Protein AF-A0A369Y2G4-F1 (afdb_monomer)

Solvent-accessible surface area (backbone atoms only — not comparable to full-atom values): 33462 Å² total; per-residue (Å²): 134,87,79,81,73,66,61,34,35,40,36,30,58,50,71,82,87,49,91,55,46,65,53,51,48,65,70,43,52,71,44,47,48,59,44,35,59,28,90,93,49,23,28,33,40,39,32,39,40,59,64,28,37,67,45,53,38,19,66,39,37,76,69,54,51,70,66,62,29,51,52,30,45,50,53,47,51,53,51,50,50,53,51,49,50,53,32,50,63,75,53,66,78,75,92,70,100,65,83,43,52,60,79,29,50,34,82,42,40,34,74,65,45,40,69,41,55,56,60,66,36,71,90,57,54,67,70,58,21,35,54,47,25,31,68,58,44,23,88,63,102,53,88,48,87,42,34,55,48,56,55,52,47,50,55,50,60,66,44,62,91,63,87,48,55,48,26,30,31,31,50,46,33,63,71,35,82,80,26,30,84,82,24,51,53,45,44,49,28,51,51,55,52,49,54,52,48,53,52,47,73,66,38,90,79,44,67,19,48,60,35,8,28,37,48,41,54,92,75,69,90,54,101,73,78,53,70,83,73,57,49,73,66,48,53,50,31,35,31,78,54,64,56,63,47,30,23,46,59,43,55,68,49,50,49,34,66,52,34,46,71,82,60,71,36,54,70,58,56,57,71,21,63,44,62,68,36,43,26,40,46,48,30,53,51,67,62,62,55,48,48,55,59,48,55,74,71,50,86,86,60,69,70,57,49,58,61,55,69,65,52,88,54,67,25,38,28,59,50,36,66,24,71,87,62,49,38,37,64,47,29,47,20,34,64,35,68,42,41,58,68,73,39,63,72,85,49,47,53,88,62,57,32,82,65,36,43,55,29,49,48,50,51,43,38,48,75,68,61,49,38,61,59,67,58,44,68,40,84,100,53,96,46,62,68,56,39,44,44,78,97,18,48,45,51,49,64,78,76,86,62,50,23,49,28,53,43,42,42,52,47,49,47,53,26,52,51,51,30,27,34,55,32,37,30,36,48,60,61,40,73,68,56,61,37,84,80,70,48,48,54,79,75,70,96,56,66,8,66,52,42,51,47,39,54,49,11,60,78,67,74,43,80,64,64,60,68,70,61,50,48,54,52,52,52,52,54,36,52,58,42,51,45,52,51,36,59,58,30,51,65,32,46,84,50,97,86,48,31,8,40,35,16,45,31,44,37,59,32,66,61,46,60,69,53,52,49,71,67,52,28,58,75,71,69,51,53,94,88,55,81,53,50,44,46,16,50,42,25,82,85,57,91,66,77,91,67,70,88,53,70,80,47,29,14,67,44,50,41,54,49,50,53,52,49,50,53,38,57,54,50,48,44,56,45,43,66,48,33,63,62,55,55,48,35,52,60,68,53,68,92,36,77,38,71,87,35,88,74,34,70,80,78,76,82,75,89,121

Radius of gyration: 24.44 Å; Cα contacts (8 Å, |Δi|>4): 964; chains: 1; bounding box: 67×57×66 Å

Nearest PDB structures (foldseek):
  3oqv-assembly1_A  TM=4.428E-01  e=3.908E-01  Streptomyces noursei
  4q24-assembly1_A  TM=4.270E-01  e=3.908E-01  Streptomyces noursei
  3oqj-assembly1_A  TM=4.034E-01  e=1.546E+00  Bacillus licheniformis DSM 13 = ATCC 14580
  8em2-assembly1_A  TM=1.937E-01  e=5.386E-01  Homo sapiens
  5hmm-assembly1_A  TM=2.461E-01  e=4.862E+00  Tequintavirus T5

Mean predicted aligned error: 8.37 Å

Sequence (608 aa):
MSYIPVKYILFSHYCPGKDKEFEIFKKYVGMLKEVLSHSEQEGILVLFYDPGWIDLLNTVGADFDPNEFCKHYNKALELQKKINALLNEISLDGNSGDKTLVQRIRFITANDLYPIVNNLRGERSRLEAIKLRHFLGGEEKGMKYDTSKIVEAIIRLRHIGSNIPVFRIDWDVLFNNSNLPDGAPLQNSITSSRVNYEHCNSDPRIYSFLFSSSYTRPLKRSLNIQLANWTPDDWIGAFPTRVFPALLAKPELINCIGGIKEAGLEKVFENAFDPILIEKFYGINDNENRLRIENILEETDIENIRKITNIKNEGIKVIGSNPISSVISGALFCLSEGAILDLPPFSNFHLNVMWIDDHLKYILHRELKHLSAEPLKIPGTERYWTPIIPDSMLKKERGPVTNVGFYVLGSYIPTVLWGTIMDAWIQPDSTYNYAHIEGEIPLSDKSGSLTIALSESLKRGKLYEDEMILKGKLQKVALERIEKVRKLWNNLNIDEDKKSFAALWVGDPRDIQKKFNTSTCKEFKIEKNNEWIGWGLFNPNKKNYDKIESIEDLNPKVQEGLERLINDAIKYIHWALEWPRFAQSIRSVEPGELRMDIKWKPPKETTT

pLDDT: mean 81.78, std 14.67, range [34.47, 97.81]

Foldseek 3Di:
DDAQDAQAEEEEEQDPPDPCSVVLCLVFVLLVCCLCQPPVHHHAYEYEYEQLQLLLLCVLLVNHDPVSSVVSVVVLVVVVVVVLVSQVVSQPDDDDPDDGNSLRYFYDYSVLCNLLSVLVNPVDDNVVSNLVSCVQANDDPDRDPQNVLQVLLLLLLLCPPVLYWYFYAYPQLNRDPQCGPNVVLVNVLVVLLSLLSNVQVPDPLWLKDKAFAAADAPPPPDLPDFLVNDFQLRQCWHFLDRQQLLFWPDLCLLLFAWFCVVSVNPVVRRVRDDSVLSCLALLHHSVNVSCVVVLVPDDDDVVVVVVVVPPPSHHLLFLFANRNAAHFRRGGITIDPLLSLQAPQQDRQPAQLPSCRVSLSNLLCVQLVNGRQAFDQSPPDNDTDGSHRPPNHTTGDDDTDGSNSCCVLQHRLLSSLLRSLSRCQQPVGSVLSVPRSPSGNDHDPDGHLLSVQLSCCQVVLHGNDDLVVSLVRSQVSSQVSVQSQLVSQLPSAPDPNGHRLSNQQLDQLVSSLVSHDPVSCVVVVNDSPDQRSSSHFAPNPDPDSNGDDDLNGGRVVSSVSSSSSSVSSVSSSVCSSCSNVSSVSSVVDDAQPRSSHSNDDDPDPPPD

Structure (mmCIF, N/CA/C/O backbone):
data_AF-A0A369Y2G4-F1
#
_entry.id   AF-A0A369Y2G4-F1
#
loop_
_atom_site.group_PDB
_atom_site.id
_atom_site.type_symbol
_atom_site.label_atom_id
_atom_site.label_alt_id
_atom_site.label_comp_id
_atom_site.label_asym_id
_atom_site.label_entity_id
_atom_site.label_seq_id
_atom_site.pdbx_PDB_ins_code
_atom_site.Cartn_x
_atom_site.Cartn_y
_atom_site.Cartn_z
_atom_site.occupancy
_atom_site.B_iso_or_equiv
_atom_site.auth_seq_id
_atom_site.auth_comp_id
_atom_site.auth_asym_id
_atom_site.auth_atom_id
_atom_site.pdbx_PDB_model_num
ATOM 1 N N . MET A 1 1 ? 28.408 -3.393 -30.917 1.00 47.75 1 MET A N 1
ATOM 2 C CA . MET A 1 1 ? 27.893 -2.415 -29.928 1.00 47.75 1 MET A CA 1
ATOM 3 C C . MET A 1 1 ? 27.360 -3.194 -28.739 1.00 47.75 1 MET A C 1
ATOM 5 O O . MET A 1 1 ? 26.570 -4.101 -28.963 1.00 47.75 1 MET A O 1
ATOM 9 N N . SER A 1 2 ? 27.838 -2.917 -27.524 1.00 52.69 2 SER A N 1
ATOM 10 C CA . SER A 1 2 ? 27.556 -3.729 -26.334 1.00 52.69 2 SER A CA 1
ATOM 11 C C . SER A 1 2 ? 26.147 -3.475 -25.786 1.00 52.69 2 SER A C 1
ATOM 13 O O . SER A 1 2 ? 25.734 -2.341 -25.561 1.00 52.69 2 SER A O 1
ATOM 15 N N . TYR A 1 3 ? 25.393 -4.556 -25.611 1.00 65.88 3 TYR A N 1
ATOM 16 C CA . TYR A 1 3 ? 24.119 -4.588 -24.897 1.00 65.88 3 TYR A CA 1
ATOM 17 C C . TYR A 1 3 ? 24.363 -4.339 -23.399 1.00 65.88 3 TYR A C 1
ATOM 19 O O . TYR A 1 3 ? 25.367 -4.809 -22.859 1.00 65.88 3 TYR A O 1
ATOM 27 N N . ILE A 1 4 ? 23.470 -3.606 -22.724 1.00 71.56 4 ILE A N 1
ATOM 28 C CA . ILE A 1 4 ? 23.457 -3.547 -21.256 1.00 71.56 4 ILE A CA 1
ATOM 29 C C . ILE A 1 4 ? 22.683 -4.779 -20.789 1.00 71.56 4 ILE A C 1
ATOM 31 O O . ILE A 1 4 ? 21.475 -4.832 -21.015 1.00 71.56 4 ILE A O 1
ATOM 35 N N . PRO A 1 5 ? 23.330 -5.788 -20.189 1.00 83.00 5 PRO A N 1
ATOM 36 C CA . PRO A 1 5 ? 22.609 -6.852 -19.533 1.00 83.00 5 PRO A CA 1
ATOM 37 C C . PRO A 1 5 ? 21.861 -6.239 -18.344 1.00 83.00 5 PRO A C 1
ATOM 39 O O . PRO A 1 5 ? 22.411 -5.473 -17.554 1.00 83.00 5 PRO A O 1
ATOM 42 N N . VAL A 1 6 ? 20.574 -6.547 -18.266 1.00 91.44 6 VAL A N 1
ATOM 43 C CA . VAL A 1 6 ? 19.685 -6.132 -17.183 1.00 91.44 6 VAL A CA 1
ATOM 44 C C . VAL A 1 6 ? 19.090 -7.405 -16.608 1.00 91.44 6 VAL A C 1
ATOM 46 O O . VAL A 1 6 ? 18.526 -8.203 -17.352 1.00 91.44 6 VAL A O 1
ATOM 49 N N . LYS A 1 7 ? 19.258 -7.608 -15.302 1.00 94.56 7 LYS A N 1
ATOM 50 C CA . LYS A 1 7 ? 18.758 -8.769 -14.556 1.00 94.56 7 LYS A CA 1
ATOM 51 C C . LYS A 1 7 ? 17.616 -8.423 -13.604 1.00 94.56 7 LYS A C 1
ATOM 53 O O . LYS A 1 7 ? 16.961 -9.329 -13.111 1.00 94.56 7 LYS A O 1
ATOM 58 N N . TYR A 1 8 ? 17.390 -7.140 -13.322 1.00 96.06 8 TYR A N 1
ATOM 59 C CA . TYR A 1 8 ? 16.260 -6.653 -12.527 1.00 96.06 8 TYR A CA 1
ATOM 60 C C . TYR A 1 8 ? 15.972 -5.174 -12.814 1.00 96.06 8 TYR A C 1
ATOM 62 O O . TYR A 1 8 ? 16.833 -4.430 -13.296 1.00 96.06 8 TYR A O 1
ATOM 70 N N . ILE A 1 9 ? 14.762 -4.746 -12.459 1.00 96.94 9 ILE A N 1
ATOM 71 C CA . ILE A 1 9 ? 14.317 -3.351 -12.467 1.00 96.94 9 ILE A CA 1
ATOM 72 C C . ILE A 1 9 ? 13.905 -2.982 -11.042 1.00 96.94 9 ILE A C 1
ATOM 74 O O . ILE A 1 9 ? 13.019 -3.616 -10.476 1.00 96.94 9 ILE A O 1
ATOM 78 N N . LEU A 1 10 ? 14.506 -1.947 -10.458 1.00 96.56 10 LEU A N 1
ATOM 79 C CA . LEU A 1 10 ? 13.966 -1.302 -9.259 1.00 96.56 10 LEU A CA 1
ATOM 80 C C . LEU A 1 10 ? 12.985 -0.218 -9.685 1.00 96.56 10 LEU A C 1
ATOM 82 O O . LEU A 1 10 ? 13.304 0.587 -10.554 1.00 96.56 10 LEU A O 1
ATOM 86 N N . PHE A 1 11 ? 11.822 -0.164 -9.051 1.00 96.12 11 PHE A N 1
ATOM 87 C CA . PHE A 1 11 ? 10.849 0.903 -9.237 1.00 96.12 11 PHE A CA 1
ATOM 88 C C . PHE A 1 11 ? 10.617 1.641 -7.921 1.00 96.12 11 PHE A C 1
ATOM 90 O O . PHE A 1 11 ? 10.323 1.016 -6.902 1.00 96.12 11 PHE A O 1
ATOM 97 N N . SER A 1 12 ? 10.710 2.970 -7.951 1.00 93.62 12 SER A N 1
ATOM 98 C CA . SER A 1 12 ? 10.371 3.819 -6.812 1.00 93.62 12 SER A CA 1
ATOM 99 C C . SER A 1 12 ? 9.653 5.090 -7.260 1.00 93.62 12 SER A C 1
ATOM 101 O O . SER A 1 12 ? 9.938 5.650 -8.322 1.00 93.62 12 SER A O 1
ATOM 103 N N . HIS A 1 13 ? 8.718 5.561 -6.439 1.00 89.19 13 HIS A N 1
ATOM 104 C CA . HIS A 1 13 ? 8.084 6.859 -6.631 1.00 89.19 13 HIS A CA 1
ATOM 105 C C . HIS A 1 13 ? 9.006 7.963 -6.104 1.00 89.19 13 HIS A C 1
ATOM 107 O O . HIS A 1 13 ? 9.345 7.986 -4.920 1.00 89.19 13 HIS A O 1
ATOM 113 N N . TYR A 1 14 ? 9.410 8.879 -6.980 1.00 82.38 14 TYR A N 1
ATOM 114 C CA . TYR A 1 14 ? 10.144 10.078 -6.602 1.00 82.38 14 TYR A CA 1
ATOM 115 C C . TYR A 1 14 ? 9.156 11.067 -5.986 1.00 82.38 14 TYR A C 1
ATOM 117 O O . TYR A 1 14 ? 8.240 11.507 -6.666 1.00 82.38 14 TYR A O 1
ATOM 125 N N . CYS A 1 15 ? 9.335 11.418 -4.713 1.00 68.06 15 CYS A N 1
ATOM 126 C CA . CYS A 1 15 ? 8.436 12.317 -3.987 1.00 68.06 15 CYS A CA 1
ATOM 127 C C . CYS A 1 15 ? 9.063 13.720 -3.891 1.00 68.06 15 CYS A C 1
ATOM 129 O O . CYS A 1 15 ? 9.939 13.911 -3.056 1.00 68.06 15 CYS A O 1
ATOM 131 N N . PRO A 1 16 ? 8.671 14.706 -4.717 1.00 55.34 16 PRO A N 1
ATOM 132 C CA . PRO A 1 16 ? 9.379 15.986 -4.838 1.00 55.34 16 PRO A CA 1
ATOM 133 C C . PRO A 1 16 ? 8.932 17.069 -3.842 1.00 55.34 16 PRO A C 1
ATOM 135 O O . PRO A 1 16 ? 8.909 18.255 -4.177 1.00 55.34 16 PRO A O 1
ATOM 138 N N . GLY A 1 17 ? 8.492 16.675 -2.648 1.00 54.88 17 GLY A N 1
ATOM 139 C CA . GLY A 1 17 ? 7.806 17.561 -1.708 1.00 54.88 17 GLY A CA 1
ATOM 140 C C . GLY A 1 17 ? 8.668 18.630 -1.019 1.00 54.88 17 GLY A C 1
ATOM 141 O O . GLY A 1 17 ? 8.100 19.502 -0.361 1.00 54.88 17 GLY A O 1
ATOM 142 N N . LYS A 1 18 ? 10.002 18.582 -1.100 1.00 52.06 18 LYS A N 1
ATOM 143 C CA . LYS A 1 18 ? 10.941 19.473 -0.398 1.00 52.06 18 LYS A CA 1
ATOM 144 C C . LYS A 1 18 ? 12.210 19.682 -1.236 1.00 52.06 18 LYS A C 1
ATOM 146 O O . LYS A 1 18 ? 12.759 18.759 -1.819 1.00 52.06 18 LYS A O 1
ATOM 151 N N . ASP A 1 19 ? 12.817 20.864 -1.169 1.00 54.59 19 ASP A N 1
ATOM 152 C CA . ASP A 1 19 ? 14.122 21.144 -1.812 1.00 54.59 19 ASP A CA 1
ATOM 153 C C . ASP A 1 19 ? 15.256 20.164 -1.408 1.00 54.59 19 ASP A C 1
ATOM 155 O O . ASP A 1 19 ? 16.334 20.149 -1.994 1.00 54.59 19 ASP A O 1
ATOM 159 N N . LYS A 1 20 ? 15.003 19.304 -0.413 1.00 70.69 20 LYS A N 1
ATOM 160 C CA . LYS A 1 20 ? 15.897 18.267 0.092 1.00 70.69 20 LYS A CA 1
ATOM 161 C C . LYS A 1 20 ? 15.898 16.966 -0.716 1.00 70.69 20 LYS A C 1
ATOM 163 O O . LYS A 1 20 ? 16.872 16.236 -0.576 1.00 70.69 20 LYS A O 1
ATOM 168 N N . GLU A 1 21 ? 14.889 16.612 -1.523 1.00 77.00 21 GLU A N 1
ATOM 169 C CA . GLU A 1 21 ? 14.906 15.276 -2.162 1.00 77.00 21 GLU A CA 1
ATOM 170 C C . GLU A 1 21 ? 15.919 15.147 -3.297 1.00 77.00 21 GLU A C 1
ATOM 172 O O . GLU A 1 21 ? 16.537 14.092 -3.430 1.00 77.00 21 GLU A O 1
ATOM 177 N N . PHE A 1 22 ? 16.165 16.218 -4.058 1.00 83.62 22 PHE A N 1
ATOM 178 C CA . PHE A 1 22 ? 17.266 16.222 -5.025 1.00 83.62 22 PHE A CA 1
ATOM 179 C C . PHE A 1 22 ? 18.622 16.102 -4.316 1.00 83.62 22 PHE A C 1
ATOM 181 O O . PHE A 1 22 ? 19.485 15.359 -4.772 1.00 83.62 22 PHE A O 1
ATOM 188 N N . GLU A 1 23 ? 18.788 16.749 -3.160 1.00 86.19 23 GLU A N 1
ATOM 189 C CA . GLU A 1 23 ? 19.998 16.621 -2.339 1.00 86.19 23 GLU A CA 1
ATOM 190 C C . GLU A 1 23 ? 20.147 15.219 -1.729 1.00 86.19 23 GLU A C 1
ATOM 192 O O . GLU A 1 23 ? 21.249 14.677 -1.684 1.00 86.19 23 GLU A O 1
ATOM 197 N N . ILE A 1 24 ? 19.044 14.581 -1.320 1.00 86.88 24 ILE A N 1
ATOM 198 C CA . ILE A 1 24 ? 19.027 13.172 -0.900 1.00 86.88 24 ILE A CA 1
ATOM 199 C C . ILE A 1 24 ? 19.453 12.279 -2.068 1.00 86.88 24 ILE A C 1
ATOM 201 O O . ILE A 1 24 ? 20.348 11.451 -1.908 1.00 86.88 24 ILE A O 1
ATOM 205 N N . PHE A 1 25 ? 18.868 12.466 -3.253 1.00 88.69 25 PHE A N 1
ATOM 206 C CA . PHE A 1 25 ? 19.258 11.722 -4.447 1.00 88.69 25 PHE A CA 1
ATOM 207 C C . PHE A 1 25 ? 20.750 11.910 -4.747 1.00 88.69 25 PHE A C 1
ATOM 209 O O . PHE A 1 25 ? 21.476 10.927 -4.865 1.00 88.69 25 PHE A O 1
ATOM 216 N N . LYS A 1 26 ? 21.232 13.158 -4.767 1.00 88.44 26 LYS A N 1
ATOM 217 C CA . LYS A 1 26 ? 22.641 13.519 -4.973 1.00 88.44 26 LYS A CA 1
ATOM 218 C C . LYS A 1 26 ? 23.576 12.875 -3.952 1.00 88.44 26 LYS A C 1
ATOM 220 O O . LYS A 1 26 ? 24.650 12.412 -4.324 1.00 88.44 26 LYS A O 1
ATOM 225 N N . LYS A 1 27 ? 23.165 12.797 -2.686 1.00 88.38 27 LYS A N 1
ATOM 226 C CA . LYS A 1 27 ? 23.934 12.142 -1.621 1.00 88.38 27 LYS A CA 1
ATOM 227 C C . LYS A 1 27 ? 24.142 10.646 -1.889 1.00 88.38 27 LYS A C 1
ATOM 229 O O . LYS A 1 27 ? 25.219 10.131 -1.612 1.00 88.38 27 LYS A O 1
ATOM 234 N N . TYR A 1 28 ? 23.125 9.946 -2.390 1.00 89.19 28 TYR A N 1
ATOM 235 C CA . TYR A 1 28 ? 23.121 8.478 -2.470 1.00 89.19 28 TYR A CA 1
ATOM 236 C C . TYR A 1 28 ? 23.362 7.912 -3.876 1.00 89.19 28 TYR A C 1
ATOM 238 O O . TYR A 1 28 ? 23.663 6.729 -4.016 1.00 89.19 28 TYR A O 1
ATOM 246 N N . VAL A 1 29 ? 23.246 8.717 -4.934 1.00 87.50 29 VAL A N 1
ATOM 247 C CA . VAL A 1 29 ? 23.354 8.243 -6.324 1.00 87.50 29 VAL A CA 1
ATOM 248 C C . VAL A 1 29 ? 24.719 7.622 -6.650 1.00 87.50 29 VAL A C 1
ATOM 250 O O . VAL A 1 29 ? 24.777 6.669 -7.423 1.00 87.50 29 VAL A O 1
ATOM 253 N N . GLY A 1 30 ? 25.800 8.082 -6.008 1.00 83.62 30 GLY A N 1
ATOM 254 C CA . GLY A 1 30 ? 27.118 7.450 -6.123 1.00 83.62 30 GLY A CA 1
ATOM 255 C C . GLY A 1 30 ? 27.121 6.006 -5.610 1.00 83.62 30 GLY A C 1
ATOM 256 O O . GLY A 1 30 ? 27.658 5.125 -6.272 1.00 83.62 30 GLY A O 1
ATOM 257 N N . MET A 1 31 ? 26.428 5.739 -4.498 1.00 86.81 31 MET A N 1
ATOM 258 C CA . MET A 1 31 ? 26.304 4.397 -3.906 1.00 86.81 31 MET A CA 1
ATOM 259 C C . MET A 1 31 ? 25.433 3.471 -4.768 1.00 86.81 31 MET A C 1
ATOM 261 O O . MET A 1 31 ? 25.688 2.274 -4.874 1.00 86.81 31 MET A O 1
ATOM 265 N N . LEU A 1 32 ? 24.432 4.021 -5.466 1.00 88.06 32 LEU A N 1
ATOM 266 C CA . LEU A 1 32 ? 23.616 3.248 -6.410 1.00 88.06 32 LEU A CA 1
ATOM 267 C C . LEU A 1 32 ? 24.420 2.721 -7.606 1.00 88.06 32 LEU A C 1
ATOM 269 O O . LEU A 1 32 ? 23.987 1.758 -8.238 1.00 88.06 32 LEU A O 1
ATOM 273 N N . LYS A 1 33 ? 25.581 3.312 -7.924 1.00 85.38 33 LYS A N 1
ATOM 274 C CA . LYS A 1 33 ? 26.465 2.827 -8.994 1.00 85.38 33 LYS A CA 1
ATOM 275 C C . LYS A 1 33 ? 26.888 1.387 -8.762 1.00 85.38 33 LYS A C 1
ATOM 277 O O . LYS A 1 33 ? 26.810 0.590 -9.696 1.00 85.38 33 LYS A O 1
ATOM 282 N N . GLU A 1 34 ? 27.296 1.074 -7.537 1.00 83.12 34 GLU A N 1
ATOM 283 C CA . GLU A 1 34 ? 27.799 -0.244 -7.151 1.00 83.12 34 GLU A CA 1
ATOM 284 C C . GLU A 1 34 ? 26.685 -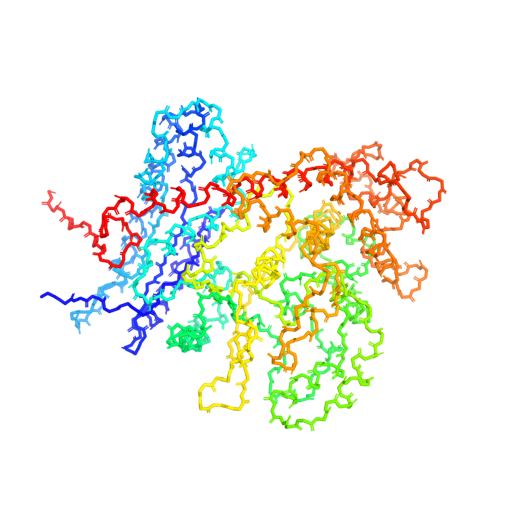1.288 -7.204 1.00 83.12 34 GLU A C 1
ATOM 286 O O . GLU A 1 34 ? 26.870 -2.354 -7.784 1.00 83.12 34 GLU A O 1
ATOM 291 N N . VAL A 1 35 ? 25.496 -0.930 -6.710 1.00 88.69 35 VAL A N 1
ATOM 292 C CA . VAL A 1 35 ? 24.305 -1.788 -6.755 1.00 88.69 35 VAL A CA 1
ATOM 293 C C . VAL A 1 35 ? 23.882 -2.060 -8.203 1.00 88.69 35 VAL A C 1
ATOM 295 O O . VAL A 1 35 ? 23.760 -3.203 -8.625 1.00 88.69 35 VAL A O 1
ATOM 298 N N . LEU A 1 36 ? 23.690 -1.015 -9.014 1.00 90.38 36 LEU A N 1
ATOM 299 C CA . LEU A 1 36 ? 23.139 -1.158 -10.368 1.00 90.38 36 LEU A CA 1
ATOM 300 C C . LEU A 1 36 ? 24.143 -1.717 -11.388 1.00 90.38 36 LEU A C 1
ATOM 302 O O . LEU A 1 36 ? 23.728 -2.228 -12.432 1.00 90.38 36 LEU A O 1
ATOM 306 N N . SER A 1 37 ? 25.444 -1.602 -11.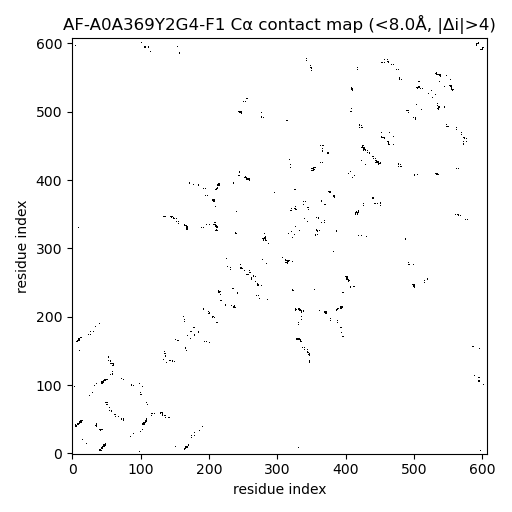120 1.00 86.12 37 SER A N 1
ATOM 307 C CA . SER A 1 37 ? 26.517 -2.060 -12.016 1.00 86.12 37 SER A CA 1
ATOM 308 C C . SER A 1 37 ? 27.241 -3.301 -11.499 1.00 86.12 37 SER A C 1
ATOM 310 O O . SER A 1 37 ? 28.295 -3.641 -12.035 1.00 86.12 37 SER A O 1
ATOM 312 N N . HIS A 1 38 ? 26.696 -3.981 -10.486 1.00 84.38 38 HIS A N 1
ATOM 313 C CA . HIS A 1 38 ? 27.282 -5.200 -9.943 1.00 84.38 38 HIS A CA 1
ATOM 314 C C . HIS A 1 38 ? 27.477 -6.238 -11.060 1.00 84.38 38 HIS A C 1
ATOM 316 O O . HIS A 1 38 ? 26.525 -6.586 -11.760 1.00 84.38 38 HIS A O 1
ATOM 322 N N . SER A 1 39 ? 28.698 -6.751 -11.231 1.00 77.88 39 SER A N 1
ATOM 323 C CA . SER A 1 39 ? 29.091 -7.593 -12.379 1.00 77.88 39 SER A CA 1
ATOM 324 C C . SER A 1 39 ? 28.207 -8.833 -12.553 1.00 77.88 39 SER A C 1
ATOM 326 O O . SER A 1 39 ? 27.864 -9.229 -13.666 1.00 77.88 39 SER A O 1
ATOM 328 N N . GLU A 1 40 ? 27.782 -9.429 -11.441 1.00 81.38 40 GLU A N 1
ATOM 329 C CA . GLU A 1 40 ? 26.899 -10.594 -11.450 1.00 81.38 40 GLU A CA 1
ATOM 330 C C . GLU A 1 40 ? 25.412 -10.239 -11.565 1.00 81.38 40 GLU A C 1
ATOM 332 O O . GLU A 1 40 ? 24.604 -11.107 -11.899 1.00 81.38 40 GLU A O 1
ATOM 337 N N . GLN A 1 41 ? 25.021 -8.996 -11.276 1.00 82.50 41 GLN A N 1
ATOM 338 C CA . GLN A 1 41 ? 23.627 -8.569 -11.133 1.00 82.50 41 GLN A CA 1
ATOM 339 C C . GLN A 1 41 ? 23.447 -7.128 -11.593 1.00 82.50 41 GLN A C 1
ATOM 341 O O . GLN A 1 41 ? 23.140 -6.235 -10.817 1.00 82.50 41 GLN A O 1
ATOM 346 N N . GLU A 1 42 ? 23.635 -6.904 -12.886 1.00 89.88 42 GLU A N 1
ATOM 347 C CA . GLU A 1 42 ? 23.408 -5.591 -13.473 1.00 89.88 42 GLU A CA 1
ATOM 348 C C . GLU A 1 42 ? 21.905 -5.260 -13.482 1.00 89.88 42 GLU A C 1
ATOM 350 O O . GLU A 1 42 ? 21.087 -6.059 -13.941 1.00 89.88 42 GLU A O 1
ATOM 355 N N . GLY A 1 43 ? 21.532 -4.074 -13.005 1.00 93.12 43 GLY A N 1
ATOM 356 C CA . GLY A 1 43 ? 20.140 -3.635 -12.909 1.00 93.12 43 GLY A CA 1
ATOM 357 C C . GLY A 1 43 ? 19.905 -2.237 -13.465 1.00 93.12 43 GLY A C 1
ATOM 358 O O . GLY A 1 43 ? 20.841 -1.526 -13.855 1.00 93.12 43 GLY A O 1
ATOM 359 N N . ILE A 1 44 ? 18.632 -1.845 -13.482 1.00 94.50 44 ILE A N 1
ATOM 360 C CA . ILE A 1 44 ? 18.201 -0.467 -13.735 1.00 94.50 44 ILE A CA 1
ATOM 361 C C . ILE A 1 44 ? 17.312 0.030 -12.592 1.00 94.50 44 ILE A C 1
ATOM 363 O O . ILE A 1 44 ? 16.580 -0.743 -11.977 1.00 94.50 44 ILE A O 1
ATOM 367 N N . LEU A 1 45 ? 17.370 1.329 -12.319 1.00 95.12 45 LEU A N 1
ATOM 368 C CA . LEU A 1 45 ? 16.482 2.023 -11.396 1.00 95.12 45 LEU A CA 1
ATOM 369 C C . LEU A 1 45 ? 15.551 2.928 -12.189 1.00 95.12 45 LEU A C 1
ATOM 371 O O . LEU A 1 45 ? 15.994 3.809 -12.921 1.00 95.12 45 LEU A O 1
ATOM 375 N N . VAL A 1 46 ? 14.258 2.746 -11.987 1.00 95.44 46 VAL A N 1
ATOM 376 C CA . VAL A 1 46 ? 13.199 3.568 -12.542 1.00 95.44 46 VAL A CA 1
ATOM 377 C C . VAL A 1 46 ? 12.589 4.412 -11.428 1.00 95.44 46 VAL A C 1
ATOM 379 O O . VAL A 1 46 ? 12.042 3.888 -10.458 1.00 95.44 46 VAL A O 1
ATOM 382 N N . LEU A 1 47 ? 12.679 5.728 -11.585 1.00 94.00 47 LEU A N 1
ATOM 383 C CA . LEU A 1 47 ? 12.104 6.726 -10.694 1.00 94.00 47 LEU A CA 1
ATOM 384 C C . LEU A 1 47 ? 10.940 7.408 -11.406 1.00 94.00 47 LEU A C 1
ATOM 386 O O . LEU A 1 47 ? 11.137 8.016 -12.459 1.00 94.00 47 LEU A O 1
ATOM 390 N N . PHE A 1 48 ? 9.736 7.301 -10.849 1.00 92.25 48 PHE A N 1
ATOM 391 C CA . PHE A 1 48 ? 8.564 7.999 -11.377 1.00 92.25 48 PHE A CA 1
ATOM 392 C C . PHE A 1 48 ? 8.389 9.359 -10.704 1.00 92.25 48 PHE A C 1
ATOM 394 O O . PHE A 1 48 ? 8.291 9.425 -9.483 1.00 92.25 48 PHE A O 1
ATOM 401 N N . TYR A 1 49 ? 8.328 10.415 -11.512 1.00 88.75 49 TYR A N 1
ATOM 402 C CA . TYR A 1 49 ? 8.071 11.791 -11.109 1.00 88.75 49 TYR A CA 1
ATOM 403 C C . TYR A 1 49 ? 6.636 12.179 -11.433 1.00 88.75 49 TYR A C 1
ATOM 405 O O . TYR A 1 49 ? 6.247 12.229 -12.603 1.00 88.75 49 TYR A O 1
ATOM 413 N N . ASP A 1 50 ? 5.862 12.456 -10.393 1.00 83.75 50 ASP A N 1
ATOM 414 C CA . ASP A 1 50 ? 4.425 12.646 -10.491 1.00 83.75 50 ASP A CA 1
ATOM 415 C C . ASP A 1 50 ? 3.914 13.957 -11.104 1.00 83.75 50 ASP A C 1
ATOM 417 O O . ASP A 1 50 ? 2.815 13.924 -11.671 1.00 83.75 50 ASP A O 1
ATOM 421 N N . PRO A 1 51 ? 4.615 15.110 -11.055 1.00 84.12 51 PRO A N 1
ATOM 422 C CA . PRO A 1 51 ? 4.059 16.343 -11.594 1.00 84.12 51 PRO A CA 1
ATOM 423 C C . PRO A 1 51 ? 3.735 16.220 -13.084 1.00 84.12 51 PRO A C 1
ATOM 425 O O . PRO A 1 51 ? 4.541 15.739 -13.883 1.00 84.12 51 PRO A O 1
ATOM 428 N N . GLY A 1 52 ? 2.533 16.667 -13.451 1.00 79.88 52 GLY A N 1
ATOM 429 C CA . GLY A 1 52 ? 1.979 16.524 -14.797 1.00 79.88 52 GLY A CA 1
ATOM 430 C C . GLY A 1 52 ? 1.168 15.245 -15.016 1.00 79.88 52 GLY A C 1
ATOM 431 O O . GLY A 1 52 ? 0.503 15.135 -16.042 1.00 79.88 52 GLY A O 1
ATOM 432 N N . TRP A 1 53 ? 1.185 14.276 -14.089 1.00 84.88 53 TRP A N 1
ATOM 433 C CA . TRP A 1 53 ? 0.406 13.040 -14.233 1.00 84.88 53 TRP A CA 1
ATOM 434 C C . TRP A 1 53 ? -1.102 13.289 -14.213 1.00 84.88 53 TRP A C 1
ATOM 436 O O . TRP A 1 53 ? -1.806 12.831 -15.106 1.00 84.88 53 TRP A O 1
ATOM 446 N N . ILE A 1 54 ? -1.613 14.046 -13.239 1.00 81.81 54 ILE A N 1
ATOM 447 C CA . ILE A 1 54 ? -3.051 14.350 -13.171 1.00 81.81 54 ILE A CA 1
ATOM 448 C C . ILE A 1 54 ? -3.495 15.164 -14.392 1.00 81.81 54 ILE A C 1
ATOM 450 O O . ILE A 1 54 ? -4.532 14.863 -14.978 1.00 81.81 54 ILE A O 1
ATOM 454 N N . ASP A 1 55 ? -2.684 16.125 -14.832 1.00 80.75 55 ASP A N 1
ATOM 455 C CA . ASP A 1 55 ? -2.959 16.933 -16.025 1.00 80.75 55 ASP A CA 1
ATOM 456 C C . ASP A 1 55 ? -2.983 16.082 -17.295 1.00 80.75 55 ASP A C 1
ATOM 458 O O . ASP A 1 55 ? -3.874 16.230 -18.135 1.00 80.75 55 ASP A O 1
ATOM 462 N N . LEU A 1 56 ? -2.049 15.129 -17.408 1.00 83.19 56 LEU A N 1
ATOM 463 C CA . LEU A 1 56 ? -2.061 14.133 -18.469 1.00 83.19 56 LEU A CA 1
ATOM 464 C C . LEU A 1 56 ? -3.360 13.331 -18.445 1.00 83.19 56 LEU A C 1
ATOM 466 O O . LEU A 1 56 ? -3.989 13.154 -19.482 1.00 83.19 56 LEU A O 1
ATOM 470 N N . LEU A 1 57 ? -3.794 12.848 -17.283 1.00 81.38 57 LEU A N 1
ATOM 471 C CA . LEU A 1 57 ? -5.033 12.078 -17.180 1.00 81.38 57 LEU A CA 1
ATOM 472 C C . LEU A 1 57 ? -6.281 12.910 -17.501 1.00 81.38 57 LEU A C 1
ATOM 474 O O . LEU A 1 57 ? -7.261 12.377 -18.028 1.00 81.38 57 LEU A O 1
ATOM 478 N N . ASN A 1 58 ? -6.244 14.221 -17.265 1.00 78.62 58 ASN A N 1
ATOM 479 C CA . ASN A 1 58 ? -7.322 15.125 -17.656 1.00 78.62 58 ASN A CA 1
ATOM 480 C C . ASN A 1 58 ? -7.451 15.265 -19.190 1.00 78.62 58 ASN A C 1
ATOM 482 O O . ASN A 1 58 ? -8.548 15.563 -19.667 1.00 78.62 58 ASN A O 1
ATOM 486 N N . THR A 1 59 ? -6.409 14.935 -19.978 1.00 74.88 59 THR A N 1
ATOM 487 C CA . THR A 1 59 ? -6.517 14.787 -21.454 1.00 74.88 59 THR A CA 1
ATOM 488 C C . THR A 1 59 ? -7.520 13.716 -21.875 1.00 74.88 59 THR A C 1
ATOM 490 O O . THR A 1 59 ? -8.080 13.786 -22.970 1.00 74.88 59 THR A O 1
ATOM 493 N N . VAL A 1 60 ? -7.762 12.738 -21.000 1.00 73.44 60 VAL A N 1
ATOM 494 C CA . VAL A 1 60 ? -8.758 11.688 -21.189 1.00 73.44 60 VAL A CA 1
ATOM 495 C C . VAL A 1 60 ? -10.108 12.157 -20.633 1.00 73.44 60 VAL A C 1
ATOM 497 O O . VAL A 1 60 ? -11.111 12.042 -21.316 1.00 73.44 60 VAL A O 1
ATOM 500 N N . GLY A 1 61 ? -10.156 12.767 -19.444 1.00 63.44 61 GLY A N 1
ATOM 501 C CA . GLY A 1 61 ? -11.402 13.104 -18.727 1.00 63.44 61 GLY A CA 1
ATOM 502 C C . GLY A 1 61 ? -12.258 14.277 -19.250 1.00 63.44 61 GLY A C 1
ATOM 503 O O . GLY A 1 61 ? -13.362 14.462 -18.745 1.00 63.44 61 GLY A O 1
ATOM 504 N N . ALA A 1 62 ? -11.799 15.022 -20.266 1.00 62.38 62 ALA A N 1
ATOM 505 C CA . ALA A 1 62 ? -12.410 16.244 -20.833 1.00 62.38 62 ALA A CA 1
ATOM 506 C C . ALA A 1 62 ? -12.175 17.570 -20.072 1.00 62.38 62 ALA A C 1
ATOM 508 O O . ALA A 1 62 ? -12.670 18.601 -20.522 1.00 62.38 62 ALA A O 1
ATOM 509 N N . ASP A 1 63 ? -11.358 17.570 -19.015 1.00 69.06 63 ASP A N 1
ATOM 510 C CA . ASP A 1 63 ? -10.984 18.764 -18.230 1.00 69.06 63 ASP A CA 1
ATOM 511 C C . ASP A 1 63 ? -9.513 19.161 -18.465 1.00 69.06 63 ASP A C 1
ATOM 513 O O . ASP A 1 63 ? -8.774 19.509 -17.545 1.00 69.06 63 ASP A O 1
ATOM 517 N N . PHE A 1 64 ? -9.044 19.024 -19.706 1.00 74.38 64 PHE A N 1
ATOM 518 C CA . PHE A 1 64 ? -7.651 19.280 -20.058 1.00 74.38 64 PHE A CA 1
ATOM 519 C C . PHE A 1 64 ? -7.348 20.777 -20.132 1.00 74.38 64 PHE A C 1
ATOM 521 O O . PHE A 1 64 ? -7.840 21.461 -21.029 1.00 74.38 64 PHE A O 1
ATOM 528 N N . ASP A 1 65 ? -6.476 21.257 -19.244 1.00 77.06 65 ASP A N 1
ATOM 529 C CA . ASP A 1 65 ? -5.835 22.562 -19.383 1.00 77.06 65 ASP A CA 1
ATOM 530 C C . ASP A 1 65 ? -4.448 22.390 -20.041 1.00 77.06 65 ASP A C 1
ATOM 532 O O . ASP A 1 65 ? -3.498 21.928 -19.395 1.00 77.06 65 ASP A O 1
ATOM 536 N N . PRO A 1 66 ? -4.291 22.760 -21.327 1.00 78.38 66 PRO A N 1
ATOM 537 C CA . PRO A 1 66 ? -3.011 22.646 -22.016 1.00 78.38 66 PRO A CA 1
ATOM 538 C C . PRO A 1 66 ? -1.922 23.540 -21.413 1.00 78.38 66 PRO A C 1
ATOM 540 O O . PRO A 1 66 ? -0.745 23.197 -21.509 1.00 78.38 66 PRO A O 1
ATOM 543 N N . ASN A 1 67 ? -2.274 24.668 -20.790 1.00 81.56 67 ASN A N 1
ATOM 544 C CA . ASN A 1 67 ? -1.296 25.569 -20.183 1.00 81.56 67 ASN A CA 1
ATOM 545 C C . ASN A 1 67 ? -0.752 24.985 -18.878 1.00 81.56 67 ASN A C 1
ATOM 547 O O . ASN A 1 67 ? 0.459 25.023 -18.646 1.00 81.56 67 ASN A O 1
ATOM 551 N N . GLU A 1 68 ? -1.628 24.417 -18.045 1.00 77.19 68 GLU A N 1
ATOM 552 C CA . GLU A 1 68 ? -1.232 23.738 -16.807 1.00 77.19 68 GLU A CA 1
ATOM 553 C C . GLU A 1 68 ? -0.371 22.505 -17.110 1.00 77.19 68 GLU A C 1
ATOM 555 O O . GLU A 1 68 ? 0.730 22.369 -16.564 1.00 77.19 68 GLU A O 1
ATOM 560 N N . PHE A 1 69 ? -0.793 21.684 -18.079 1.00 79.31 69 PHE A N 1
ATOM 561 C CA . PHE A 1 69 ? -0.003 20.550 -18.553 1.00 79.31 69 PHE A CA 1
ATOM 562 C C . PHE A 1 69 ? 1.372 20.988 -19.070 1.00 79.31 69 PHE A C 1
ATOM 564 O O . PHE A 1 69 ? 2.382 20.448 -18.624 1.00 79.31 69 PHE A O 1
ATOM 571 N N . CYS A 1 70 ? 1.446 22.007 -19.937 1.00 82.12 70 CYS A N 1
ATOM 572 C CA . CYS A 1 70 ? 2.717 22.551 -20.433 1.00 82.12 70 CYS A CA 1
ATOM 573 C C . CYS A 1 70 ? 3.624 23.063 -19.303 1.00 82.12 70 CYS A C 1
ATOM 575 O O . CYS A 1 70 ? 4.842 22.880 -19.352 1.00 82.12 70 CYS A O 1
ATOM 577 N N . LYS A 1 71 ? 3.061 23.686 -18.263 1.00 84.06 71 LYS A N 1
ATOM 578 C CA . LYS A 1 71 ? 3.827 24.167 -17.106 1.00 84.06 71 LYS A CA 1
ATOM 579 C C . LYS A 1 71 ? 4.439 23.011 -16.314 1.00 84.06 71 LYS A C 1
ATOM 581 O O . LYS A 1 71 ? 5.639 23.037 -16.031 1.00 84.06 71 LYS A O 1
ATOM 586 N N . HIS A 1 72 ? 3.644 22.002 -15.958 1.00 81.25 72 HIS A N 1
ATOM 587 C CA . HIS A 1 72 ? 4.146 20.826 -15.239 1.00 81.25 72 HIS A CA 1
ATOM 588 C C . HIS A 1 72 ? 5.121 20.011 -16.088 1.00 81.25 72 HIS A C 1
ATOM 590 O O . HIS A 1 72 ? 6.152 19.563 -15.584 1.00 81.25 72 HIS A O 1
ATOM 596 N N . TYR A 1 73 ? 4.857 19.920 -17.388 1.00 81.81 73 TYR A N 1
ATOM 597 C CA . TYR A 1 73 ? 5.750 19.333 -18.374 1.00 81.81 73 TYR A CA 1
ATOM 598 C C . TYR A 1 73 ? 7.124 20.019 -18.395 1.00 81.81 73 TYR A C 1
ATOM 600 O O . TYR A 1 73 ? 8.147 19.352 -18.237 1.00 81.81 73 TYR A O 1
ATOM 608 N N . ASN A 1 74 ? 7.171 21.350 -18.503 1.00 84.69 74 ASN A N 1
ATOM 609 C CA . ASN A 1 74 ? 8.432 22.098 -18.505 1.00 84.69 74 ASN A CA 1
ATOM 610 C C . ASN A 1 74 ? 9.213 21.905 -17.197 1.00 84.69 74 ASN A C 1
ATOM 612 O O . ASN A 1 74 ? 10.421 21.676 -17.232 1.00 84.69 74 ASN A O 1
ATOM 616 N N . LYS A 1 75 ? 8.524 21.896 -16.048 1.00 83.62 75 LYS A N 1
ATOM 617 C CA . LYS A 1 75 ? 9.145 21.611 -14.744 1.00 83.62 75 LYS A CA 1
ATOM 618 C C . LYS A 1 75 ? 9.760 20.206 -14.691 1.00 83.62 75 LYS A C 1
ATOM 620 O O . LYS A 1 75 ? 10.873 20.037 -14.193 1.00 83.62 75 LYS A O 1
ATOM 625 N N . ALA A 1 76 ? 9.060 19.202 -15.220 1.00 82.50 76 ALA A N 1
ATOM 626 C CA . ALA A 1 76 ? 9.558 17.832 -15.298 1.00 82.50 76 ALA A CA 1
ATOM 627 C C . ALA A 1 76 ? 10.785 17.712 -16.215 1.00 82.50 76 ALA A C 1
ATOM 629 O O . ALA A 1 76 ? 11.759 17.051 -15.849 1.00 82.50 76 ALA A O 1
ATOM 630 N N . LEU A 1 77 ? 10.783 18.404 -17.359 1.00 83.94 77 LEU A N 1
ATOM 631 C CA . LEU A 1 77 ? 11.939 18.475 -18.254 1.00 83.94 77 LEU A CA 1
ATOM 632 C C . LEU A 1 77 ? 13.149 19.143 -17.594 1.00 83.94 77 LEU A C 1
ATOM 634 O O . LEU A 1 77 ? 14.269 18.655 -17.739 1.00 83.94 77 LEU A O 1
ATOM 638 N N . GLU A 1 78 ? 12.953 20.243 -16.868 1.00 86.00 78 GLU A N 1
ATOM 639 C CA . GLU A 1 78 ? 14.033 20.917 -16.140 1.00 86.00 78 GLU A CA 1
ATOM 640 C C . GLU A 1 78 ? 14.660 20.010 -15.080 1.00 86.00 78 GLU A C 1
ATOM 642 O O . GLU A 1 78 ? 15.886 19.900 -15.010 1.00 86.00 78 GLU A O 1
ATOM 647 N N . LEU A 1 79 ? 13.840 19.322 -14.277 1.00 83.81 79 LEU A N 1
ATOM 648 C CA . LEU A 1 79 ? 14.341 18.370 -13.286 1.00 83.81 79 LEU A CA 1
ATOM 649 C C . LEU A 1 79 ? 15.077 17.205 -13.954 1.00 83.81 79 LEU A C 1
ATOM 651 O O . LEU A 1 79 ? 16.161 16.828 -13.515 1.00 83.81 79 LEU A O 1
ATOM 655 N N . GLN A 1 80 ? 14.534 16.672 -15.046 1.00 83.88 80 GLN A N 1
ATOM 656 C CA . GLN A 1 80 ? 15.175 15.605 -15.804 1.00 83.88 80 GLN A CA 1
ATOM 657 C C . GLN A 1 80 ? 16.536 16.039 -16.368 1.00 83.88 80 GLN A C 1
ATOM 659 O O . GLN A 1 80 ? 17.493 15.271 -16.290 1.00 83.88 80 GLN A O 1
ATOM 664 N N . LYS A 1 81 ? 16.660 17.274 -16.875 1.00 86.50 81 LYS A N 1
ATOM 665 C CA . LYS A 1 81 ? 17.948 17.847 -17.304 1.00 86.50 81 LYS A CA 1
ATOM 666 C C . LYS A 1 81 ? 18.939 17.932 -16.142 1.00 86.50 81 LYS A C 1
ATOM 668 O O . LYS A 1 81 ? 20.080 17.511 -16.304 1.00 86.50 81 LYS A O 1
ATOM 673 N N . LYS A 1 82 ? 18.504 18.410 -14.968 1.00 87.19 82 LYS A N 1
ATOM 674 C CA . LYS A 1 82 ? 19.344 18.479 -13.755 1.00 87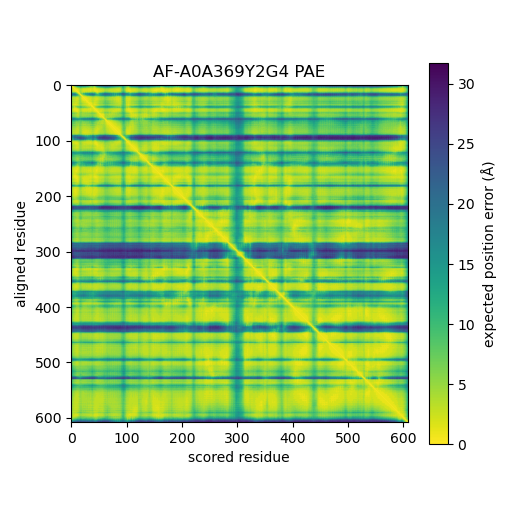.19 82 LYS A CA 1
ATOM 675 C C . LYS A 1 82 ? 19.829 17.099 -13.309 1.00 87.19 82 LYS A C 1
ATOM 677 O O . LYS A 1 82 ? 21.006 16.937 -13.004 1.00 87.19 82 LYS A O 1
ATOM 682 N N . ILE A 1 83 ? 18.943 16.102 -13.303 1.00 86.25 83 ILE A N 1
ATOM 683 C CA . ILE A 1 83 ? 19.293 14.717 -12.961 1.00 86.25 83 ILE A CA 1
ATOM 684 C C . ILE A 1 83 ? 20.278 14.148 -13.982 1.00 86.25 83 ILE A C 1
ATOM 686 O O . ILE A 1 83 ? 21.291 13.588 -13.584 1.00 86.25 83 ILE A O 1
ATOM 690 N N . ASN A 1 84 ? 20.036 14.321 -15.282 1.00 84.88 84 ASN A N 1
ATOM 691 C CA . ASN A 1 84 ? 20.953 13.837 -16.315 1.00 84.88 84 ASN A CA 1
ATOM 692 C C . ASN A 1 84 ? 22.340 14.485 -16.207 1.00 84.88 84 ASN A C 1
ATOM 694 O O . ASN A 1 84 ? 23.335 13.774 -16.308 1.00 84.88 84 ASN A O 1
ATOM 698 N N . ALA A 1 85 ? 22.409 15.798 -15.958 1.00 85.75 85 ALA A N 1
ATOM 699 C CA . ALA A 1 85 ? 23.671 16.501 -15.731 1.00 85.75 85 ALA A CA 1
ATOM 700 C C . ALA A 1 85 ? 24.438 15.895 -14.545 1.00 85.75 85 ALA A C 1
ATOM 702 O O . ALA A 1 85 ? 25.589 15.498 -14.703 1.00 85.75 85 ALA A O 1
ATOM 703 N N . LEU A 1 86 ? 23.766 15.697 -13.405 1.00 86.25 86 LEU A N 1
ATOM 704 C CA . LEU A 1 86 ? 24.353 15.052 -12.228 1.00 86.25 86 LEU A CA 1
ATOM 705 C C . LEU A 1 86 ? 24.827 13.613 -12.514 1.00 86.25 86 LEU A C 1
ATOM 707 O O . LEU A 1 86 ? 25.913 13.215 -12.101 1.00 86.25 86 LEU A O 1
ATOM 711 N N . LEU A 1 87 ? 24.029 12.814 -13.227 1.00 85.69 87 LEU A N 1
ATOM 712 C CA . LEU A 1 87 ? 24.395 11.438 -13.587 1.00 85.69 87 LEU A CA 1
ATOM 713 C C . LEU A 1 87 ? 25.600 11.388 -14.535 1.00 85.69 87 LEU A C 1
ATOM 715 O O . LEU A 1 87 ? 26.404 10.456 -14.451 1.00 85.69 87 LEU A O 1
ATOM 719 N N . ASN A 1 88 ? 25.726 12.377 -15.421 1.00 82.44 88 ASN A N 1
ATOM 720 C CA . ASN A 1 88 ? 26.873 12.527 -16.307 1.00 82.44 88 ASN A CA 1
ATOM 721 C C . ASN A 1 88 ? 28.126 12.936 -15.523 1.00 82.44 88 ASN A C 1
ATOM 723 O O . ASN A 1 88 ? 29.166 12.322 -15.733 1.00 82.44 88 ASN A O 1
ATOM 727 N N . GLU A 1 89 ? 28.026 13.876 -14.577 1.00 81.75 89 GLU A N 1
ATOM 728 C CA . GLU A 1 89 ? 29.142 14.285 -13.705 1.00 81.75 89 GLU A CA 1
ATOM 729 C C . GLU A 1 89 ? 29.745 13.093 -12.944 1.00 81.75 89 GLU A C 1
ATOM 731 O O . GLU A 1 89 ? 30.956 12.896 -12.948 1.00 81.75 89 GLU A O 1
ATOM 736 N N . ILE A 1 90 ? 28.902 12.234 -12.365 1.00 76.88 90 ILE A N 1
ATOM 737 C CA . ILE A 1 90 ? 29.338 11.059 -11.584 1.00 76.88 90 ILE A CA 1
ATOM 738 C C . ILE A 1 90 ? 29.915 9.942 -12.478 1.00 76.88 90 ILE A C 1
ATOM 740 O O . ILE A 1 90 ? 30.597 9.030 -12.007 1.00 76.88 90 ILE A O 1
ATOM 744 N N . SER A 1 91 ? 29.663 9.997 -13.788 1.00 65.38 91 SER A N 1
ATOM 745 C CA . SER A 1 91 ? 30.147 9.003 -14.753 1.00 65.38 91 SER A CA 1
ATOM 746 C C . SER A 1 91 ? 31.551 9.307 -15.308 1.00 65.38 91 SER A C 1
ATOM 748 O O . SER A 1 91 ? 32.072 8.477 -16.047 1.00 65.38 91 SER A O 1
ATOM 750 N N . LEU A 1 92 ? 32.165 10.456 -14.988 1.00 52.38 92 LEU A N 1
ATOM 751 C CA . LEU A 1 92 ? 33.381 10.947 -15.664 1.00 52.38 92 LEU A CA 1
ATOM 752 C C . LEU A 1 92 ? 34.725 10.465 -15.085 1.00 52.38 92 LEU A C 1
ATOM 754 O O . LEU A 1 92 ? 35.764 10.730 -15.693 1.00 52.38 92 LEU A O 1
ATOM 758 N N . ASP A 1 93 ? 34.739 9.700 -13.994 1.00 50.94 93 ASP A N 1
ATOM 759 C CA . ASP A 1 93 ? 35.989 9.156 -13.450 1.00 50.94 93 ASP A CA 1
ATOM 760 C C . ASP A 1 93 ? 36.439 7.884 -14.195 1.00 50.94 93 ASP A C 1
ATOM 762 O O . ASP A 1 93 ? 36.094 6.761 -13.835 1.00 50.94 93 ASP A O 1
ATOM 766 N N . GLY A 1 94 ? 37.220 8.111 -15.258 1.00 49.62 94 GLY A N 1
ATOM 767 C CA . GLY A 1 94 ? 38.441 7.374 -15.609 1.00 49.62 94 GLY A CA 1
ATOM 768 C C . GLY A 1 94 ? 38.360 5.873 -15.926 1.00 49.62 94 GLY A C 1
ATOM 769 O O . GLY A 1 94 ? 38.396 5.034 -15.036 1.00 49.62 94 GLY A O 1
ATOM 770 N N . ASN A 1 95 ? 38.509 5.551 -17.216 1.00 45.12 95 ASN A N 1
ATOM 771 C CA . ASN A 1 95 ? 39.058 4.287 -17.739 1.00 45.12 95 ASN A CA 1
ATOM 772 C C . ASN A 1 95 ? 38.231 2.996 -17.601 1.00 45.12 95 ASN A C 1
ATOM 774 O O . ASN A 1 95 ? 38.702 2.003 -17.058 1.00 45.12 95 ASN A O 1
ATOM 778 N N . SER A 1 96 ? 37.089 2.937 -18.276 1.00 41.91 96 SER A N 1
ATOM 779 C CA . SER A 1 96 ? 36.557 1.696 -18.863 1.00 41.91 96 SER A CA 1
ATOM 780 C C . SER A 1 96 ? 35.382 2.051 -19.767 1.00 41.91 96 SER A C 1
ATOM 782 O O . SER A 1 96 ? 34.737 3.081 -19.592 1.00 41.91 96 SER A O 1
ATOM 784 N N . GLY A 1 97 ? 35.080 1.221 -20.764 1.00 50.22 97 GLY A N 1
ATOM 785 C CA . GLY A 1 97 ? 33.869 1.340 -21.586 1.00 50.22 97 GLY A CA 1
ATOM 786 C C . GLY A 1 97 ? 32.576 1.046 -20.808 1.00 50.22 97 GLY A C 1
ATOM 787 O O . GLY A 1 97 ? 31.691 0.373 -21.339 1.00 50.22 97 GLY A O 1
ATOM 788 N N . ASP A 1 98 ? 32.483 1.500 -19.556 1.00 50.56 98 ASP A N 1
ATOM 789 C CA . ASP A 1 98 ? 31.444 1.144 -18.607 1.00 50.56 98 ASP A CA 1
ATOM 790 C C . ASP A 1 98 ? 30.206 2.021 -18.779 1.00 50.56 98 ASP A C 1
ATOM 792 O O . ASP A 1 98 ? 30.206 3.245 -18.654 1.00 50.56 98 ASP A O 1
ATOM 796 N N . LYS A 1 99 ? 29.129 1.311 -19.101 1.00 57.94 99 LYS A N 1
ATOM 797 C CA . LYS A 1 99 ? 27.729 1.721 -19.190 1.00 57.94 99 LYS A CA 1
ATOM 798 C C . LYS A 1 99 ? 27.420 2.770 -18.118 1.00 57.94 99 LYS A C 1
ATOM 800 O O . LYS A 1 99 ? 27.380 2.468 -16.926 1.00 57.94 99 LYS A O 1
ATOM 805 N N . THR A 1 100 ? 27.231 4.007 -18.555 1.00 70.88 100 THR A N 1
ATOM 806 C CA . THR A 1 100 ? 27.122 5.174 -17.679 1.00 70.88 100 THR A CA 1
ATOM 807 C C . THR A 1 100 ? 25.893 5.072 -16.771 1.00 70.88 100 THR A C 1
ATOM 809 O O . THR A 1 100 ? 24.876 4.487 -17.147 1.00 70.88 100 THR A O 1
ATOM 812 N N . LEU A 1 101 ? 25.935 5.659 -15.569 1.00 79.75 101 LEU A N 1
ATOM 813 C CA . LEU A 1 101 ? 24.789 5.687 -14.643 1.00 79.75 101 LEU A CA 1
ATOM 814 C C . LEU A 1 101 ? 23.519 6.258 -15.298 1.00 79.75 101 LEU A C 1
ATOM 816 O O . LEU A 1 101 ? 22.411 5.808 -15.008 1.00 79.75 101 LEU A O 1
ATOM 820 N N . VAL A 1 102 ? 23.678 7.186 -16.248 1.00 81.88 102 VAL A N 1
ATOM 821 C CA . VAL A 1 102 ? 22.584 7.728 -17.073 1.00 81.88 102 VAL A CA 1
ATOM 822 C C . VAL A 1 102 ? 21.893 6.658 -17.932 1.00 81.88 102 VAL A C 1
ATOM 824 O O . VAL A 1 102 ? 20.730 6.798 -18.298 1.00 81.88 102 VAL A O 1
ATOM 827 N N . GLN A 1 103 ? 22.553 5.533 -18.216 1.00 82.38 103 GLN A N 1
ATOM 828 C CA . GLN A 1 103 ? 21.967 4.357 -18.858 1.00 82.38 103 GLN A CA 1
ATOM 829 C C . GLN A 1 103 ? 21.359 3.345 -17.874 1.00 82.38 103 GLN A C 1
ATOM 831 O O . GLN A 1 103 ? 20.716 2.404 -18.331 1.00 82.38 103 GLN A O 1
ATOM 836 N N . ARG A 1 104 ? 21.481 3.533 -16.559 1.00 88.56 104 ARG A N 1
ATOM 837 C CA . ARG A 1 104 ? 20.858 2.647 -15.562 1.00 88.56 104 ARG A CA 1
ATOM 838 C C . ARG A 1 104 ? 19.759 3.311 -14.757 1.00 88.56 104 ARG A C 1
ATOM 840 O O . ARG A 1 104 ? 18.841 2.630 -14.324 1.00 88.56 10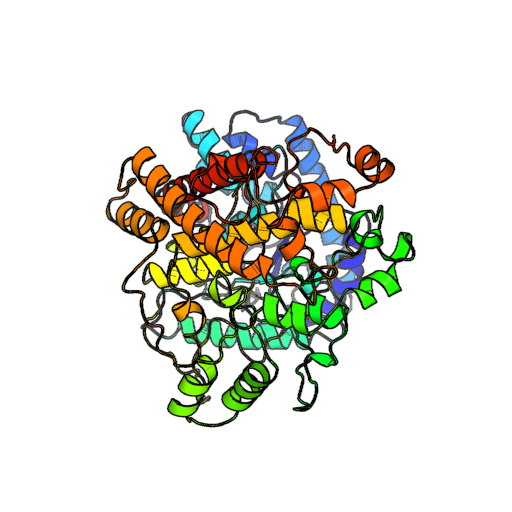4 ARG A O 1
ATOM 847 N N . ILE A 1 105 ? 19.829 4.622 -14.571 1.00 91.62 105 ILE A N 1
ATOM 848 C CA . ILE A 1 105 ? 18.808 5.387 -13.862 1.00 91.62 105 ILE A CA 1
ATOM 849 C C . ILE A 1 105 ? 17.872 6.021 -14.896 1.00 91.62 105 ILE A C 1
ATOM 851 O O . ILE A 1 105 ? 18.306 6.639 -15.869 1.00 91.62 105 ILE A O 1
ATOM 855 N N . ARG A 1 106 ? 16.568 5.806 -14.731 1.00 90.56 106 ARG A N 1
ATOM 856 C CA . ARG A 1 106 ? 15.502 6.254 -15.630 1.00 90.56 106 ARG A CA 1
ATOM 857 C C . ARG A 1 106 ? 14.528 7.115 -14.859 1.00 90.56 106 ARG A C 1
ATOM 859 O O . ARG A 1 106 ? 13.840 6.629 -13.972 1.00 90.56 106 ARG A O 1
ATOM 866 N N . PHE A 1 107 ? 14.454 8.384 -15.230 1.00 89.81 107 PHE A N 1
ATOM 867 C CA . PHE A 1 107 ? 13.491 9.314 -14.662 1.00 89.81 107 PHE A CA 1
ATOM 868 C C . PHE A 1 107 ? 12.270 9.413 -15.579 1.00 89.81 107 PHE A C 1
ATOM 870 O O . PHE A 1 107 ? 12.359 10.044 -16.633 1.00 89.81 107 PHE A O 1
ATOM 877 N N . ILE A 1 108 ? 11.181 8.737 -15.211 1.00 91.38 108 ILE A N 1
ATOM 878 C CA . ILE A 1 108 ? 9.918 8.698 -15.960 1.00 91.38 108 ILE A CA 1
ATOM 879 C C . ILE A 1 108 ? 9.024 9.833 -15.485 1.00 91.38 108 ILE A C 1
ATOM 881 O O . ILE A 1 108 ? 8.855 10.047 -14.288 1.00 91.38 108 ILE A O 1
ATOM 885 N N . THR A 1 109 ? 8.413 10.518 -16.437 1.00 89.19 109 THR A N 1
ATOM 886 C CA . THR A 1 109 ? 7.491 11.632 -16.222 1.00 89.19 109 THR A CA 1
ATOM 887 C C . THR A 1 109 ? 6.161 11.357 -16.926 1.00 89.19 109 THR A C 1
ATOM 889 O O . THR A 1 109 ? 6.039 10.386 -17.677 1.00 89.19 109 THR A O 1
ATOM 892 N N . ALA A 1 110 ? 5.172 12.238 -16.759 1.00 86.06 110 ALA A N 1
ATOM 893 C CA . ALA A 1 110 ? 3.933 12.180 -17.540 1.00 86.06 110 ALA A CA 1
ATOM 894 C C . ALA A 1 110 ? 4.191 12.107 -19.060 1.00 86.06 110 ALA A C 1
ATOM 896 O O . ALA A 1 110 ? 3.492 11.391 -19.771 1.00 86.06 110 ALA A O 1
ATOM 897 N N . ASN A 1 111 ? 5.234 12.770 -19.567 1.00 85.19 111 ASN A N 1
ATOM 898 C CA . ASN A 1 111 ? 5.569 12.726 -20.990 1.00 85.19 111 ASN A CA 1
ATOM 899 C C . ASN A 1 111 ? 5.875 11.310 -21.489 1.00 85.19 111 ASN A C 1
ATOM 901 O O . ASN A 1 111 ? 5.387 10.893 -22.533 1.00 85.19 111 ASN A O 1
ATOM 905 N N . ASP A 1 112 ? 6.662 10.557 -20.723 1.00 89.44 112 ASP A N 1
ATOM 906 C CA . ASP A 1 112 ? 7.042 9.193 -21.091 1.00 89.44 112 ASP A CA 1
ATOM 907 C C . ASP A 1 112 ? 5.826 8.237 -21.057 1.00 89.44 112 ASP A C 1
ATOM 909 O O . ASP A 1 112 ? 5.863 7.166 -21.656 1.00 89.44 112 ASP A O 1
ATOM 913 N N . LEU A 1 113 ? 4.740 8.623 -20.373 1.00 89.69 113 LEU A N 1
ATOM 914 C CA . LEU A 1 113 ? 3.482 7.874 -20.283 1.00 89.69 113 LEU A CA 1
ATOM 915 C C . LEU A 1 113 ? 2.417 8.359 -21.283 1.00 89.69 113 LEU A C 1
ATOM 917 O O . LEU A 1 113 ? 1.437 7.647 -21.515 1.00 89.69 113 LEU A O 1
ATOM 921 N N . TYR A 1 114 ? 2.602 9.531 -21.902 1.00 86.56 114 TYR A N 1
ATOM 922 C CA . TYR A 1 114 ? 1.643 10.124 -22.838 1.00 86.56 114 TYR A CA 1
ATOM 923 C C . TYR A 1 114 ? 1.257 9.186 -23.990 1.00 86.56 114 TYR A C 1
ATOM 925 O O . TYR A 1 114 ? 0.057 9.040 -24.212 1.00 86.56 114 TYR A O 1
ATOM 933 N N . PRO A 1 115 ? 2.184 8.486 -24.683 1.00 87.00 115 PRO A N 1
ATOM 934 C CA . PRO A 1 115 ? 1.807 7.588 -25.779 1.00 87.00 115 PRO A CA 1
ATOM 935 C C . PRO A 1 115 ? 0.818 6.496 -25.346 1.00 87.00 115 PRO A C 1
ATOM 937 O O . PRO A 1 115 ? -0.151 6.212 -26.046 1.00 87.00 115 PRO A O 1
ATOM 940 N N . ILE A 1 116 ? 1.007 5.940 -24.145 1.00 87.44 116 ILE A N 1
ATOM 941 C CA . ILE A 1 116 ? 0.131 4.908 -23.575 1.00 87.44 116 ILE A CA 1
ATOM 942 C C . ILE A 1 116 ? -1.246 5.494 -23.244 1.00 87.44 116 ILE A C 1
ATOM 944 O O . ILE A 1 116 ? -2.275 4.920 -23.604 1.00 87.44 116 ILE A O 1
ATOM 948 N N . VAL A 1 117 ? -1.274 6.645 -22.563 1.00 83.06 117 VAL A N 1
ATOM 949 C CA . VAL A 1 117 ? -2.525 7.314 -22.172 1.00 83.06 117 VAL A CA 1
ATOM 950 C C . VAL A 1 117 ? -3.307 7.780 -23.403 1.00 83.06 117 VAL A C 1
ATOM 952 O O . VAL A 1 117 ? -4.527 7.623 -23.460 1.00 83.06 117 VAL A O 1
ATOM 955 N N . ASN A 1 118 ? -2.617 8.281 -24.424 1.00 79.69 118 ASN A N 1
ATOM 956 C CA . ASN A 1 118 ? -3.227 8.715 -25.673 1.00 79.69 118 ASN A CA 1
ATOM 957 C C . ASN A 1 118 ? -3.875 7.543 -26.432 1.00 79.69 118 ASN A C 1
ATOM 959 O O . ASN A 1 118 ? -4.996 7.682 -26.919 1.00 79.69 118 ASN A O 1
ATOM 963 N N . ASN A 1 119 ? -3.244 6.363 -26.449 1.00 80.88 119 ASN A N 1
ATOM 964 C CA . ASN A 1 119 ? -3.833 5.159 -27.051 1.00 80.88 119 ASN A CA 1
ATOM 965 C C . ASN A 1 119 ? -5.105 4.699 -26.326 1.00 80.88 119 ASN A C 1
ATOM 967 O O . ASN A 1 119 ? -6.011 4.139 -26.940 1.00 80.88 119 ASN A O 1
ATOM 971 N N . LEU A 1 120 ? -5.200 4.951 -25.019 1.00 77.25 120 LEU A N 1
ATOM 972 C CA . LEU A 1 120 ? -6.396 4.627 -24.247 1.00 77.25 120 LEU A CA 1
ATOM 973 C C . LEU A 1 120 ? -7.570 5.570 -24.525 1.00 77.25 120 LEU A C 1
ATOM 975 O O . LEU A 1 120 ? -8.721 5.145 -24.389 1.00 77.25 120 LEU A O 1
ATOM 979 N N . ARG A 1 121 ? -7.286 6.823 -24.901 1.00 71.50 121 ARG A N 1
ATOM 980 C CA . ARG A 1 121 ? -8.297 7.846 -25.184 1.00 71.50 121 ARG A CA 1
ATOM 981 C C . ARG A 1 121 ? -9.194 7.443 -26.358 1.00 71.50 121 ARG A C 1
ATOM 983 O O . ARG A 1 121 ? -10.410 7.425 -26.190 1.00 71.50 121 ARG A O 1
ATOM 990 N N . GLY A 1 122 ? -8.609 7.081 -27.504 1.00 66.12 122 GLY A N 1
ATOM 991 C CA . GLY A 1 122 ? -9.353 6.708 -28.719 1.00 66.12 122 GLY A CA 1
ATOM 992 C C . GLY A 1 122 ? -10.496 7.682 -29.073 1.00 66.12 122 GLY A C 1
ATOM 993 O O . GLY A 1 122 ? -10.404 8.878 -28.802 1.00 66.12 122 GLY A O 1
ATOM 994 N N . GLU A 1 123 ? -11.594 7.154 -29.629 1.00 63.25 123 GLU A N 1
ATOM 995 C CA . GLU A 1 123 ? -12.865 7.872 -29.875 1.00 63.25 123 GLU A CA 1
ATOM 996 C C . GLU A 1 123 ? -13.870 7.741 -28.709 1.00 63.25 123 GLU A C 1
ATOM 998 O O . GLU A 1 123 ? -15.079 7.888 -28.896 1.00 63.25 123 GLU A O 1
ATOM 1003 N N . ARG A 1 124 ? -13.405 7.403 -27.497 1.00 70.88 124 ARG A N 1
ATOM 1004 C CA . ARG A 1 124 ? -14.297 7.082 -26.373 1.00 70.88 124 ARG A CA 1
ATOM 1005 C C . ARG A 1 124 ? -15.245 8.234 -26.052 1.00 70.88 124 ARG A C 1
ATOM 1007 O O . ARG A 1 124 ? -14.884 9.412 -26.100 1.00 70.88 124 ARG A O 1
ATOM 1014 N N . SER A 1 125 ? -16.452 7.874 -25.630 1.00 71.25 125 SER A N 1
ATOM 1015 C CA . SER A 1 125 ? -17.408 8.856 -25.126 1.00 71.25 125 SER A CA 1
ATOM 1016 C C . SER A 1 125 ? -16.856 9.557 -23.875 1.00 71.25 125 SER A C 1
ATOM 1018 O O . SER A 1 125 ? -16.101 8.967 -23.097 1.00 71.25 125 SER A O 1
ATOM 1020 N N . ARG A 1 126 ? -17.278 10.806 -23.623 1.00 74.69 126 ARG A N 1
ATOM 1021 C CA . ARG A 1 126 ? -16.853 11.588 -22.441 1.00 74.69 126 ARG A CA 1
ATOM 1022 C C . ARG A 1 126 ? -16.988 10.799 -21.130 1.00 74.69 126 ARG A C 1
ATOM 1024 O O . ARG A 1 126 ? -16.122 10.880 -20.268 1.00 74.69 126 ARG A O 1
ATOM 1031 N N . LEU A 1 127 ? -18.056 10.013 -20.988 1.00 71.19 127 LEU A N 1
ATOM 1032 C CA . LEU A 1 127 ? -18.323 9.218 -19.786 1.00 71.19 127 LEU A CA 1
ATOM 1033 C C . LEU A 1 127 ? -17.304 8.092 -19.573 1.00 71.19 127 LEU A C 1
ATOM 1035 O O . LEU A 1 127 ? -16.857 7.870 -18.451 1.00 71.19 127 LEU A O 1
ATOM 1039 N N . GLU A 1 128 ? -16.918 7.383 -20.630 1.00 71.94 128 GLU A N 1
ATOM 1040 C CA . GLU A 1 128 ? -15.894 6.333 -20.548 1.00 71.94 128 GLU A CA 1
ATOM 1041 C C . GLU A 1 128 ? -14.516 6.918 -20.252 1.00 71.94 128 GLU A C 1
ATOM 1043 O O . GLU A 1 128 ? -13.723 6.328 -19.518 1.00 71.94 128 GLU A O 1
ATOM 1048 N N . ALA A 1 129 ? -14.254 8.104 -20.787 1.00 72.56 129 ALA A N 1
ATOM 1049 C CA . ALA A 1 129 ? -13.005 8.808 -20.597 1.00 72.56 129 ALA A CA 1
ATOM 1050 C C . ALA A 1 129 ? -12.852 9.321 -19.144 1.00 72.56 129 ALA A C 1
ATOM 1052 O O . ALA A 1 129 ? -11.790 9.170 -18.539 1.00 72.56 129 ALA A O 1
ATOM 1053 N N . ILE A 1 130 ? -13.942 9.790 -18.521 1.00 76.25 130 ILE A N 1
ATOM 1054 C CA . ILE A 1 130 ? -13.997 10.101 -17.079 1.00 76.25 130 ILE A CA 1
ATOM 1055 C C . ILE A 1 130 ? -13.751 8.844 -16.231 1.00 76.25 130 ILE A C 1
ATOM 1057 O O . ILE A 1 130 ? -12.925 8.870 -15.317 1.00 76.25 130 ILE A O 1
ATOM 1061 N N . LYS A 1 131 ? -14.410 7.719 -16.548 1.00 76.69 131 LYS A N 1
ATOM 1062 C CA . LYS A 1 131 ? -14.201 6.445 -15.829 1.00 76.69 131 LYS A CA 1
ATOM 1063 C C . LYS A 1 131 ? -12.741 5.994 -15.878 1.00 76.69 131 LYS A C 1
ATOM 1065 O O . LYS A 1 131 ? -12.205 5.532 -14.872 1.00 76.69 131 LYS A O 1
ATOM 1070 N N . LEU A 1 132 ? -12.092 6.157 -17.029 1.00 77.44 132 LEU A N 1
ATOM 1071 C CA . LEU A 1 132 ? -10.682 5.838 -17.204 1.00 77.44 132 LEU A CA 1
ATOM 1072 C C . LEU A 1 132 ? -9.770 6.805 -16.429 1.00 77.44 132 LEU A C 1
ATOM 1074 O O . LEU A 1 132 ? -8.841 6.354 -15.768 1.00 77.44 132 LEU A O 1
ATOM 1078 N N . ARG A 1 133 ? -10.056 8.115 -16.421 1.00 81.06 133 ARG A N 1
ATOM 1079 C CA . ARG A 1 133 ? -9.341 9.082 -15.565 1.00 81.06 133 ARG A CA 1
ATOM 1080 C C . ARG A 1 133 ? -9.427 8.677 -14.095 1.00 81.06 133 ARG A C 1
ATOM 1082 O O . ARG A 1 133 ? -8.410 8.681 -13.404 1.00 81.06 133 ARG A O 1
ATOM 1089 N N . HIS A 1 134 ? -10.610 8.273 -13.629 1.00 79.00 134 HIS A N 1
ATOM 1090 C CA . HIS A 1 134 ? -10.803 7.796 -12.257 1.00 79.00 134 HIS A CA 1
ATOM 1091 C C . HIS A 1 134 ? -10.007 6.517 -11.977 1.00 79.00 134 HIS A C 1
ATOM 1093 O O . HIS A 1 134 ? -9.390 6.407 -10.920 1.00 79.00 134 HIS A O 1
ATOM 1099 N N . PHE A 1 135 ? -9.963 5.584 -12.932 1.00 79.00 135 PHE A N 1
ATOM 1100 C CA . PHE A 1 135 ? -9.147 4.376 -12.815 1.00 79.00 135 PHE A CA 1
ATOM 1101 C C . PHE A 1 135 ? -7.652 4.678 -12.681 1.00 79.00 135 PHE A C 1
ATOM 1103 O O . PHE A 1 135 ? -6.963 3.983 -11.943 1.00 79.00 135 PHE A O 1
ATOM 1110 N N . LEU A 1 136 ? -7.148 5.703 -13.372 1.00 81.00 136 LEU A N 1
ATOM 1111 C CA . LEU A 1 136 ? -5.715 5.998 -13.435 1.00 81.00 136 LEU A CA 1
ATOM 1112 C C . LEU A 1 136 ? -5.235 6.958 -12.337 1.00 81.00 136 LEU A C 1
ATOM 1114 O O . LEU A 1 136 ? -4.090 6.849 -11.904 1.00 81.00 136 LEU A O 1
ATOM 1118 N N . GLY A 1 137 ? -6.089 7.870 -11.861 1.00 76.31 137 GLY A N 1
ATOM 1119 C CA . GLY A 1 137 ? -5.705 8.927 -10.912 1.00 76.31 137 GLY A CA 1
ATOM 1120 C C . GLY A 1 137 ? -6.648 9.143 -9.725 1.00 76.31 137 GLY A C 1
ATOM 1121 O O . GLY A 1 137 ? -6.357 9.982 -8.878 1.00 76.31 137 GLY A O 1
ATOM 1122 N N . GLY A 1 138 ? -7.765 8.413 -9.633 1.00 77.81 138 GLY A N 1
ATOM 1123 C CA . GLY A 1 138 ? -8.801 8.631 -8.616 1.00 77.81 138 GLY A CA 1
ATOM 1124 C C . GLY A 1 138 ? -9.735 9.803 -8.945 1.00 77.81 138 GLY A C 1
ATOM 1125 O O . GLY A 1 138 ? -9.717 10.317 -10.060 1.00 77.81 138 GLY A O 1
ATOM 1126 N N . GLU A 1 139 ? -10.587 10.209 -7.994 1.00 70.69 139 GLU A N 1
ATOM 1127 C CA . GLU A 1 139 ? -11.569 11.305 -8.169 1.00 70.69 139 GLU A CA 1
ATOM 1128 C C . GLU A 1 139 ? -11.105 12.641 -7.557 1.00 70.69 139 GLU A C 1
ATOM 1130 O O . GLU A 1 139 ? -11.597 13.702 -7.931 1.00 70.69 139 GLU A O 1
ATOM 1135 N N . GLU A 1 140 ? -10.117 12.627 -6.659 1.00 69.31 140 GLU A N 1
ATOM 1136 C CA . GLU A 1 140 ? -9.675 13.824 -5.931 1.00 69.31 140 GLU A CA 1
ATOM 1137 C C . GLU A 1 140 ? -8.812 14.775 -6.787 1.00 69.31 140 GLU A C 1
ATOM 1139 O O . GLU A 1 140 ? -8.287 14.412 -7.844 1.00 69.31 140 GLU A O 1
ATOM 1144 N N . LYS A 1 141 ? -8.670 16.031 -6.333 1.00 60.75 141 LYS A N 1
ATOM 1145 C CA . LYS A 1 141 ? -7.933 17.111 -7.027 1.00 60.75 141 LYS A CA 1
ATOM 1146 C C . LYS A 1 141 ? -6.398 16.991 -6.935 1.00 60.75 141 LYS A C 1
ATOM 1148 O O . LYS A 1 141 ? -5.695 17.966 -7.168 1.00 60.75 141 LYS A O 1
ATOM 1153 N N . GLY A 1 142 ? -5.864 15.820 -6.601 1.00 64.88 142 GLY A N 1
ATOM 1154 C CA . GLY A 1 142 ? -4.428 15.603 -6.440 1.00 64.88 142 GLY A CA 1
ATOM 1155 C C . GLY A 1 142 ? -4.030 14.143 -6.621 1.00 64.88 142 GLY A C 1
ATOM 1156 O O . GLY A 1 142 ? -4.876 13.255 -6.700 1.00 64.88 142 GLY A O 1
ATOM 1157 N N . MET A 1 143 ? -2.720 13.914 -6.686 1.00 64.94 143 MET A N 1
ATOM 1158 C CA . MET A 1 143 ? -2.120 12.582 -6.708 1.00 64.94 143 MET A CA 1
ATOM 1159 C C . MET A 1 143 ? -2.444 11.823 -5.420 1.00 64.94 143 MET A C 1
ATOM 1161 O O . MET A 1 143 ? -2.136 12.291 -4.322 1.00 64.94 143 MET A O 1
ATOM 1165 N N . LYS A 1 144 ? -3.008 10.620 -5.551 1.00 71.19 144 LYS A N 1
ATOM 1166 C CA . LYS A 1 144 ? -3.109 9.688 -4.428 1.00 71.19 144 LYS A CA 1
ATOM 1167 C C . LYS A 1 144 ? -1.781 8.952 -4.271 1.00 71.19 144 LYS A C 1
ATOM 1169 O O . LYS A 1 144 ? -1.056 8.729 -5.238 1.00 71.19 144 LYS A O 1
ATOM 1174 N N . TYR A 1 145 ? -1.483 8.515 -3.052 1.00 66.50 145 TYR A N 1
ATOM 1175 C CA . TYR A 1 145 ? -0.289 7.709 -2.776 1.00 66.50 145 TYR A CA 1
ATOM 1176 C C . TYR A 1 145 ? -0.200 6.464 -3.683 1.00 66.50 145 TYR A C 1
ATOM 1178 O O . TYR A 1 145 ? 0.851 6.178 -4.259 1.00 66.50 145 TYR A O 1
ATOM 1186 N N . ASP A 1 146 ? -1.332 5.788 -3.896 1.00 74.81 146 ASP A N 1
ATOM 1187 C CA . ASP A 1 146 ? -1.408 4.570 -4.709 1.00 74.81 146 ASP A CA 1
ATOM 1188 C C . ASP A 1 146 ? -1.334 4.808 -6.218 1.00 74.81 146 ASP A C 1
ATOM 1190 O O . ASP A 1 146 ? -1.235 3.849 -6.985 1.00 74.81 146 ASP A O 1
ATOM 1194 N N . THR A 1 147 ? -1.377 6.060 -6.680 1.00 77.50 147 THR A N 1
ATOM 1195 C CA . THR A 1 147 ? -1.346 6.372 -8.113 1.00 77.50 147 THR A CA 1
ATOM 1196 C C . THR A 1 147 ? -0.072 5.835 -8.779 1.00 77.50 147 THR A C 1
ATOM 1198 O O . THR A 1 147 ? -0.114 5.340 -9.906 1.00 77.50 147 THR A O 1
ATOM 1201 N N . SER A 1 148 ? 1.053 5.818 -8.055 1.00 85.19 148 SER A N 1
ATOM 1202 C CA . SER A 1 148 ? 2.320 5.259 -8.545 1.00 85.19 148 SER A CA 1
ATOM 1203 C C . SER A 1 148 ? 2.259 3.757 -8.871 1.00 85.19 148 SER A C 1
ATOM 1205 O O . SER A 1 148 ? 3.035 3.289 -9.704 1.00 85.19 148 SER A O 1
ATOM 1207 N N . LYS A 1 149 ? 1.307 3.000 -8.304 1.00 88.75 149 LYS A N 1
ATOM 1208 C CA . LYS A 1 149 ? 1.124 1.566 -8.595 1.00 88.75 149 LYS A CA 1
ATOM 1209 C C . LYS A 1 149 ? 0.621 1.306 -10.012 1.00 88.75 149 LYS A C 1
ATOM 1211 O O . LYS A 1 149 ? 0.920 0.265 -10.588 1.00 88.75 149 LYS A O 1
ATOM 1216 N N . ILE A 1 150 ? -0.120 2.248 -10.599 1.00 89.81 150 ILE A N 1
ATOM 1217 C CA . ILE A 1 150 ? -0.510 2.164 -12.012 1.00 89.81 150 ILE A CA 1
ATOM 1218 C C . ILE A 1 150 ? 0.728 2.303 -12.902 1.00 89.81 150 ILE A C 1
ATOM 1220 O O . ILE A 1 150 ? 0.883 1.552 -13.861 1.00 89.81 150 ILE A O 1
ATOM 1224 N N . VAL A 1 151 ? 1.648 3.208 -12.560 1.00 91.50 151 VAL A N 1
ATOM 1225 C CA . VAL A 1 151 ? 2.907 3.383 -13.302 1.00 91.50 151 VAL A CA 1
ATOM 1226 C C . VAL A 1 151 ? 3.815 2.164 -13.150 1.00 91.50 151 VAL A C 1
ATOM 1228 O O . VAL A 1 151 ? 4.366 1.681 -14.137 1.00 91.50 151 VAL A O 1
ATOM 1231 N N . GLU A 1 152 ? 3.913 1.605 -11.945 1.00 92.94 152 GLU A N 1
ATOM 1232 C CA . GLU A 1 152 ? 4.570 0.315 -11.713 1.00 92.94 152 GLU A CA 1
ATOM 1233 C C . GLU A 1 152 ? 3.987 -0.786 -12.611 1.00 92.94 152 GLU A C 1
ATOM 1235 O O . GLU A 1 152 ? 4.727 -1.530 -13.253 1.00 92.94 152 GLU A O 1
ATOM 1240 N N . ALA A 1 153 ? 2.657 -0.885 -12.676 1.00 94.00 153 ALA A N 1
ATOM 1241 C CA . ALA A 1 153 ? 1.979 -1.875 -13.497 1.00 94.00 153 ALA A CA 1
ATOM 1242 C C . ALA A 1 153 ? 2.257 -1.678 -14.988 1.00 94.00 153 ALA A C 1
ATOM 1244 O O . ALA A 1 153 ? 2.506 -2.658 -15.684 1.00 94.00 153 ALA A O 1
ATOM 1245 N N . ILE A 1 154 ? 2.295 -0.428 -15.463 1.00 94.38 154 ILE A N 1
ATOM 1246 C CA . ILE A 1 154 ? 2.735 -0.101 -16.823 1.00 94.38 154 ILE A CA 1
ATOM 1247 C C . ILE A 1 154 ? 4.136 -0.670 -17.064 1.00 94.38 154 ILE A C 1
ATOM 1249 O O . ILE A 1 154 ? 4.330 -1.414 -18.023 1.00 94.38 154 ILE A O 1
ATOM 1253 N N . ILE A 1 155 ? 5.092 -0.397 -16.172 1.00 95.06 155 ILE A N 1
ATOM 1254 C CA . ILE A 1 155 ? 6.468 -0.899 -16.298 1.00 95.06 155 ILE A CA 1
ATOM 1255 C C . ILE A 1 155 ? 6.485 -2.431 -16.326 1.00 95.06 155 ILE A C 1
ATOM 1257 O O . ILE A 1 155 ? 7.136 -3.007 -17.192 1.00 95.06 155 ILE A O 1
ATOM 1261 N N . ARG A 1 156 ? 5.748 -3.115 -15.444 1.00 95.00 156 ARG A N 1
ATOM 1262 C CA . ARG A 1 156 ? 5.659 -4.588 -15.450 1.00 95.00 156 ARG A CA 1
ATOM 1263 C C . ARG A 1 156 ? 5.111 -5.121 -16.775 1.00 95.00 156 ARG A C 1
ATOM 1265 O O . ARG A 1 156 ? 5.730 -5.986 -17.387 1.00 95.00 156 ARG A O 1
ATOM 1272 N N . LEU A 1 157 ? 3.998 -4.567 -17.254 1.00 95.06 157 LEU A N 1
ATOM 1273 C CA . LEU A 1 157 ? 3.340 -4.987 -18.496 1.00 95.06 157 LEU A CA 1
ATOM 1274 C C . LEU A 1 157 ? 4.216 -4.743 -19.737 1.00 95.06 157 LEU A C 1
ATOM 1276 O O . LEU A 1 157 ? 4.232 -5.563 -20.660 1.00 95.06 157 LEU A O 1
ATOM 1280 N N . ARG A 1 158 ? 5.001 -3.657 -19.751 1.00 93.44 158 ARG A N 1
ATOM 1281 C CA . ARG A 1 158 ? 6.013 -3.395 -20.792 1.00 93.44 158 ARG A CA 1
ATOM 1282 C C . ARG A 1 158 ? 7.063 -4.500 -20.880 1.00 93.44 158 ARG A C 1
ATOM 1284 O O . ARG A 1 158 ? 7.509 -4.822 -21.977 1.00 93.44 158 ARG A O 1
ATOM 1291 N N . HIS A 1 159 ? 7.416 -5.100 -19.747 1.00 93.00 159 HIS A N 1
ATOM 1292 C CA . HIS A 1 159 ? 8.507 -6.066 -19.633 1.00 93.00 159 HIS A CA 1
ATOM 1293 C C . HIS A 1 159 ? 8.054 -7.533 -19.625 1.00 93.00 159 HIS A C 1
ATOM 1295 O O . HIS A 1 159 ? 8.895 -8.414 -19.457 1.00 93.00 159 HIS A O 1
ATOM 1301 N N . ILE A 1 160 ? 6.770 -7.816 -19.876 1.00 91.81 160 ILE A N 1
ATOM 1302 C CA . ILE A 1 160 ? 6.282 -9.192 -20.069 1.00 91.81 160 ILE A CA 1
ATOM 1303 C C . ILE A 1 160 ? 7.076 -9.898 -21.174 1.00 91.81 160 ILE A C 1
ATOM 1305 O O . ILE A 1 160 ? 7.237 -9.356 -22.278 1.00 91.81 160 ILE A O 1
ATOM 1309 N N . GLY A 1 161 ? 7.523 -11.118 -20.877 1.00 89.75 161 GLY A N 1
ATOM 1310 C CA . GLY A 1 161 ? 8.333 -11.973 -21.737 1.00 89.75 161 GLY A CA 1
ATOM 1311 C C . GLY A 1 161 ? 9.835 -11.701 -21.653 1.00 89.75 161 GLY A C 1
ATOM 1312 O O . GLY A 1 161 ? 10.607 -12.363 -22.343 1.00 89.75 161 GLY A O 1
ATOM 1313 N N . SER A 1 162 ? 10.276 -10.738 -20.833 1.00 89.62 162 SER A N 1
ATOM 1314 C CA . SER A 1 162 ? 11.707 -10.459 -20.639 1.00 89.62 162 SER A CA 1
ATOM 1315 C C . SER A 1 162 ? 12.360 -11.320 -19.557 1.00 89.62 162 SER A C 1
ATOM 1317 O O . SER A 1 162 ? 13.587 -11.363 -19.500 1.00 89.62 162 SER A O 1
ATOM 1319 N N . ASN A 1 163 ? 11.563 -12.009 -18.725 1.00 90.00 163 ASN A N 1
ATOM 1320 C CA . ASN A 1 163 ? 12.028 -12.760 -17.553 1.00 90.00 163 ASN A CA 1
ATOM 1321 C C . ASN A 1 163 ? 12.873 -11.899 -16.588 1.00 90.00 163 ASN A C 1
ATOM 1323 O O . ASN A 1 163 ? 13.844 -12.367 -15.996 1.00 90.00 163 ASN A O 1
ATOM 1327 N N . ILE A 1 164 ? 12.534 -10.612 -16.470 1.00 93.50 164 ILE A N 1
ATOM 1328 C CA . ILE A 1 164 ? 13.229 -9.659 -15.604 1.00 93.50 164 ILE A CA 1
ATOM 1329 C C . ILE A 1 164 ? 12.265 -9.196 -14.507 1.00 93.50 164 ILE A C 1
ATOM 1331 O O . ILE A 1 164 ? 11.240 -8.579 -14.816 1.00 93.50 164 ILE A O 1
ATOM 1335 N N . PRO A 1 165 ? 12.579 -9.440 -13.221 1.00 95.50 165 PRO A N 1
ATOM 1336 C CA . PRO A 1 165 ? 11.742 -8.984 -12.127 1.00 95.50 165 PRO A CA 1
ATOM 1337 C C . PRO A 1 165 ? 11.741 -7.461 -12.022 1.00 95.50 165 PRO A C 1
ATOM 1339 O O . PRO A 1 165 ? 12.789 -6.809 -12.045 1.00 95.50 165 PRO A O 1
ATOM 1342 N N . VAL A 1 166 ? 10.549 -6.907 -11.808 1.00 96.38 166 VAL A N 1
ATOM 1343 C CA . VAL A 1 166 ? 10.371 -5.540 -11.312 1.00 96.38 166 VAL A CA 1
ATOM 1344 C C . VAL A 1 166 ? 10.162 -5.610 -9.800 1.00 96.38 166 VAL A C 1
ATOM 1346 O O . VAL A 1 166 ? 9.234 -6.272 -9.326 1.00 96.38 166 VAL A O 1
ATOM 1349 N N . PHE A 1 167 ? 11.017 -4.934 -9.042 1.00 96.12 167 PHE A N 1
ATOM 1350 C CA . PHE A 1 167 ? 10.938 -4.821 -7.591 1.00 96.12 167 PHE A CA 1
ATOM 1351 C C . PHE A 1 167 ? 10.528 -3.403 -7.213 1.00 96.12 167 PHE A C 1
ATOM 1353 O O . PHE A 1 167 ? 11.271 -2.450 -7.454 1.00 96.12 167 PHE A O 1
ATOM 1360 N N . ARG A 1 168 ? 9.352 -3.250 -6.603 1.00 94.62 168 ARG A N 1
ATOM 1361 C CA . ARG A 1 168 ? 8.936 -1.964 -6.044 1.00 94.62 168 ARG A CA 1
ATOM 1362 C C . ARG A 1 168 ? 9.585 -1.755 -4.679 1.00 94.62 168 ARG A C 1
ATOM 1364 O O . ARG A 1 168 ? 9.571 -2.646 -3.831 1.00 94.62 168 ARG A O 1
ATOM 1371 N N . ILE A 1 169 ? 10.141 -0.568 -4.474 1.00 93.19 169 ILE A N 1
ATOM 1372 C CA . ILE A 1 169 ? 10.804 -0.161 -3.238 1.00 93.19 169 ILE A CA 1
ATOM 1373 C C . ILE A 1 169 ? 10.395 1.267 -2.874 1.00 93.19 169 ILE A C 1
ATOM 1375 O O . ILE A 1 169 ? 10.370 2.158 -3.729 1.00 93.19 169 ILE A O 1
ATOM 1379 N N . ASP A 1 170 ? 10.064 1.492 -1.604 1.00 89.50 170 ASP A N 1
ATOM 1380 C CA . ASP A 1 170 ? 9.727 2.833 -1.129 1.00 89.50 170 ASP A CA 1
ATOM 1381 C C . ASP A 1 170 ? 10.952 3.752 -1.184 1.00 89.50 170 ASP A C 1
ATOM 1383 O O . ASP A 1 170 ? 12.089 3.324 -0.970 1.00 89.50 170 ASP A O 1
ATOM 1387 N N . TRP A 1 171 ? 10.710 5.041 -1.420 1.00 88.38 171 TRP A N 1
ATOM 1388 C CA . TRP A 1 171 ? 11.755 6.065 -1.470 1.00 88.38 171 TRP A CA 1
ATOM 1389 C C . TRP A 1 171 ? 12.616 6.091 -0.197 1.00 88.38 171 TRP A C 1
ATOM 1391 O O . TRP A 1 171 ? 13.840 6.160 -0.271 1.00 88.38 171 TRP A O 1
ATOM 1401 N N . ASP A 1 172 ? 11.982 5.981 0.973 1.00 87.12 172 ASP A N 1
ATOM 1402 C CA . ASP A 1 172 ? 12.627 6.003 2.294 1.00 87.12 172 ASP A CA 1
ATOM 1403 C C . ASP A 1 172 ? 13.302 4.672 2.684 1.00 87.12 172 ASP A C 1
ATOM 1405 O O . ASP A 1 172 ? 14.037 4.599 3.673 1.00 87.12 172 ASP A O 1
ATOM 1409 N N . VAL A 1 173 ? 13.088 3.618 1.894 1.00 89.31 173 VAL A N 1
ATOM 1410 C CA . VAL A 1 173 ? 13.817 2.347 1.976 1.00 89.31 173 VAL A CA 1
ATOM 1411 C C . VAL A 1 173 ? 15.006 2.370 1.018 1.00 89.31 173 VAL A C 1
ATOM 1413 O O . VAL A 1 173 ? 16.086 1.903 1.371 1.00 89.31 173 VAL A O 1
ATOM 1416 N N . LEU A 1 174 ? 14.838 2.934 -0.179 1.00 91.00 174 LEU A N 1
ATOM 1417 C CA . LEU A 1 174 ? 15.911 3.038 -1.162 1.00 91.00 174 LEU A CA 1
ATOM 1418 C C . LEU A 1 174 ? 16.981 4.046 -0.726 1.00 91.00 174 LEU A C 1
ATOM 1420 O O . LEU A 1 174 ? 18.157 3.713 -0.732 1.00 91.00 174 LEU A O 1
ATOM 1424 N N . PHE A 1 175 ? 16.596 5.257 -0.319 1.00 89.12 175 PHE A N 1
ATOM 1425 C CA . PHE A 1 175 ? 17.522 6.368 -0.079 1.00 89.12 175 PHE A CA 1
ATOM 1426 C C . PHE A 1 175 ? 17.833 6.579 1.405 1.00 89.12 175 PHE A C 1
ATOM 1428 O O . PHE A 1 175 ? 17.489 7.612 1.986 1.00 89.12 175 PHE A O 1
ATOM 1435 N N . ASN A 1 176 ? 18.506 5.607 2.025 1.00 87.38 176 ASN A N 1
ATOM 1436 C CA . ASN A 1 176 ? 18.890 5.707 3.429 1.00 87.38 176 ASN A CA 1
ATOM 1437 C C . ASN A 1 176 ? 20.268 5.123 3.778 1.00 87.38 176 ASN A C 1
ATOM 1439 O O . ASN A 1 176 ? 20.829 4.293 3.063 1.00 87.38 176 ASN A O 1
ATOM 1443 N N . ASN A 1 177 ? 20.798 5.545 4.930 1.00 86.44 177 ASN A N 1
ATOM 1444 C CA . ASN A 1 177 ? 22.115 5.134 5.428 1.00 86.44 177 ASN A CA 1
ATOM 1445 C C . ASN A 1 177 ? 22.144 3.685 5.951 1.00 86.44 177 ASN A C 1
ATOM 1447 O O . ASN A 1 177 ? 23.201 3.177 6.301 1.00 86.44 177 ASN A O 1
ATOM 1451 N N . SER A 1 178 ? 21.000 3.024 6.087 1.00 85.56 178 SER A N 1
ATOM 1452 C CA . SER A 1 178 ? 20.959 1.653 6.598 1.00 85.56 178 SER A CA 1
ATOM 1453 C C . SER A 1 178 ? 21.067 0.611 5.482 1.00 85.56 178 SER A C 1
ATOM 1455 O O . SER A 1 178 ? 21.475 -0.513 5.757 1.00 85.56 178 SER A O 1
ATOM 1457 N N . ASN A 1 179 ? 20.705 0.976 4.247 1.00 86.62 179 ASN A N 1
ATOM 1458 C CA . ASN A 1 179 ? 20.628 0.049 3.119 1.00 86.62 179 ASN A CA 1
ATOM 1459 C C . ASN A 1 179 ? 21.670 0.314 2.012 1.00 86.62 179 ASN A C 1
ATOM 1461 O O . ASN A 1 179 ? 21.926 -0.597 1.227 1.00 86.62 179 ASN A O 1
ATOM 1465 N N . LEU A 1 180 ? 22.245 1.527 1.929 1.00 84.75 180 LEU A N 1
ATOM 1466 C CA . LEU A 1 180 ? 23.127 1.953 0.826 1.00 84.75 180 LEU A CA 1
ATOM 1467 C C . LEU A 1 180 ? 24.621 2.210 1.124 1.00 84.75 180 LEU A C 1
ATOM 1469 O O . LEU A 1 180 ? 25.377 2.056 0.171 1.00 84.75 180 LEU A O 1
ATOM 1473 N N . PRO A 1 181 ? 25.103 2.610 2.322 1.00 69.56 181 PRO A N 1
ATOM 1474 C CA . PRO A 1 181 ? 26.499 3.056 2.484 1.00 69.56 181 PRO A CA 1
ATOM 1475 C C . PRO A 1 181 ? 27.605 2.058 2.121 1.00 69.56 181 PRO A C 1
ATOM 1477 O O . PRO A 1 181 ? 28.725 2.488 1.874 1.00 69.56 181 PRO A O 1
ATOM 1480 N N . ASP A 1 182 ? 27.298 0.766 2.060 1.00 67.19 182 ASP A N 1
ATOM 1481 C CA . ASP A 1 182 ? 28.141 -0.303 1.512 1.00 67.19 182 ASP A CA 1
ATOM 1482 C C . ASP A 1 182 ? 27.422 -1.107 0.406 1.00 67.19 182 ASP A C 1
ATOM 1484 O O . ASP A 1 182 ? 27.913 -2.146 -0.032 1.00 67.19 182 ASP A O 1
ATOM 1488 N N . GLY A 1 183 ? 26.212 -0.682 0.014 1.00 67.44 183 GLY A N 1
ATOM 1489 C CA . GLY A 1 183 ? 25.308 -1.342 -0.937 1.00 67.44 183 GLY A CA 1
ATOM 1490 C C . GLY A 1 183 ? 24.841 -2.751 -0.546 1.00 67.44 183 GLY A C 1
ATOM 1491 O O . GLY A 1 183 ? 23.871 -3.252 -1.117 1.00 67.44 183 GLY A O 1
ATOM 1492 N N . ALA A 1 184 ? 25.485 -3.396 0.427 1.00 78.81 184 ALA A N 1
ATOM 1493 C CA . ALA A 1 184 ? 25.379 -4.823 0.683 1.00 78.81 184 ALA A CA 1
ATOM 1494 C C . ALA A 1 184 ? 23.988 -5.256 1.173 1.00 78.81 184 ALA A C 1
ATOM 1496 O O . ALA A 1 184 ? 23.477 -6.246 0.647 1.00 78.81 184 ALA A O 1
ATOM 1497 N N . PRO A 1 185 ? 23.302 -4.560 2.106 1.00 86.25 185 PRO A N 1
ATOM 1498 C CA . PRO A 1 185 ? 21.955 -4.954 2.522 1.00 86.25 185 PRO A CA 1
ATOM 1499 C C . PRO A 1 185 ? 20.948 -4.933 1.367 1.00 86.25 185 PRO A C 1
ATOM 1501 O O . PRO A 1 185 ? 20.160 -5.874 1.211 1.00 86.25 185 PRO A O 1
ATOM 1504 N N . LEU A 1 186 ? 20.996 -3.888 0.532 1.00 90.81 186 LEU A N 1
ATOM 1505 C CA . LEU A 1 186 ? 20.141 -3.779 -0.645 1.00 90.81 186 LEU A CA 1
ATOM 1506 C C . LEU A 1 186 ? 20.516 -4.826 -1.701 1.00 90.81 186 LEU A C 1
ATOM 1508 O O . LEU A 1 186 ? 19.638 -5.544 -2.174 1.00 90.81 186 LEU A O 1
ATOM 1512 N N . GLN A 1 187 ? 21.804 -4.969 -2.015 1.00 89.69 187 GLN A N 1
ATOM 1513 C CA . GLN A 1 187 ? 22.306 -5.928 -3.001 1.00 89.69 187 GLN A CA 1
ATOM 1514 C C . GLN A 1 187 ? 21.981 -7.380 -2.623 1.00 89.69 187 GLN A C 1
ATOM 1516 O O . GLN A 1 187 ? 21.537 -8.158 -3.470 1.00 89.69 187 GLN A O 1
ATOM 1521 N N . ASN A 1 188 ? 22.141 -7.745 -1.349 1.00 88.56 188 ASN A N 1
ATOM 1522 C CA . ASN A 1 188 ? 21.799 -9.073 -0.840 1.00 88.56 188 ASN A CA 1
ATOM 1523 C C . ASN A 1 188 ? 20.294 -9.328 -0.951 1.00 88.56 188 ASN A C 1
ATOM 1525 O O . ASN A 1 188 ? 19.877 -10.383 -1.422 1.00 88.56 188 ASN A O 1
ATOM 1529 N N . SER A 1 189 ? 19.470 -8.340 -0.592 1.00 91.38 189 SER A N 1
ATOM 1530 C CA . SER A 1 189 ? 18.012 -8.467 -0.692 1.00 91.38 189 SER A CA 1
ATOM 1531 C C . SER A 1 189 ? 17.543 -8.595 -2.147 1.00 91.38 189 SER A C 1
ATOM 1533 O O . SER A 1 189 ? 16.670 -9.416 -2.434 1.00 91.38 189 SER A O 1
ATOM 1535 N N . ILE A 1 190 ? 18.155 -7.849 -3.077 1.00 93.44 190 ILE A N 1
ATOM 1536 C CA . ILE A 1 190 ? 17.911 -7.968 -4.526 1.00 93.44 190 ILE A CA 1
ATOM 1537 C C . ILE A 1 190 ? 18.326 -9.351 -5.027 1.00 93.44 190 ILE A C 1
ATOM 1539 O O . ILE A 1 190 ? 17.555 -9.999 -5.732 1.00 93.44 190 ILE A O 1
ATOM 1543 N N . THR A 1 191 ? 19.506 -9.827 -4.623 1.00 91.38 191 THR A N 1
ATOM 1544 C CA . THR A 1 191 ? 20.024 -11.151 -4.986 1.00 91.38 191 THR A CA 1
ATOM 1545 C C . THR A 1 191 ? 19.056 -12.250 -4.571 1.00 91.38 191 THR A C 1
ATOM 1547 O O . THR A 1 191 ? 18.618 -13.029 -5.417 1.00 91.38 191 THR A O 1
ATOM 1550 N N . SER A 1 192 ? 18.672 -12.277 -3.293 1.00 88.62 192 SER A N 1
ATOM 1551 C CA . SER A 1 192 ? 17.740 -13.269 -2.757 1.00 88.62 192 SER A CA 1
ATOM 1552 C C . SER A 1 192 ? 16.380 -13.197 -3.451 1.00 88.62 192 SER A C 1
ATOM 1554 O O . SER A 1 192 ? 15.824 -14.227 -3.833 1.00 88.62 192 SER A O 1
ATOM 1556 N N . SER A 1 193 ? 15.862 -11.988 -3.680 1.00 91.12 193 SER A N 1
ATOM 1557 C CA . SER A 1 193 ? 14.582 -11.778 -4.366 1.00 91.12 193 SER A CA 1
ATOM 1558 C C . SER A 1 193 ? 14.619 -12.253 -5.821 1.00 91.12 193 SER A C 1
ATOM 1560 O O . SER A 1 193 ? 13.683 -12.902 -6.282 1.00 91.12 193 SER A O 1
ATOM 1562 N N . ARG A 1 194 ? 15.712 -11.988 -6.548 1.00 92.06 194 ARG A N 1
ATOM 1563 C CA . ARG A 1 194 ? 15.893 -12.430 -7.938 1.00 92.06 194 ARG A CA 1
ATOM 1564 C C . ARG A 1 194 ? 15.987 -13.947 -8.038 1.00 92.06 194 ARG A C 1
ATOM 1566 O O . ARG A 1 194 ? 15.313 -14.521 -8.882 1.00 92.06 194 ARG A O 1
ATOM 1573 N N . VAL A 1 195 ? 16.769 -14.594 -7.173 1.00 89.50 195 VAL A N 1
ATOM 1574 C CA . VAL A 1 195 ? 16.875 -16.064 -7.150 1.00 89.50 195 VAL A CA 1
ATOM 1575 C C . VAL A 1 195 ? 15.502 -16.702 -6.919 1.00 89.50 195 VAL A C 1
ATOM 1577 O O . VAL A 1 195 ? 15.145 -17.655 -7.607 1.00 89.50 195 VAL A O 1
ATOM 1580 N N . ASN A 1 196 ? 14.695 -16.142 -6.012 1.00 86.62 196 ASN A N 1
ATOM 1581 C CA . ASN A 1 196 ? 13.331 -16.621 -5.782 1.00 86.62 196 ASN A CA 1
ATOM 1582 C C . ASN A 1 196 ? 12.409 -16.370 -6.981 1.00 86.62 196 ASN A C 1
ATOM 1584 O O . ASN A 1 196 ? 11.629 -17.252 -7.329 1.00 86.62 196 ASN A O 1
ATOM 1588 N N . TYR A 1 197 ? 12.514 -15.211 -7.637 1.00 90.44 197 TYR A N 1
ATOM 1589 C CA . TYR A 1 197 ? 11.778 -14.935 -8.873 1.00 90.44 197 TYR A CA 1
ATOM 1590 C C . TYR A 1 197 ? 12.129 -15.936 -9.979 1.00 90.44 197 TYR A C 1
ATOM 1592 O O . TYR A 1 197 ? 11.231 -16.526 -10.566 1.00 90.44 197 TYR A O 1
ATOM 1600 N N . GLU A 1 198 ? 13.418 -16.161 -10.242 1.00 90.19 198 GLU A N 1
ATOM 1601 C CA . GLU A 1 198 ? 13.897 -17.087 -11.277 1.00 90.19 198 GLU A CA 1
ATOM 1602 C C . GLU A 1 198 ? 13.474 -18.524 -10.990 1.00 90.19 198 GLU A C 1
ATOM 1604 O O . GLU A 1 198 ? 13.044 -19.236 -11.897 1.00 90.19 198 GLU A O 1
ATOM 1609 N N . HIS A 1 199 ? 13.539 -18.942 -9.725 1.00 86.12 199 HIS A N 1
ATOM 1610 C CA . HIS A 1 199 ? 13.020 -20.237 -9.317 1.00 86.12 199 HIS A CA 1
ATOM 1611 C C . HIS A 1 199 ? 11.517 -20.347 -9.595 1.00 86.12 199 HIS A C 1
ATOM 1613 O O . HIS A 1 199 ? 11.093 -21.296 -10.249 1.00 86.12 199 HIS A O 1
ATOM 1619 N N . CYS A 1 200 ? 10.725 -19.356 -9.174 1.00 86.62 200 CYS A N 1
ATOM 1620 C CA . CYS A 1 200 ? 9.284 -19.393 -9.394 1.00 86.62 200 CYS A CA 1
ATOM 1621 C C . CYS A 1 200 ? 8.928 -19.374 -10.884 1.00 86.62 200 CYS A C 1
ATOM 1623 O O . CYS A 1 200 ? 8.031 -20.084 -11.313 1.00 86.62 200 CYS A O 1
ATOM 1625 N N . ASN A 1 201 ? 9.640 -18.580 -11.683 1.00 87.62 201 ASN A N 1
ATOM 1626 C CA . ASN A 1 201 ? 9.349 -18.430 -13.105 1.00 87.62 201 ASN A CA 1
ATOM 1627 C C . ASN A 1 201 ? 9.839 -19.614 -13.961 1.00 87.62 201 ASN A C 1
ATOM 1629 O O . ASN A 1 201 ? 9.418 -19.762 -15.105 1.00 87.62 201 ASN A O 1
ATOM 1633 N N . SER A 1 202 ? 10.748 -20.441 -13.435 1.00 87.06 202 SER A N 1
ATOM 1634 C CA . SER A 1 202 ? 11.247 -21.644 -14.120 1.00 87.06 202 SER A CA 1
ATOM 1635 C C . SER A 1 202 ? 10.454 -22.910 -13.794 1.00 87.06 202 SER A C 1
ATOM 1637 O O . SER A 1 202 ? 10.585 -23.897 -14.519 1.00 87.06 202 SER A O 1
ATOM 1639 N N . ASP A 1 203 ? 9.625 -22.899 -12.747 1.00 84.88 203 ASP A N 1
ATOM 1640 C CA . ASP A 1 203 ? 8.769 -24.030 -12.397 1.00 84.88 203 ASP A CA 1
ATOM 1641 C C . ASP A 1 203 ? 7.441 -23.962 -13.178 1.00 84.88 203 ASP A C 1
ATOM 1643 O O . ASP A 1 203 ? 6.635 -23.058 -12.948 1.00 84.88 203 ASP A O 1
ATOM 1647 N N . PRO A 1 204 ? 7.153 -24.924 -14.074 1.00 83.56 204 PRO A N 1
ATOM 1648 C CA . PRO A 1 204 ? 5.950 -24.899 -14.908 1.00 83.56 204 PRO A CA 1
ATOM 1649 C C . PRO A 1 204 ? 4.641 -25.048 -14.118 1.00 83.56 204 PRO A C 1
ATOM 1651 O O . PRO A 1 204 ? 3.566 -24.847 -14.680 1.00 83.56 204 PRO A O 1
ATOM 1654 N N . ARG A 1 205 ? 4.701 -25.418 -12.832 1.00 81.50 205 ARG A N 1
ATOM 1655 C CA . ARG A 1 205 ? 3.526 -25.499 -11.951 1.00 81.50 205 ARG A CA 1
ATOM 1656 C C . ARG A 1 205 ? 3.102 -24.128 -11.425 1.00 81.50 205 ARG A C 1
ATOM 1658 O O . ARG A 1 205 ? 1.996 -23.990 -10.904 1.00 81.50 205 ARG A O 1
ATOM 1665 N N . ILE A 1 206 ? 3.959 -23.116 -11.558 1.00 82.62 206 ILE A N 1
ATOM 1666 C CA . ILE A 1 206 ? 3.735 -21.775 -11.028 1.00 82.62 206 ILE A CA 1
ATOM 1667 C C . ILE A 1 206 ? 3.435 -20.827 -12.183 1.00 82.62 206 ILE A C 1
ATOM 1669 O O . ILE A 1 206 ? 4.301 -20.478 -12.977 1.00 82.62 206 ILE A O 1
ATOM 1673 N N . TYR A 1 207 ? 2.192 -20.369 -12.248 1.00 83.31 207 TYR A N 1
ATOM 1674 C CA . TYR A 1 207 ? 1.730 -19.433 -13.274 1.00 83.31 207 TYR A CA 1
ATOM 1675 C C . TYR A 1 207 ? 1.593 -18.006 -12.729 1.00 83.31 207 TYR A C 1
ATOM 1677 O O . TYR A 1 207 ? 1.922 -17.053 -13.437 1.00 83.31 207 TYR A O 1
ATOM 1685 N N . SER A 1 208 ? 1.207 -17.851 -11.456 1.00 89.75 208 SER A N 1
ATOM 1686 C CA . SER A 1 208 ? 1.220 -16.560 -10.767 1.00 89.75 208 SER A CA 1
ATOM 1687 C C . SER A 1 208 ? 1.785 -16.681 -9.346 1.00 89.75 208 SER A C 1
ATOM 1689 O O . SER A 1 208 ? 1.488 -17.603 -8.588 1.00 89.75 208 SER A O 1
ATOM 1691 N N . PHE A 1 209 ? 2.607 -15.705 -8.971 1.00 89.69 209 PHE A N 1
ATOM 1692 C CA . PHE A 1 209 ? 3.172 -15.526 -7.636 1.00 89.69 209 PHE A CA 1
ATOM 1693 C C . PHE A 1 209 ? 3.341 -14.039 -7.301 1.00 89.69 209 PHE A C 1
ATOM 1695 O O . PHE A 1 209 ? 3.439 -13.180 -8.189 1.00 89.69 209 PHE A O 1
ATOM 1702 N N . LEU A 1 210 ? 3.356 -13.744 -6.001 1.00 90.88 210 LEU A N 1
ATOM 1703 C CA . LEU A 1 210 ? 3.641 -12.430 -5.435 1.00 90.88 210 LEU A CA 1
ATOM 1704 C C . LEU A 1 210 ? 4.492 -12.620 -4.180 1.00 90.88 210 LEU A C 1
ATOM 1706 O O . LEU A 1 210 ? 4.156 -13.457 -3.344 1.00 90.88 210 LEU A O 1
ATOM 1710 N N . PHE A 1 211 ? 5.541 -11.825 -4.015 1.00 90.31 211 PHE A N 1
ATOM 1711 C CA . PHE A 1 211 ? 6.335 -11.821 -2.788 1.00 90.31 211 PHE A CA 1
ATOM 1712 C C . PHE A 1 211 ? 6.895 -10.432 -2.492 1.00 90.31 211 PHE A C 1
ATOM 1714 O O . PHE A 1 211 ? 6.857 -9.535 -3.333 1.00 90.31 211 PHE A O 1
ATOM 1721 N N . SER A 1 212 ? 7.467 -10.260 -1.307 1.00 90.94 212 SER A N 1
ATOM 1722 C CA . SER A 1 212 ? 8.313 -9.116 -0.972 1.00 90.94 212 SER A CA 1
ATOM 1723 C C . SER A 1 212 ? 9.459 -9.536 -0.055 1.00 90.94 212 SER A C 1
ATOM 1725 O O . SER A 1 212 ? 9.427 -10.596 0.572 1.00 90.94 212 SER A O 1
ATOM 1727 N N . SER A 1 213 ? 10.457 -8.671 0.087 1.00 89.12 213 SER A N 1
ATOM 1728 C CA . SER A 1 213 ? 11.313 -8.676 1.276 1.00 89.12 213 SER A CA 1
ATOM 1729 C C . SER A 1 213 ? 10.514 -8.224 2.508 1.00 89.12 213 SER A C 1
ATOM 1731 O O . SER A 1 213 ? 9.354 -7.821 2.399 1.00 89.12 213 SER A O 1
ATOM 1733 N N . SER A 1 214 ? 11.114 -8.287 3.697 1.00 84.50 214 SER A N 1
ATOM 1734 C CA . SER A 1 214 ? 10.515 -7.754 4.932 1.00 84.50 214 SER A CA 1
ATOM 1735 C C . SER A 1 214 ? 11.221 -6.475 5.391 1.00 84.50 214 SER A C 1
ATOM 1737 O O . SER A 1 214 ? 12.309 -6.139 4.921 1.00 84.50 214 SER A O 1
ATOM 1739 N N . TYR A 1 215 ? 10.625 -5.759 6.344 1.00 85.19 215 TYR A N 1
ATOM 1740 C CA . TYR A 1 215 ? 11.361 -4.755 7.101 1.00 85.19 215 TYR A CA 1
ATOM 1741 C C . TYR A 1 215 ? 12.251 -5.400 8.158 1.00 85.19 215 TYR A C 1
ATOM 1743 O O . TYR A 1 215 ? 11.903 -6.442 8.725 1.00 85.19 215 TYR A O 1
ATOM 1751 N N . THR A 1 216 ? 13.407 -4.779 8.397 1.00 79.12 216 THR A N 1
ATOM 1752 C CA . THR A 1 216 ? 14.345 -5.191 9.442 1.00 79.12 216 THR A CA 1
ATOM 1753 C C . THR A 1 216 ? 13.673 -5.115 10.802 1.00 79.12 216 THR A C 1
ATOM 1755 O O . THR A 1 216 ? 13.128 -4.083 11.188 1.00 79.12 216 THR A O 1
ATOM 1758 N N . ARG A 1 217 ? 13.770 -6.211 11.548 1.00 74.62 217 ARG A N 1
ATOM 1759 C CA . ARG A 1 217 ? 13.366 -6.297 12.950 1.00 74.62 217 ARG A CA 1
ATOM 1760 C C . ARG A 1 217 ? 14.638 -6.448 13.790 1.00 74.62 217 ARG A C 1
ATOM 1762 O O . ARG A 1 217 ? 15.586 -7.062 13.292 1.00 74.62 217 ARG A O 1
ATOM 1769 N N . PRO A 1 218 ? 14.682 -5.975 15.045 1.00 60.41 218 PRO A N 1
ATOM 1770 C CA . PRO A 1 218 ? 15.838 -6.138 15.944 1.00 60.41 218 PRO A CA 1
ATOM 1771 C C . PRO A 1 218 ? 16.264 -7.589 16.223 1.00 60.41 218 PRO A C 1
ATOM 1773 O O . PRO A 1 218 ? 17.222 -7.828 16.945 1.00 60.41 218 PRO A O 1
ATOM 1776 N N . LEU A 1 219 ? 15.592 -8.569 15.626 1.00 53.75 219 LEU A N 1
ATOM 1777 C CA . LEU A 1 219 ? 15.756 -10.010 15.797 1.00 53.75 219 LEU A CA 1
ATOM 1778 C C . LEU A 1 219 ? 17.070 -10.578 15.213 1.00 53.75 219 LEU A C 1
ATOM 1780 O O . LEU A 1 219 ? 17.158 -11.775 14.945 1.00 53.75 219 LEU A O 1
ATOM 1784 N N . LYS A 1 220 ? 18.109 -9.766 14.972 1.00 43.28 220 LYS A N 1
ATOM 1785 C CA . LYS A 1 220 ? 19.367 -10.279 14.406 1.00 43.28 220 LYS A CA 1
ATOM 1786 C C . LYS A 1 220 ? 20.118 -11.144 15.428 1.00 43.28 220 LYS A C 1
ATOM 1788 O O . LYS A 1 220 ? 20.693 -10.621 16.373 1.00 43.28 220 LYS A O 1
ATOM 1793 N N . ARG A 1 221 ? 20.208 -12.447 15.126 1.00 39.72 221 ARG A N 1
ATOM 1794 C CA . ARG A 1 221 ? 21.196 -13.463 15.572 1.00 39.72 221 ARG A CA 1
ATOM 1795 C C . ARG A 1 221 ? 21.391 -13.723 17.072 1.00 39.72 221 ARG A C 1
ATOM 1797 O O . ARG A 1 221 ? 21.919 -14.781 17.395 1.00 39.72 221 ARG A O 1
ATOM 1804 N N . SER A 1 222 ? 20.981 -12.850 17.986 1.00 40.12 222 SER A N 1
ATOM 1805 C CA . SER A 1 222 ? 20.943 -13.173 19.411 1.00 40.12 222 SER A CA 1
ATOM 1806 C C . SER A 1 222 ? 19.537 -13.653 19.767 1.00 40.12 222 SER A C 1
ATOM 1808 O O . SER A 1 222 ? 18.575 -12.892 19.750 1.00 40.12 222 SER A O 1
ATOM 1810 N N . LEU A 1 223 ? 19.411 -14.929 20.127 1.00 46.22 223 LEU A N 1
ATOM 1811 C CA . LEU A 1 223 ? 18.182 -15.584 20.613 1.00 46.22 223 LEU A CA 1
ATOM 1812 C C . LEU A 1 223 ? 17.597 -14.956 21.912 1.00 46.22 223 LEU A C 1
ATOM 1814 O O . LEU A 1 223 ? 16.722 -15.528 22.565 1.00 46.22 223 LEU A O 1
ATOM 1818 N N . ASN A 1 224 ? 18.064 -13.765 22.309 1.00 49.22 224 ASN A N 1
ATOM 1819 C CA . ASN A 1 224 ? 17.898 -13.185 23.641 1.00 49.22 224 ASN A CA 1
ATOM 1820 C C . ASN A 1 224 ? 17.286 -11.774 23.679 1.00 49.22 224 ASN A C 1
ATOM 1822 O O . ASN A 1 224 ? 17.107 -11.251 24.778 1.00 49.22 224 ASN A O 1
ATOM 1826 N N . ILE A 1 225 ? 16.942 -11.139 22.551 1.00 54.16 225 ILE A N 1
ATOM 1827 C CA . ILE A 1 225 ? 16.221 -9.853 22.606 1.00 54.16 225 ILE A CA 1
ATOM 1828 C C . ILE A 1 225 ? 14.719 -10.129 22.732 1.00 54.16 225 ILE A C 1
ATOM 1830 O O . ILE A 1 225 ? 14.049 -10.423 21.746 1.00 54.16 225 ILE A O 1
ATOM 1834 N N . GLN A 1 226 ? 14.212 -10.035 23.962 1.00 65.94 226 GLN A N 1
ATOM 1835 C CA . GLN A 1 226 ? 12.777 -10.030 24.275 1.00 65.94 226 GLN A CA 1
ATOM 1836 C C . GLN A 1 226 ? 12.100 -8.793 23.665 1.00 65.94 226 GLN A C 1
ATOM 1838 O O . GLN A 1 226 ? 12.708 -7.717 23.643 1.00 65.94 226 GLN A O 1
ATOM 1843 N N . LEU A 1 227 ? 10.846 -8.914 23.211 1.00 71.88 227 LEU A N 1
ATOM 1844 C CA . LEU A 1 227 ? 10.036 -7.787 22.717 1.00 71.88 227 LEU A CA 1
ATOM 1845 C C . LEU A 1 227 ? 9.963 -6.639 23.735 1.00 71.88 227 LEU A C 1
ATOM 1847 O O . LEU A 1 227 ? 9.941 -5.470 23.354 1.00 71.88 227 LEU A O 1
ATOM 1851 N N . ALA A 1 228 ? 10.013 -6.966 25.030 1.00 71.56 228 ALA A N 1
ATOM 1852 C CA . ALA A 1 228 ? 10.069 -6.002 26.128 1.00 71.56 228 ALA A CA 1
ATOM 1853 C C . ALA A 1 228 ? 11.262 -5.026 26.051 1.00 71.56 228 ALA A C 1
ATOM 1855 O O . ALA A 1 228 ? 11.196 -3.939 26.618 1.00 71.56 228 ALA A O 1
ATOM 1856 N N . ASN A 1 229 ? 12.336 -5.389 25.341 1.00 78.06 229 ASN A N 1
ATOM 1857 C CA . ASN A 1 229 ? 13.542 -4.570 25.194 1.00 78.06 229 ASN A CA 1
ATOM 1858 C C . ASN A 1 229 ? 13.545 -3.713 23.919 1.00 78.06 229 ASN A C 1
ATOM 1860 O O . ASN A 1 229 ? 14.532 -3.027 23.651 1.00 78.06 229 ASN A O 1
ATOM 1864 N N . TRP A 1 230 ? 12.490 -3.773 23.102 1.00 82.94 230 TRP A N 1
ATOM 1865 C CA . TRP A 1 230 ? 12.408 -2.991 21.871 1.00 82.94 230 TRP A CA 1
ATOM 1866 C C . TRP A 1 230 ? 12.190 -1.511 22.173 1.00 82.94 230 TRP A C 1
ATOM 1868 O O . TRP A 1 230 ? 11.312 -1.128 22.948 1.00 82.94 230 TRP A O 1
ATOM 1878 N N . THR A 1 231 ? 12.966 -0.669 21.503 1.00 84.81 231 THR A N 1
ATOM 1879 C CA . THR A 1 231 ? 12.811 0.784 21.559 1.00 84.81 231 THR A CA 1
ATOM 1880 C C . THR A 1 231 ? 11.598 1.243 20.734 1.00 84.81 231 THR A C 1
ATOM 1882 O O . THR A 1 231 ? 11.090 0.500 19.886 1.00 84.81 231 THR A O 1
ATOM 1885 N N . PRO A 1 232 ? 11.120 2.487 20.915 1.00 84.31 232 PRO A N 1
ATOM 1886 C CA . PRO A 1 232 ? 10.105 3.068 20.039 1.00 84.31 232 PRO A CA 1
ATOM 1887 C C . PRO A 1 232 ? 10.446 2.980 18.547 1.00 84.31 232 PRO A C 1
ATOM 1889 O O . PRO A 1 232 ? 9.582 2.640 17.737 1.00 84.31 232 PRO A O 1
ATOM 1892 N N . ASP A 1 233 ? 11.705 3.236 18.184 1.00 82.50 233 ASP A N 1
ATOM 1893 C CA . ASP A 1 233 ? 12.165 3.190 16.793 1.00 82.50 233 ASP A CA 1
ATOM 1894 C C . ASP A 1 233 ? 12.109 1.768 16.222 1.00 82.50 233 ASP A C 1
ATOM 1896 O O . ASP A 1 233 ? 11.721 1.582 15.063 1.00 82.50 233 ASP A O 1
ATOM 1900 N N . ASP A 1 234 ? 12.405 0.761 17.046 1.00 83.56 234 ASP A N 1
ATOM 1901 C CA . ASP A 1 234 ? 12.288 -0.645 16.667 1.00 83.56 234 ASP A CA 1
ATOM 1902 C C . ASP A 1 234 ? 10.841 -1.002 16.311 1.00 83.56 234 ASP A C 1
ATOM 1904 O O . ASP A 1 234 ? 10.569 -1.519 15.226 1.00 83.56 234 ASP A O 1
ATOM 1908 N N . TRP A 1 235 ? 9.888 -0.650 17.180 1.00 84.38 235 TRP A N 1
ATOM 1909 C CA . TRP A 1 235 ? 8.461 -0.887 16.943 1.00 84.38 235 TRP A CA 1
ATOM 1910 C C . TRP A 1 235 ? 7.918 -0.130 15.729 1.00 84.38 235 TRP A C 1
ATOM 1912 O O . TRP A 1 235 ? 7.074 -0.647 14.993 1.00 84.38 235 TRP A O 1
ATOM 1922 N N . ILE A 1 236 ? 8.386 1.099 15.509 1.00 83.88 236 ILE A N 1
ATOM 1923 C CA . ILE A 1 236 ? 7.979 1.936 14.376 1.00 83.88 236 ILE A CA 1
ATOM 1924 C C . ILE A 1 236 ? 8.509 1.367 13.049 1.00 83.88 236 ILE A C 1
ATOM 1926 O O . ILE A 1 236 ? 7.816 1.446 12.028 1.00 83.88 236 ILE A O 1
ATOM 1930 N N . GLY A 1 237 ? 9.721 0.808 13.045 1.00 78.69 237 GLY A N 1
ATOM 1931 C CA . GLY A 1 237 ? 10.389 0.287 11.851 1.00 78.69 237 GLY A CA 1
ATOM 1932 C C . GLY A 1 237 ? 10.074 -1.173 11.508 1.00 78.69 237 GLY A C 1
ATOM 1933 O O . GLY A 1 237 ? 10.167 -1.544 10.340 1.00 78.69 237 GLY A O 1
ATOM 1934 N N . ALA A 1 238 ? 9.682 -1.991 12.488 1.00 78.38 238 ALA A N 1
ATOM 1935 C CA . ALA A 1 238 ? 9.598 -3.447 12.341 1.00 78.38 238 ALA A CA 1
ATOM 1936 C C . ALA A 1 238 ? 8.451 -3.957 11.454 1.00 78.38 238 ALA A C 1
ATOM 1938 O O . ALA A 1 238 ? 8.551 -5.049 10.883 1.00 78.38 238 ALA A O 1
ATOM 1939 N N . PHE A 1 239 ? 7.359 -3.193 11.356 1.00 81.81 239 PHE A N 1
ATOM 1940 C CA . PHE A 1 239 ? 6.124 -3.625 10.700 1.00 81.81 239 PHE A CA 1
ATOM 1941 C C . PHE A 1 239 ? 5.618 -2.597 9.685 1.00 81.81 239 PHE A C 1
ATOM 1943 O O . PHE A 1 239 ? 5.896 -1.404 9.827 1.00 81.81 239 PHE A O 1
ATOM 1950 N N . PRO A 1 240 ? 4.844 -3.020 8.666 1.00 78.25 240 PRO A N 1
ATOM 1951 C CA . PRO A 1 240 ? 4.158 -2.110 7.741 1.00 78.25 240 PRO A CA 1
ATOM 1952 C C . PRO A 1 240 ? 3.175 -1.182 8.448 1.00 78.25 240 PRO A C 1
ATOM 1954 O O . PRO A 1 240 ? 3.123 0.018 8.160 1.00 78.25 240 PRO A O 1
ATOM 1957 N N . THR A 1 241 ? 2.470 -1.724 9.435 1.00 81.50 241 THR A N 1
ATOM 1958 C CA . THR A 1 241 ? 1.693 -0.985 10.423 1.00 81.50 241 THR A CA 1
ATOM 1959 C C . THR A 1 241 ? 2.595 -0.250 11.398 1.00 81.50 241 THR A C 1
ATOM 1961 O O . THR A 1 241 ? 3.468 -0.834 12.028 1.00 81.50 241 THR A O 1
ATOM 1964 N N . ARG A 1 242 ? 2.323 1.033 11.600 1.00 86.31 242 ARG A N 1
ATOM 1965 C CA . ARG A 1 242 ? 2.758 1.769 12.782 1.00 86.31 242 ARG A CA 1
ATOM 1966 C C . ARG A 1 242 ? 1.953 1.340 14.007 1.00 86.31 242 ARG A C 1
ATOM 1968 O O . ARG A 1 242 ? 0.748 1.110 13.930 1.00 86.31 242 ARG A O 1
ATOM 1975 N N . VAL A 1 243 ? 2.632 1.356 15.146 1.00 88.81 243 VAL A N 1
ATOM 1976 C CA . VAL A 1 243 ? 2.121 0.948 16.461 1.00 88.81 243 VAL A CA 1
ATOM 1977 C C . VAL A 1 243 ? 1.186 1.966 17.129 1.00 88.81 243 VAL A C 1
ATOM 1979 O O . VAL A 1 243 ? 0.648 1.718 18.201 1.00 88.81 243 VAL A O 1
ATOM 1982 N N . PHE A 1 244 ? 0.951 3.120 16.502 1.00 92.12 244 PHE A N 1
ATOM 1983 C CA . PHE A 1 244 ? 0.192 4.221 17.101 1.00 92.12 244 PHE A CA 1
ATOM 1984 C C . PHE A 1 244 ? -1.183 3.877 17.686 1.00 92.12 244 PHE A C 1
ATOM 1986 O O . PHE A 1 244 ? -1.493 4.416 18.746 1.00 92.12 244 PHE A O 1
ATOM 1993 N N . PRO A 1 245 ? -1.997 2.987 17.083 1.00 94.25 245 PRO A N 1
ATOM 1994 C CA . PRO A 1 245 ? -3.267 2.585 17.679 1.00 94.25 245 PRO A CA 1
ATOM 1995 C C . PRO A 1 245 ? -3.105 1.949 19.068 1.00 94.25 245 PRO A C 1
ATOM 1997 O O . PRO A 1 245 ? -3.998 2.076 19.900 1.00 94.25 245 PRO A O 1
ATOM 2000 N N . ALA A 1 246 ? -1.965 1.305 19.334 1.00 94.62 246 ALA A N 1
ATOM 2001 C CA . ALA A 1 246 ? -1.653 0.657 20.604 1.00 94.62 246 ALA A CA 1
ATOM 2002 C C . ALA A 1 246 ? -1.032 1.599 21.648 1.00 94.62 246 ALA A C 1
ATOM 2004 O O . ALA A 1 246 ? -0.965 1.232 22.819 1.00 94.62 246 ALA A O 1
ATOM 2005 N N . LEU A 1 247 ? 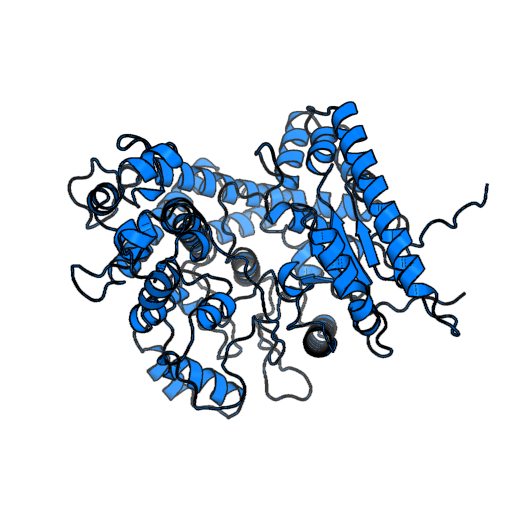-0.590 2.802 21.258 1.00 95.31 247 LEU A N 1
ATOM 2006 C CA . LEU A 1 247 ? -0.012 3.755 22.207 1.00 95.31 247 LEU A CA 1
ATOM 2007 C C . LEU A 1 247 ? -1.058 4.224 23.216 1.00 95.31 247 LEU A C 1
ATOM 2009 O O . LEU A 1 247 ? -2.218 4.448 22.862 1.00 95.31 247 LEU A O 1
ATOM 2013 N N . LEU A 1 248 ? -0.624 4.445 24.456 1.00 95.69 248 LEU A N 1
ATOM 2014 C CA . LEU A 1 248 ? -1.457 5.049 25.494 1.00 95.69 248 LEU A CA 1
ATOM 2015 C C . LEU A 1 248 ? -1.938 6.442 25.063 1.00 95.69 248 LEU A C 1
ATOM 2017 O O . LEU A 1 248 ? -1.138 7.315 24.715 1.00 95.69 248 LEU A O 1
ATOM 2021 N N . ALA A 1 249 ? -3.251 6.669 25.135 1.00 94.88 249 ALA A N 1
ATOM 2022 C CA . ALA A 1 249 ? -3.900 7.904 24.700 1.00 94.88 249 ALA A CA 1
ATOM 2023 C C . ALA A 1 249 ? -3.765 9.023 25.753 1.00 94.88 249 ALA A C 1
ATOM 2025 O O . ALA A 1 249 ? -4.735 9.452 26.393 1.00 94.88 249 ALA A O 1
ATOM 2026 N N . LYS A 1 250 ? -2.526 9.480 25.963 1.00 94.19 250 LYS A N 1
ATOM 2027 C CA . LYS A 1 250 ? -2.193 10.545 26.916 1.00 94.19 250 LYS A CA 1
ATOM 2028 C C . LYS A 1 250 ? -2.709 11.907 26.431 1.00 94.19 250 LYS A C 1
ATOM 2030 O O . LYS A 1 250 ? -2.548 12.206 25.244 1.00 94.19 250 LYS A O 1
ATOM 2035 N N . PRO A 1 251 ? -3.301 12.749 27.303 1.00 93.56 251 PRO A N 1
ATOM 2036 C CA . PRO A 1 251 ? -3.830 14.059 26.913 1.00 93.56 251 PRO A CA 1
ATOM 2037 C C . PRO A 1 251 ? -2.825 14.939 26.163 1.00 93.56 251 PRO A C 1
ATOM 2039 O O . PRO A 1 251 ? -3.197 15.627 25.217 1.00 93.56 251 PRO A O 1
ATOM 2042 N N . GLU A 1 252 ? -1.551 14.889 26.536 1.00 94.31 252 GLU A N 1
ATOM 2043 C CA . GLU A 1 252 ? -0.475 15.660 25.916 1.00 94.31 252 GLU A CA 1
ATOM 2044 C C . GLU A 1 252 ? -0.210 15.209 24.472 1.00 94.31 252 GLU A C 1
ATOM 2046 O O . GLU A 1 252 ? 0.007 16.042 23.598 1.00 94.31 252 GLU A O 1
ATOM 2051 N N . LEU A 1 253 ? -0.290 13.901 24.192 1.00 94.06 253 LEU A N 1
ATOM 2052 C CA . LEU A 1 253 ? -0.153 13.367 22.831 1.00 94.06 253 LEU A CA 1
ATOM 2053 C C . LEU A 1 253 ? -1.399 13.637 21.985 1.00 94.06 253 LEU A C 1
ATOM 2055 O O . LEU A 1 253 ? -1.283 13.930 20.794 1.00 94.06 253 LEU A O 1
ATOM 2059 N N . ILE A 1 254 ? -2.585 13.562 22.598 1.00 93.88 254 ILE A N 1
ATOM 2060 C CA . ILE A 1 254 ? -3.861 13.885 21.947 1.00 93.88 254 ILE A CA 1
ATOM 2061 C C . ILE A 1 254 ? -3.870 15.345 21.473 1.00 93.88 254 ILE A C 1
ATOM 2063 O O . ILE A 1 254 ? -4.270 15.621 20.345 1.00 93.88 254 ILE A O 1
ATOM 2067 N N . ASN A 1 255 ? -3.394 16.261 22.318 1.00 93.50 255 ASN A N 1
ATOM 2068 C CA . ASN A 1 255 ? -3.374 17.703 22.058 1.00 93.50 255 ASN A CA 1
ATOM 2069 C C . ASN A 1 255 ? -2.046 18.209 21.473 1.00 93.50 255 ASN A C 1
ATOM 2071 O O . ASN A 1 255 ? -1.781 19.410 21.494 1.00 93.50 255 ASN A O 1
ATOM 2075 N N . CYS A 1 256 ? -1.185 17.312 20.989 1.00 92.00 256 CYS A N 1
ATOM 2076 C CA . CYS A 1 256 ? 0.090 17.693 20.396 1.00 92.00 256 CYS A CA 1
ATOM 2077 C C . CYS A 1 256 ? -0.148 18.477 19.094 1.00 92.00 256 CYS A C 1
ATOM 2079 O O . CYS A 1 256 ? -0.807 17.978 18.179 1.00 92.00 256 CYS A O 1
ATOM 2081 N N . ILE A 1 257 ? 0.414 19.686 19.021 1.00 89.12 257 ILE A N 1
ATOM 2082 C CA . ILE A 1 257 ? 0.497 20.519 17.816 1.00 89.12 257 ILE A CA 1
ATOM 2083 C C . ILE A 1 257 ? 1.980 20.614 17.439 1.00 89.12 257 ILE A C 1
ATOM 2085 O O . ILE A 1 257 ? 2.813 20.915 18.291 1.00 89.12 257 ILE A O 1
ATOM 2089 N N . GLY A 1 258 ? 2.311 20.347 16.177 1.00 88.88 258 GLY A N 1
ATOM 2090 C CA . GLY A 1 258 ? 3.688 20.231 15.690 1.00 88.88 258 GLY A CA 1
ATOM 2091 C C . GLY A 1 258 ? 4.256 18.813 15.805 1.00 88.88 258 GLY A C 1
ATOM 2092 O O . GLY A 1 258 ? 3.533 17.841 16.044 1.00 88.88 258 GLY A O 1
ATOM 2093 N N . GLY A 1 259 ? 5.557 18.667 15.559 1.00 86.12 259 GLY A N 1
ATOM 2094 C CA . GLY A 1 259 ? 6.275 17.408 15.760 1.00 86.12 259 GLY A CA 1
ATOM 2095 C C . GLY A 1 259 ? 6.498 17.089 17.240 1.00 86.12 259 GLY A C 1
ATOM 2096 O O . GLY A 1 259 ? 6.646 17.992 18.055 1.00 86.12 259 GLY A O 1
ATOM 2097 N N . ILE A 1 260 ? 6.611 15.799 17.585 1.00 86.06 260 ILE A N 1
ATOM 2098 C CA . ILE A 1 260 ? 6.879 15.348 18.970 1.00 86.06 260 ILE A CA 1
ATOM 2099 C C . ILE A 1 260 ? 8.085 16.081 19.579 1.00 86.06 260 ILE A C 1
ATOM 2101 O O . ILE A 1 260 ? 8.007 16.546 20.713 1.00 86.06 260 ILE A O 1
ATOM 2105 N N . LYS A 1 261 ? 9.171 16.213 18.806 1.00 85.75 261 LYS A N 1
ATOM 2106 C CA . LYS A 1 261 ? 10.390 16.915 19.234 1.00 85.75 261 LYS A CA 1
ATOM 2107 C C . LYS A 1 261 ? 10.198 18.423 19.366 1.00 85.75 261 LYS A C 1
ATOM 2109 O O . LYS A 1 261 ? 10.657 19.033 20.319 1.00 85.75 261 LYS A O 1
ATOM 2114 N N . GLU A 1 262 ? 9.486 19.028 18.419 1.00 87.12 262 GLU A N 1
ATOM 2115 C CA . GLU A 1 262 ? 9.191 20.469 18.434 1.00 87.12 262 GLU A CA 1
ATOM 2116 C C . GLU A 1 262 ? 8.328 20.848 19.644 1.00 87.12 262 GLU A C 1
ATOM 2118 O O . GLU A 1 262 ? 8.484 21.928 20.206 1.00 87.12 262 GLU A O 1
ATOM 2123 N N . ALA A 1 263 ? 7.459 19.931 20.073 1.00 84.88 263 ALA A N 1
ATOM 2124 C CA . ALA A 1 263 ? 6.610 20.082 21.244 1.00 84.88 263 ALA A CA 1
ATOM 2125 C C . ALA A 1 263 ? 7.293 19.683 22.571 1.00 84.88 263 ALA A C 1
ATOM 2127 O O . ALA A 1 263 ? 6.670 19.827 23.623 1.00 84.88 263 ALA A O 1
ATOM 2128 N N . GLY A 1 264 ? 8.529 19.164 22.554 1.00 86.50 264 GLY A N 1
ATOM 2129 C CA . GLY A 1 264 ? 9.225 18.685 23.757 1.00 86.50 264 GLY A CA 1
ATOM 2130 C C . GLY A 1 264 ? 8.541 17.491 24.441 1.00 86.50 264 GLY A C 1
ATOM 2131 O O . GLY A 1 264 ? 8.557 17.380 25.669 1.00 86.50 264 GLY A O 1
ATOM 2132 N N . LEU A 1 265 ? 7.866 16.634 23.666 1.00 87.69 265 LEU A N 1
ATOM 2133 C CA . LEU A 1 265 ? 7.057 15.512 24.160 1.00 87.69 265 LEU A CA 1
ATOM 2134 C C . LEU A 1 265 ? 7.734 14.147 23.983 1.00 87.69 265 LEU A C 1
ATOM 2136 O O . LEU A 1 265 ? 7.063 13.122 24.096 1.00 87.69 265 LEU A O 1
ATOM 2140 N N . GLU A 1 266 ? 9.042 14.093 23.729 1.00 90.81 266 GLU A N 1
ATOM 2141 C CA . GLU A 1 266 ? 9.786 12.852 23.472 1.00 90.81 266 GLU A CA 1
ATOM 2142 C C . GLU A 1 266 ? 9.589 11.841 24.598 1.00 90.81 266 GLU A C 1
ATOM 2144 O O . GLU A 1 266 ? 9.120 10.731 24.362 1.00 90.81 266 GLU A O 1
ATOM 2149 N N . LYS A 1 267 ? 9.814 12.264 25.844 1.00 90.19 267 LYS A N 1
ATOM 2150 C CA . LYS A 1 267 ? 9.634 11.400 27.015 1.00 90.19 267 LYS A CA 1
ATOM 2151 C C . LYS A 1 267 ? 8.179 10.957 27.198 1.00 90.19 267 LYS A C 1
ATOM 2153 O O . LYS A 1 267 ? 7.916 9.861 27.684 1.00 90.19 267 LYS A O 1
ATOM 2158 N N . VAL A 1 268 ? 7.205 11.798 26.837 1.00 89.25 268 VAL A N 1
ATOM 2159 C CA . VAL A 1 268 ? 5.779 11.436 26.922 1.00 89.25 268 VAL A CA 1
ATOM 2160 C C . VAL A 1 268 ? 5.440 10.368 25.889 1.00 89.25 268 VAL A C 1
ATOM 2162 O O . VAL A 1 268 ? 4.737 9.412 26.227 1.00 89.25 268 VAL A O 1
ATOM 2165 N N . PHE A 1 269 ? 5.955 10.541 24.671 1.00 89.00 269 PHE A N 1
ATOM 2166 C CA . PHE A 1 269 ? 5.819 9.610 23.564 1.00 89.00 269 PHE A CA 1
ATOM 2167 C C . PHE A 1 269 ? 6.478 8.271 23.886 1.00 89.00 269 PHE A C 1
ATOM 2169 O O . PHE A 1 269 ? 5.798 7.259 23.801 1.00 89.00 269 PHE A O 1
ATOM 2176 N N . GLU A 1 270 ? 7.728 8.263 24.354 1.00 89.81 270 GLU A N 1
ATOM 2177 C CA . GLU A 1 270 ? 8.429 7.062 24.830 1.00 89.81 270 GLU A CA 1
ATOM 2178 C C . GLU A 1 270 ? 7.622 6.343 25.916 1.00 89.81 270 GLU A C 1
ATOM 2180 O O . GLU A 1 270 ? 7.305 5.166 25.783 1.00 89.81 270 GLU A O 1
ATOM 2185 N N . ASN A 1 271 ? 7.165 7.075 26.937 1.00 89.69 271 ASN A N 1
ATOM 2186 C CA . ASN A 1 271 ? 6.344 6.519 28.013 1.00 89.69 271 ASN A CA 1
ATOM 2187 C C . ASN A 1 271 ? 4.931 6.094 27.565 1.00 89.69 271 ASN A C 1
ATOM 2189 O O . ASN A 1 271 ? 4.134 5.681 28.411 1.00 89.69 271 ASN A O 1
ATOM 2193 N N . ALA A 1 272 ? 4.529 6.338 26.314 1.00 92.69 272 ALA A N 1
ATOM 2194 C CA . ALA A 1 272 ? 3.256 5.867 25.771 1.00 92.69 272 ALA A CA 1
ATOM 2195 C C . ALA A 1 272 ? 3.379 4.502 25.079 1.00 92.69 272 ALA A C 1
ATOM 2197 O O . ALA A 1 272 ? 2.345 3.910 24.762 1.00 92.69 272 ALA A O 1
ATOM 2198 N N . PHE A 1 273 ? 4.604 4.006 24.867 1.00 91.06 273 PHE A N 1
ATOM 2199 C CA . PHE A 1 273 ? 4.855 2.636 24.433 1.00 91.06 273 PHE A CA 1
ATOM 2200 C C . PHE A 1 273 ? 4.699 1.707 25.629 1.00 91.06 273 PHE A C 1
ATOM 2202 O O . PHE A 1 273 ? 5.443 1.795 26.602 1.00 91.06 273 PHE A O 1
ATOM 2209 N N . ASP A 1 274 ? 3.727 0.810 25.530 1.00 89.19 274 ASP A N 1
ATOM 2210 C CA . ASP A 1 274 ? 3.518 -0.259 26.493 1.00 89.19 274 ASP A CA 1
ATOM 2211 C C . ASP A 1 274 ? 3.598 -1.598 25.746 1.00 89.19 274 ASP A C 1
ATOM 2213 O O . ASP A 1 274 ? 2.743 -1.855 24.891 1.00 89.19 274 ASP A O 1
ATOM 2217 N N . PRO A 1 275 ? 4.613 -2.442 26.012 1.00 84.50 275 PRO A N 1
ATOM 2218 C CA . PRO A 1 275 ? 4.792 -3.701 25.295 1.00 84.50 275 PRO A CA 1
ATOM 2219 C C . PRO A 1 275 ? 3.547 -4.594 25.315 1.00 84.50 275 PRO A C 1
ATOM 2221 O O . PRO A 1 275 ? 3.213 -5.174 24.288 1.00 84.50 275 PRO A O 1
ATOM 2224 N N . ILE A 1 276 ? 2.791 -4.628 26.420 1.00 85.31 276 ILE A N 1
ATOM 2225 C CA . ILE A 1 276 ? 1.593 -5.469 26.555 1.00 85.31 276 ILE A CA 1
ATOM 2226 C C . ILE A 1 276 ? 0.500 -4.996 25.593 1.00 85.31 276 ILE A C 1
ATOM 2228 O O . ILE A 1 276 ? -0.130 -5.809 24.916 1.00 85.31 276 ILE A O 1
ATOM 2232 N N . LEU A 1 277 ? 0.253 -3.685 25.510 1.00 90.31 277 LEU A N 1
ATOM 2233 C CA . LEU A 1 277 ? -0.736 -3.142 24.570 1.00 90.31 277 LEU A CA 1
ATOM 2234 C C . LEU A 1 277 ? -0.337 -3.379 23.115 1.00 90.31 277 LEU A C 1
ATOM 2236 O O . LEU A 1 277 ? -1.194 -3.664 22.278 1.00 90.31 277 LEU A O 1
ATOM 2240 N N . ILE A 1 278 ? 0.953 -3.264 22.817 1.00 89.88 278 ILE A N 1
ATOM 2241 C CA . ILE A 1 278 ? 1.496 -3.449 21.474 1.00 89.88 278 ILE A CA 1
ATOM 2242 C C . ILE A 1 278 ? 1.403 -4.918 21.047 1.00 89.88 278 ILE A C 1
ATOM 2244 O O . ILE A 1 278 ? 0.932 -5.211 19.946 1.00 89.88 278 ILE A O 1
ATOM 2248 N N . GLU A 1 279 ? 1.785 -5.837 21.931 1.00 85.38 279 GLU A N 1
ATOM 2249 C CA . GLU A 1 279 ? 1.651 -7.282 21.748 1.00 85.38 279 GLU A CA 1
ATOM 2250 C C . GLU A 1 279 ? 0.193 -7.682 21.526 1.00 85.38 279 GLU A C 1
ATOM 2252 O O . GLU A 1 279 ? -0.106 -8.352 20.537 1.00 85.38 279 GLU A O 1
ATOM 2257 N N . LYS A 1 280 ? -0.734 -7.194 22.365 1.00 88.38 280 LYS A N 1
ATOM 2258 C CA . LYS A 1 280 ? -2.182 -7.400 22.182 1.00 88.38 280 LYS A CA 1
ATOM 2259 C C . LYS A 1 280 ? -2.675 -6.841 20.848 1.00 88.38 280 LYS A C 1
ATOM 2261 O O . LYS A 1 280 ? -3.414 -7.510 20.136 1.00 88.38 280 LYS A O 1
ATOM 2266 N N . PHE A 1 281 ? -2.266 -5.625 20.478 1.00 90.62 281 PHE A N 1
ATOM 2267 C CA . PHE A 1 281 ? -2.694 -5.007 19.223 1.00 90.62 281 PHE A CA 1
ATOM 2268 C C . PHE A 1 281 ? -2.251 -5.824 18.012 1.00 90.62 281 PHE A C 1
ATOM 2270 O O . PHE A 1 281 ? -3.054 -6.059 17.112 1.00 90.62 281 PHE A O 1
ATOM 2277 N N . TYR A 1 282 ? -1.003 -6.287 17.987 1.00 86.56 282 TYR A N 1
ATOM 2278 C CA . TYR A 1 282 ? -0.498 -7.108 16.890 1.00 86.56 282 TYR A CA 1
ATOM 2279 C C . TYR A 1 282 ? -0.933 -8.575 16.971 1.00 86.56 282 TYR A C 1
ATOM 2281 O O . TYR A 1 282 ? -0.975 -9.261 15.948 1.00 86.56 282 TYR A O 1
ATOM 2289 N N . GLY A 1 283 ? -1.293 -9.045 18.163 1.00 83.19 283 GLY A N 1
ATOM 2290 C CA . GLY A 1 283 ? -1.484 -10.457 18.464 1.00 83.19 283 GLY A CA 1
ATOM 2291 C C . GLY A 1 283 ? -0.167 -11.232 18.410 1.00 83.19 283 GLY A C 1
ATOM 2292 O O . GLY A 1 283 ? -0.169 -12.377 17.979 1.00 83.19 283 GLY A O 1
ATOM 2293 N N . ILE A 1 284 ? 0.965 -10.627 18.772 1.00 78.06 284 ILE A N 1
ATOM 2294 C CA . ILE A 1 284 ? 2.280 -11.295 18.778 1.00 78.06 284 ILE A CA 1
ATOM 2295 C C . ILE A 1 284 ? 2.751 -11.473 20.219 1.00 78.06 284 ILE A C 1
ATOM 2297 O O . ILE A 1 284 ? 2.493 -10.604 21.043 1.00 78.06 284 ILE A O 1
ATOM 2301 N N . ASN A 1 285 ? 3.448 -12.568 20.524 1.00 70.94 285 ASN A N 1
ATOM 2302 C CA . ASN A 1 285 ? 4.109 -12.755 21.816 1.00 70.94 285 ASN A CA 1
ATOM 2303 C C . ASN A 1 285 ? 5.541 -13.291 21.636 1.00 70.94 285 ASN A C 1
ATOM 2305 O O . ASN A 1 285 ? 5.905 -13.784 20.563 1.00 70.94 285 ASN A O 1
ATOM 2309 N N . ASP A 1 286 ? 6.362 -13.177 22.685 1.00 59.44 286 ASP A N 1
ATOM 2310 C CA . ASP A 1 286 ? 7.774 -13.594 22.673 1.00 59.44 286 ASP A CA 1
ATOM 2311 C C . ASP A 1 286 ? 7.963 -15.067 22.262 1.00 59.44 286 ASP A C 1
ATOM 2313 O O . ASP A 1 286 ? 8.918 -15.396 21.556 1.00 59.44 286 ASP A O 1
ATOM 2317 N N . ASN A 1 287 ? 7.029 -15.948 22.637 1.00 54.75 287 ASN A N 1
ATOM 2318 C CA . ASN A 1 287 ? 7.098 -17.377 22.322 1.00 54.75 287 ASN A CA 1
ATOM 2319 C C . ASN A 1 287 ? 6.825 -17.667 20.838 1.00 54.75 287 ASN A C 1
ATOM 2321 O O . ASN A 1 287 ? 7.567 -18.430 20.230 1.00 54.75 287 ASN A O 1
ATOM 2325 N N . GLU A 1 288 ? 5.814 -17.042 20.224 1.00 54.19 288 GLU A N 1
ATOM 2326 C CA . GLU A 1 288 ? 5.532 -17.179 18.786 1.00 54.19 288 GLU A CA 1
ATOM 2327 C C . GLU A 1 288 ? 6.684 -16.628 17.929 1.00 54.19 288 GLU A C 1
ATOM 2329 O O . GLU A 1 288 ? 7.024 -17.213 16.900 1.00 54.19 288 GLU A O 1
ATOM 2334 N N . ASN A 1 289 ? 7.315 -15.526 18.354 1.00 52.69 289 ASN A N 1
ATOM 2335 C CA . ASN A 1 289 ? 8.461 -14.949 17.648 1.00 52.69 289 ASN A CA 1
ATOM 2336 C C . ASN A 1 289 ? 9.717 -15.819 17.765 1.00 52.69 289 ASN A C 1
ATOM 2338 O O . ASN A 1 289 ? 10.383 -16.037 16.753 1.00 52.69 289 ASN A O 1
ATOM 2342 N N . ARG A 1 290 ? 10.024 -16.344 18.962 1.00 47.53 290 ARG A N 1
ATOM 2343 C CA . ARG A 1 290 ? 11.132 -17.293 19.160 1.00 47.53 290 ARG A CA 1
ATOM 2344 C C . ARG A 1 290 ? 10.932 -18.564 18.353 1.00 47.53 290 ARG A C 1
ATOM 2346 O O . ARG A 1 290 ? 11.797 -18.891 17.553 1.00 47.53 290 ARG A O 1
ATOM 2353 N N . LEU A 1 291 ? 9.761 -19.190 18.456 1.00 47.09 291 LEU A N 1
ATOM 2354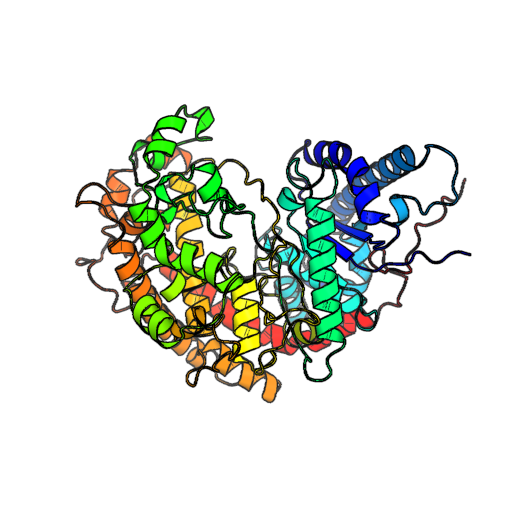 C CA . LEU A 1 291 ? 9.452 -20.424 17.733 1.00 47.09 291 LEU A CA 1
ATOM 2355 C C . LEU A 1 291 ? 9.473 -20.231 16.220 1.00 47.09 291 LEU A C 1
ATOM 2357 O O . LEU A 1 291 ? 9.888 -21.127 15.503 1.00 47.09 291 LEU A O 1
ATOM 2361 N N . ARG A 1 292 ? 9.077 -19.070 15.688 1.00 49.91 292 ARG A N 1
ATOM 2362 C CA . ARG A 1 292 ? 9.180 -18.826 14.243 1.00 49.91 292 ARG A CA 1
ATOM 2363 C C . ARG A 1 292 ? 10.626 -18.630 13.778 1.00 49.91 292 ARG A C 1
ATOM 2365 O O . ARG A 1 292 ? 10.938 -18.992 12.652 1.00 49.91 292 ARG A O 1
ATOM 2372 N N . ILE A 1 293 ? 11.494 -18.057 14.610 1.00 43.31 293 ILE A N 1
ATOM 2373 C CA . ILE A 1 293 ? 12.929 -17.915 14.313 1.00 43.31 293 ILE A CA 1
ATOM 2374 C C . ILE A 1 293 ? 13.641 -19.266 14.450 1.00 43.31 293 ILE A C 1
ATOM 2376 O O . ILE A 1 293 ? 14.455 -19.607 13.596 1.00 43.31 293 ILE A O 1
ATOM 2380 N N . GLU A 1 294 ? 13.302 -20.041 15.480 1.00 39.38 294 GLU A N 1
ATOM 2381 C CA . GLU A 1 294 ? 13.851 -21.373 15.757 1.00 39.38 294 GLU A CA 1
ATOM 2382 C C . GLU A 1 294 ? 13.346 -22.418 14.746 1.00 39.38 294 GLU A C 1
ATOM 2384 O O . GLU A 1 294 ? 14.145 -23.181 14.226 1.00 39.38 294 GLU A O 1
ATOM 2389 N N . ASN A 1 295 ? 12.078 -22.379 14.322 1.00 44.22 295 ASN A N 1
ATOM 2390 C CA . ASN A 1 295 ? 11.524 -23.294 13.304 1.00 44.22 295 ASN A CA 1
ATOM 2391 C C . ASN A 1 295 ? 11.878 -22.900 11.855 1.00 44.22 295 ASN A C 1
ATOM 2393 O O . ASN A 1 295 ? 11.629 -23.657 10.922 1.00 44.22 295 ASN A O 1
ATOM 2397 N N . ILE A 1 296 ? 12.471 -21.720 11.634 1.00 46.91 296 ILE A N 1
ATOM 2398 C CA . ILE A 1 296 ? 13.200 -21.418 10.386 1.00 46.91 296 ILE A CA 1
ATOM 2399 C C . ILE A 1 296 ? 14.574 -22.130 10.374 1.00 46.91 296 ILE A C 1
ATOM 2401 O O . ILE A 1 296 ? 15.248 -22.155 9.332 1.00 46.91 296 ILE A O 1
ATOM 2405 N N . LEU A 1 297 ? 14.986 -22.706 11.511 1.00 36.78 297 LEU A N 1
ATOM 2406 C CA . LEU A 1 297 ? 16.287 -23.332 11.726 1.00 36.78 297 LEU A CA 1
ATOM 2407 C C . LEU A 1 297 ? 16.225 -24.830 12.080 1.00 36.78 297 LEU A C 1
ATOM 2409 O O . LEU A 1 297 ? 17.169 -25.512 11.700 1.00 36.78 297 LEU A O 1
ATOM 2413 N N . GLU A 1 298 ? 15.172 -25.367 12.712 1.00 38.59 298 GLU A N 1
ATOM 2414 C CA . GLU A 1 298 ? 15.119 -26.794 13.093 1.00 38.59 298 GLU A CA 1
ATOM 2415 C C . GLU A 1 298 ? 13.736 -27.465 12.924 1.00 38.59 298 GLU A C 1
ATOM 2417 O O . GLU A 1 298 ? 12.680 -26.834 12.986 1.00 38.59 298 GLU A O 1
ATOM 2422 N N . GLU A 1 299 ? 13.795 -28.771 12.645 1.00 47.53 299 GLU A N 1
ATOM 2423 C CA . GLU A 1 299 ? 12.729 -29.692 12.240 1.00 47.53 299 GLU A CA 1
ATOM 2424 C C . GLU A 1 299 ? 11.564 -29.846 13.250 1.00 47.53 299 GLU A C 1
ATOM 2426 O O . GLU A 1 299 ? 11.755 -30.105 14.432 1.00 47.53 299 GLU A O 1
ATOM 2431 N N . THR A 1 300 ? 10.335 -29.785 12.719 1.00 52.09 300 THR A N 1
ATOM 2432 C CA . THR A 1 300 ? 9.109 -30.523 13.112 1.00 52.09 300 THR A CA 1
ATOM 2433 C C . THR A 1 300 ? 8.838 -30.894 14.584 1.00 52.09 300 THR A C 1
ATOM 2435 O O . THR A 1 300 ? 9.285 -31.927 15.072 1.00 52.09 300 THR A O 1
ATOM 2438 N N . ASP A 1 301 ? 7.841 -30.217 15.174 1.00 45.66 301 ASP A N 1
ATOM 2439 C CA . ASP A 1 301 ? 6.783 -30.863 15.975 1.00 45.66 301 ASP A CA 1
ATOM 2440 C C . ASP A 1 301 ? 5.430 -30.146 15.758 1.00 45.66 301 ASP A C 1
ATOM 2442 O O . ASP A 1 301 ? 5.083 -29.144 16.394 1.00 45.66 301 ASP A O 1
ATOM 2446 N N . ILE A 1 302 ? 4.674 -30.656 14.785 1.00 43.78 302 ILE A N 1
ATOM 2447 C CA . ILE A 1 302 ? 3.417 -30.091 14.261 1.00 43.78 302 ILE A CA 1
ATOM 2448 C C . ILE A 1 302 ? 2.312 -30.076 15.333 1.00 43.78 302 ILE A C 1
ATOM 2450 O O . ILE A 1 302 ? 1.499 -29.149 15.396 1.00 43.78 302 ILE A O 1
ATOM 2454 N N . GLU A 1 303 ? 2.299 -31.072 16.219 1.00 42.78 303 GLU A N 1
ATOM 2455 C CA . GLU A 1 303 ? 1.297 -31.216 17.278 1.00 42.78 303 GLU A CA 1
ATOM 2456 C C . GLU A 1 303 ? 1.501 -30.158 18.379 1.00 42.78 303 GLU A C 1
ATOM 2458 O O . GLU A 1 303 ? 0.539 -29.587 18.908 1.00 42.78 303 GLU A O 1
ATOM 2463 N N . ASN A 1 304 ? 2.764 -29.839 18.685 1.00 46.06 304 ASN A N 1
ATOM 2464 C CA . ASN A 1 304 ? 3.123 -28.766 19.610 1.00 46.06 304 ASN A CA 1
ATOM 2465 C C . ASN A 1 304 ? 2.839 -27.382 19.017 1.00 46.06 304 ASN A C 1
ATOM 2467 O O . ASN A 1 304 ? 2.282 -26.536 19.715 1.00 46.06 304 ASN A O 1
ATOM 2471 N N . ILE A 1 305 ? 3.100 -27.159 17.724 1.00 46.81 305 ILE A N 1
ATOM 2472 C CA . ILE A 1 305 ? 2.736 -25.902 17.048 1.00 46.81 305 ILE A CA 1
ATOM 2473 C C . ILE A 1 305 ? 1.219 -25.683 17.090 1.00 46.81 305 ILE A C 1
ATOM 2475 O O . ILE A 1 305 ? 0.795 -24.589 17.445 1.00 46.81 305 ILE A O 1
ATOM 2479 N N . ARG A 1 306 ? 0.392 -26.707 16.827 1.00 42.75 306 ARG A N 1
ATOM 2480 C CA . ARG A 1 306 ? -1.083 -26.615 16.924 1.00 42.75 306 ARG A CA 1
ATOM 2481 C C . ARG A 1 306 ? -1.585 -26.353 18.344 1.00 42.75 306 ARG A C 1
ATOM 2483 O O . ARG A 1 306 ? -2.559 -25.626 18.529 1.00 42.75 306 ARG A O 1
ATOM 2490 N N . LYS A 1 307 ? -0.923 -26.907 19.365 1.00 42.47 307 LYS A N 1
ATOM 2491 C CA . LYS A 1 307 ? -1.215 -26.590 20.775 1.00 42.47 307 LYS A CA 1
ATOM 2492 C C . LYS A 1 307 ? -0.809 -25.162 21.156 1.00 42.47 307 LYS A C 1
ATOM 2494 O O . LYS A 1 307 ? -1.489 -24.556 21.979 1.00 42.47 307 LYS A O 1
ATOM 2499 N N . ILE A 1 308 ? 0.250 -24.621 20.551 1.00 43.88 308 ILE A N 1
ATOM 2500 C CA . ILE A 1 308 ? 0.788 -23.280 20.835 1.00 43.88 308 ILE A CA 1
ATOM 2501 C C . ILE A 1 308 ? 0.070 -22.186 20.024 1.00 43.88 308 ILE A C 1
ATOM 2503 O O . ILE A 1 308 ? -0.190 -21.116 20.562 1.00 43.88 308 ILE A O 1
ATOM 2507 N N . THR A 1 309 ? -0.342 -22.434 18.777 1.00 44.50 309 THR A N 1
ATOM 2508 C CA . THR A 1 309 ? -1.192 -21.509 17.995 1.00 44.50 309 THR A CA 1
ATOM 2509 C C . THR A 1 309 ? -2.618 -21.416 18.541 1.00 44.50 309 THR A C 1
ATOM 2511 O O . THR A 1 309 ? -3.323 -20.451 18.255 1.00 44.50 309 THR A O 1
ATOM 2514 N N . ASN A 1 310 ? -3.017 -22.366 19.394 1.00 40.97 310 ASN A N 1
ATOM 2515 C CA . ASN A 1 310 ? -4.222 -22.291 20.224 1.00 40.97 310 ASN A CA 1
ATOM 2516 C C . ASN A 1 310 ? -4.082 -21.328 21.424 1.00 40.97 310 ASN A C 1
ATOM 2518 O O . ASN A 1 310 ? -5.031 -21.158 22.195 1.00 40.97 310 ASN A O 1
ATOM 2522 N N . ILE A 1 311 ? -2.921 -20.683 21.611 1.00 44.81 311 ILE A N 1
ATOM 2523 C CA . ILE A 1 311 ? -2.797 -19.550 22.530 1.00 44.81 311 ILE A CA 1
ATOM 2524 C C . ILE A 1 311 ? -3.597 -18.392 21.929 1.00 44.81 311 ILE A C 1
ATOM 2526 O O . ILE A 1 311 ? -3.302 -17.909 20.839 1.00 44.81 311 ILE A O 1
ATOM 2530 N N . LYS A 1 312 ? -4.624 -17.967 22.672 1.00 52.66 312 LYS A N 1
ATOM 2531 C CA . LYS A 1 312 ? -5.541 -16.844 22.420 1.00 52.66 312 LYS A CA 1
ATOM 2532 C C . LYS A 1 312 ? -4.824 -15.490 22.257 1.00 52.66 312 LYS A C 1
ATOM 2534 O O . LYS A 1 312 ? -5.037 -14.569 23.039 1.00 52.66 312 LYS A O 1
ATOM 2539 N N . ASN A 1 313 ? -3.977 -15.339 21.249 1.00 58.56 313 ASN A N 1
ATOM 2540 C CA . ASN A 1 313 ? -3.400 -14.053 20.881 1.00 58.56 313 ASN A CA 1
ATOM 2541 C C . ASN A 1 313 ? -4.342 -13.373 19.887 1.00 58.56 313 ASN A C 1
ATOM 2543 O O . ASN A 1 313 ? -4.121 -13.363 18.675 1.00 58.56 313 ASN A O 1
ATOM 2547 N N . GLU A 1 314 ? -5.445 -12.863 20.425 1.00 75.56 314 GLU A N 1
ATOM 2548 C CA . GLU A 1 314 ? -6.417 -12.048 19.707 1.00 75.56 314 GLU A CA 1
ATOM 2549 C C . GLU A 1 314 ? -5.798 -10.665 19.428 1.00 75.56 314 GLU A C 1
ATOM 2551 O O . GLU A 1 314 ? -5.473 -9.931 20.355 1.00 75.56 314 GLU A O 1
ATOM 2556 N N . GLY A 1 315 ? -5.600 -10.317 18.153 1.00 84.06 315 GLY A N 1
ATOM 2557 C CA . GLY A 1 315 ? -5.025 -9.038 17.721 1.00 84.06 315 GLY A CA 1
ATOM 2558 C C . GLY A 1 315 ? -5.265 -8.776 16.234 1.00 84.06 315 GLY A C 1
ATOM 2559 O O . GLY A 1 315 ? -6.120 -9.405 15.616 1.00 84.06 315 GLY A O 1
ATOM 2560 N N . ILE A 1 316 ? -4.507 -7.875 15.608 1.00 85.56 316 ILE A N 1
ATOM 2561 C CA . ILE A 1 316 ? -4.742 -7.507 14.205 1.00 85.56 316 ILE A CA 1
ATOM 2562 C C . ILE A 1 316 ? -4.595 -8.694 13.246 1.00 85.56 316 ILE A C 1
ATOM 2564 O O . ILE A 1 316 ? -5.315 -8.757 12.254 1.00 85.56 316 ILE A O 1
ATOM 2568 N N . LYS A 1 317 ? -3.763 -9.687 13.590 1.00 81.69 317 LYS A N 1
ATOM 2569 C CA . LYS A 1 317 ? -3.606 -10.926 12.815 1.00 81.69 317 LYS A CA 1
ATOM 2570 C C . LYS A 1 317 ? -4.905 -11.735 12.648 1.00 81.69 317 LYS A C 1
ATOM 2572 O O . LYS A 1 317 ? -5.016 -12.482 11.680 1.00 81.69 317 LYS A O 1
ATOM 2577 N N . VAL A 1 318 ? -5.890 -11.580 13.552 1.00 83.62 318 VAL A N 1
ATOM 2578 C CA . VAL A 1 318 ? -7.207 -12.252 13.445 1.00 83.62 318 VAL A CA 1
ATOM 2579 C C . VAL A 1 318 ? -8.253 -11.447 12.671 1.00 83.62 318 VAL A C 1
ATOM 2581 O O . VAL A 1 318 ? -9.349 -11.939 12.419 1.00 83.62 318 VAL A O 1
ATOM 2584 N N . ILE A 1 319 ? -7.976 -10.187 12.342 1.00 85.56 319 ILE A N 1
ATOM 2585 C CA . ILE A 1 319 ? -8.939 -9.303 11.662 1.00 85.56 319 ILE A CA 1
ATOM 2586 C C . ILE A 1 319 ? -8.393 -8.661 10.390 1.00 85.56 319 ILE A C 1
ATOM 2588 O O . ILE A 1 319 ? -9.131 -7.939 9.721 1.00 85.56 319 ILE A O 1
ATOM 2592 N N . GLY A 1 320 ? -7.132 -8.913 10.070 1.00 84.44 320 GLY A N 1
ATOM 2593 C CA . GLY A 1 320 ? -6.475 -8.453 8.868 1.00 84.44 320 GLY A CA 1
ATOM 2594 C C . GLY A 1 320 ? -5.086 -9.064 8.746 1.00 84.44 320 GLY A C 1
ATOM 2595 O O . GLY A 1 320 ? -4.813 -10.160 9.233 1.00 84.44 320 GLY A O 1
ATOM 2596 N N . SER A 1 321 ? -4.196 -8.300 8.126 1.00 80.50 321 SER A N 1
ATOM 2597 C CA . SER A 1 321 ? -2.835 -8.711 7.810 1.00 80.50 321 SER A CA 1
ATOM 2598 C C . SER A 1 321 ? -2.020 -9.169 9.015 1.00 80.50 321 SER A C 1
ATOM 2600 O O . SER A 1 321 ? -1.890 -8.456 10.013 1.00 80.50 321 SER A O 1
ATOM 2602 N N . ASN A 1 322 ? -1.403 -10.344 8.881 1.00 80.12 322 ASN A N 1
ATOM 2603 C CA . ASN A 1 322 ? -0.418 -10.830 9.833 1.00 80.12 322 ASN A CA 1
ATOM 2604 C C . ASN A 1 322 ? 0.848 -9.948 9.767 1.00 80.12 322 ASN A C 1
ATOM 2606 O O . ASN A 1 322 ? 1.563 -9.971 8.762 1.00 80.12 322 ASN A O 1
ATOM 2610 N N . PRO A 1 323 ? 1.193 -9.212 10.837 1.00 77.62 323 PRO A N 1
ATOM 2611 C CA . PRO A 1 323 ? 2.278 -8.231 10.799 1.00 77.62 323 PRO A CA 1
ATOM 2612 C C . PRO A 1 323 ? 3.645 -8.849 10.463 1.00 77.62 323 PRO A C 1
ATOM 2614 O O . PRO A 1 323 ? 4.538 -8.158 9.978 1.00 77.62 323 PRO A O 1
ATOM 2617 N N . ILE A 1 324 ? 3.822 -10.152 10.699 1.00 75.81 324 ILE A N 1
ATOM 2618 C CA . ILE A 1 324 ? 5.101 -10.843 10.532 1.00 75.81 324 ILE A CA 1
ATOM 2619 C C . ILE A 1 324 ? 5.242 -11.457 9.136 1.00 75.81 324 ILE A C 1
ATOM 2621 O O . ILE A 1 324 ? 6.362 -11.492 8.622 1.00 75.81 324 ILE A O 1
ATOM 2625 N N . SER A 1 325 ? 4.152 -11.953 8.542 1.00 73.69 325 SER A N 1
ATOM 2626 C CA . SER A 1 325 ? 4.189 -12.775 7.320 1.00 73.69 325 SER A CA 1
ATOM 2627 C C . SER A 1 325 ? 3.539 -12.163 6.096 1.00 73.69 325 SER A C 1
ATOM 2629 O O . SER A 1 325 ? 3.614 -12.749 5.020 1.00 73.69 325 SER A O 1
ATOM 2631 N N . SER A 1 326 ? 2.855 -11.041 6.248 1.00 79.00 326 SER A N 1
ATOM 2632 C CA . SER A 1 326 ? 2.174 -10.421 5.129 1.00 79.00 326 SER A CA 1
ATOM 2633 C C . SER A 1 326 ? 3.136 -9.723 4.197 1.00 79.00 326 SER A C 1
ATOM 2635 O O . SER A 1 326 ? 4.036 -9.026 4.651 1.00 79.00 326 SER A O 1
ATOM 2637 N N . VAL A 1 327 ? 2.878 -9.867 2.899 1.00 84.44 327 VAL A N 1
ATOM 2638 C CA . VAL A 1 327 ? 3.577 -9.158 1.827 1.00 84.44 327 VAL A CA 1
ATOM 2639 C C . VAL A 1 327 ? 3.504 -7.647 2.040 1.00 84.44 327 VAL A C 1
ATOM 2641 O O . VAL A 1 327 ? 2.461 -7.118 2.430 1.00 84.44 327 VAL A O 1
ATOM 2644 N N . ILE A 1 328 ? 4.613 -6.954 1.781 1.00 84.81 328 ILE A N 1
ATOM 2645 C CA . ILE A 1 328 ? 4.765 -5.526 2.065 1.00 84.81 328 ILE A CA 1
ATOM 2646 C C . ILE A 1 328 ? 5.161 -4.760 0.809 1.00 84.81 328 ILE A C 1
ATOM 2648 O O . ILE A 1 328 ? 6.017 -5.180 0.033 1.00 84.81 328 ILE A O 1
ATOM 2652 N N . SER A 1 329 ? 4.537 -3.602 0.625 1.00 75.69 329 SER A N 1
ATOM 2653 C CA . SER A 1 329 ? 4.601 -2.827 -0.611 1.00 75.69 329 SER A CA 1
ATOM 2654 C C . SER A 1 329 ? 5.972 -2.208 -0.893 1.00 75.69 329 SER A C 1
ATOM 2656 O O . SER A 1 329 ? 6.402 -2.142 -2.047 1.00 75.69 329 SER A O 1
ATOM 2658 N N . GLY A 1 330 ? 6.637 -1.762 0.173 1.00 80.31 330 GLY A N 1
ATOM 2659 C CA . GLY A 1 330 ? 7.807 -0.894 0.119 1.00 80.31 330 GLY A CA 1
ATOM 2660 C C . GLY A 1 330 ? 9.162 -1.586 0.203 1.00 80.31 330 GLY A C 1
ATOM 2661 O O . GLY A 1 330 ? 10.174 -0.890 0.241 1.00 80.31 330 GLY A O 1
ATOM 2662 N N . ALA A 1 331 ? 9.214 -2.919 0.267 1.00 89.19 331 ALA A N 1
ATOM 2663 C CA . ALA A 1 331 ? 10.465 -3.672 0.369 1.00 89.19 331 ALA A CA 1
ATOM 2664 C C . ALA A 1 331 ? 10.548 -4.751 -0.715 1.00 89.19 331 ALA A C 1
ATOM 2666 O O . ALA A 1 331 ? 10.181 -5.900 -0.492 1.00 89.19 331 ALA A O 1
ATOM 2667 N N . LEU A 1 332 ? 11.036 -4.368 -1.895 1.00 93.94 332 LEU A N 1
ATOM 2668 C CA . LEU A 1 332 ? 11.234 -5.256 -3.049 1.00 93.94 332 LEU A CA 1
ATOM 2669 C C . LEU A 1 332 ? 9.994 -6.091 -3.401 1.00 93.94 332 LEU A C 1
ATOM 2671 O O . LEU A 1 332 ? 10.093 -7.276 -3.714 1.00 93.94 332 LEU A O 1
ATOM 2675 N N . PHE A 1 333 ? 8.816 -5.469 -3.359 1.00 93.44 333 PHE A N 1
ATOM 2676 C CA . PHE A 1 333 ? 7.582 -6.132 -3.757 1.00 93.44 333 PHE A CA 1
ATOM 2677 C C . PHE A 1 333 ? 7.646 -6.548 -5.229 1.00 93.44 333 PHE A C 1
ATOM 2679 O O . PHE A 1 333 ? 7.970 -5.744 -6.112 1.00 93.44 333 PHE A O 1
ATOM 2686 N N . CYS A 1 334 ? 7.320 -7.808 -5.493 1.00 93.56 334 CYS A N 1
ATOM 2687 C CA . CYS A 1 334 ? 7.367 -8.414 -6.807 1.00 93.56 334 CYS A CA 1
ATOM 2688 C C . CYS A 1 334 ? 6.042 -9.097 -7.145 1.00 93.56 334 CYS A C 1
ATOM 2690 O O . CYS A 1 334 ? 5.476 -9.836 -6.341 1.00 93.56 334 CYS A O 1
ATOM 2692 N N . LEU A 1 335 ? 5.592 -8.870 -8.376 1.00 92.94 335 LEU A N 1
ATOM 2693 C CA . LEU A 1 335 ? 4.486 -9.553 -9.031 1.00 92.94 335 LEU A CA 1
ATOM 2694 C C . LEU A 1 335 ? 5.046 -10.312 -10.233 1.00 92.94 335 LEU A C 1
ATOM 2696 O O . LEU A 1 335 ? 5.785 -9.728 -11.033 1.00 92.94 335 LEU A O 1
ATOM 2700 N N . SER A 1 336 ? 4.653 -11.573 -10.371 1.00 92.81 336 SER A N 1
ATOM 2701 C CA . SER A 1 336 ? 4.811 -12.341 -11.612 1.00 92.81 336 SER A CA 1
ATOM 2702 C C . SER A 1 336 ? 4.033 -11.733 -12.785 1.00 92.81 336 SER A C 1
ATOM 2704 O O . SER A 1 336 ? 3.136 -10.904 -12.598 1.00 92.81 336 SER A O 1
ATOM 2706 N N . GLU A 1 337 ? 4.354 -12.183 -13.999 1.00 91.88 337 GLU A N 1
ATOM 2707 C CA . GLU A 1 337 ? 3.639 -11.789 -15.217 1.00 91.88 337 GLU A CA 1
ATOM 2708 C C . GLU A 1 337 ? 2.166 -12.222 -15.177 1.00 91.88 337 GLU A C 1
ATOM 2710 O O . GLU A 1 337 ? 1.290 -11.413 -15.478 1.00 91.88 337 GLU A O 1
ATOM 2715 N N . GLY A 1 338 ? 1.876 -13.446 -14.719 1.00 92.25 338 GLY A N 1
ATOM 2716 C CA . GLY A 1 338 ? 0.503 -13.917 -14.522 1.00 92.25 338 GLY A CA 1
ATOM 2717 C C . GLY A 1 338 ? -0.263 -13.043 -13.528 1.00 92.25 338 GLY A C 1
ATOM 2718 O O . GLY A 1 338 ? -1.311 -12.499 -13.861 1.00 92.25 338 GLY A O 1
ATOM 2719 N N . ALA A 1 339 ? 0.317 -12.758 -12.356 1.00 92.75 339 ALA A N 1
ATOM 2720 C CA . ALA A 1 339 ? -0.356 -11.953 -11.333 1.00 92.75 339 ALA A CA 1
ATOM 2721 C C . ALA A 1 339 ? -0.707 -10.532 -11.810 1.00 92.75 339 ALA A C 1
ATOM 2723 O O . ALA A 1 339 ? -1.758 -10.000 -11.446 1.00 92.75 339 ALA A O 1
ATOM 2724 N N . ILE A 1 340 ? 0.158 -9.888 -12.602 1.00 94.12 340 ILE A N 1
ATOM 2725 C CA . ILE A 1 340 ? -0.147 -8.551 -13.126 1.00 94.12 340 ILE A CA 1
ATOM 2726 C C . ILE A 1 340 ? -1.136 -8.589 -14.293 1.00 94.12 340 ILE A C 1
ATOM 2728 O O . ILE A 1 340 ? -1.818 -7.596 -14.515 1.00 94.12 340 ILE A O 1
ATOM 2732 N N . LEU A 1 341 ? -1.242 -9.697 -15.029 1.00 94.12 341 LEU A N 1
ATOM 2733 C CA . LEU A 1 341 ? -2.237 -9.874 -16.089 1.00 94.12 341 LEU A CA 1
ATOM 2734 C C . LEU A 1 341 ? -3.621 -10.229 -15.535 1.00 94.12 341 LEU A C 1
ATOM 2736 O O . LEU A 1 341 ? -4.618 -9.735 -16.055 1.00 94.12 341 LEU A O 1
ATOM 2740 N N . ASP A 1 342 ? -3.676 -11.025 -14.468 1.00 93.38 342 ASP A N 1
ATOM 2741 C CA . ASP A 1 342 ? -4.926 -11.514 -13.882 1.00 93.38 342 ASP A CA 1
ATOM 2742 C C . ASP A 1 342 ? -5.738 -10.393 -13.217 1.00 93.38 342 ASP A C 1
ATOM 2744 O O . ASP A 1 342 ? -6.966 -10.394 -13.282 1.00 93.38 342 ASP A O 1
ATOM 2748 N N . LEU A 1 343 ? -5.071 -9.437 -12.552 1.00 94.25 343 LEU A N 1
ATOM 2749 C CA . LEU A 1 343 ? -5.741 -8.374 -11.798 1.00 94.25 343 LEU A CA 1
ATOM 2750 C C . LEU A 1 343 ? -5.011 -7.024 -11.847 1.00 94.25 343 LEU A C 1
ATOM 2752 O O . LEU A 1 343 ? -3.789 -6.980 -11.639 1.00 94.25 343 LEU A O 1
ATOM 2756 N N . PRO A 1 344 ? -5.756 -5.901 -11.923 1.00 92.44 344 PRO A N 1
ATOM 2757 C CA . PRO A 1 344 ? -5.183 -4.569 -11.783 1.00 92.44 344 PRO A CA 1
ATOM 2758 C C . PRO A 1 344 ? -4.577 -4.357 -10.381 1.00 92.44 344 PRO A C 1
ATOM 2760 O O . PRO A 1 344 ? -4.897 -5.082 -9.422 1.00 92.44 344 PRO A O 1
ATOM 2763 N N . PRO A 1 345 ? -3.696 -3.358 -10.210 1.00 89.00 345 PRO A N 1
ATOM 2764 C CA . PRO A 1 345 ? -3.240 -2.933 -8.890 1.00 89.00 345 PRO A CA 1
ATOM 2765 C C . PRO A 1 345 ? -4.406 -2.523 -7.983 1.00 89.00 345 PRO A C 1
ATOM 2767 O O . PRO A 1 345 ? -5.384 -1.942 -8.449 1.00 89.00 345 PRO A O 1
ATOM 2770 N N . PHE A 1 346 ? -4.286 -2.771 -6.675 1.00 84.75 346 PHE A N 1
ATOM 2771 C CA . PHE A 1 346 ? -5.157 -2.139 -5.679 1.00 84.75 346 PHE A CA 1
ATOM 2772 C C . PHE A 1 346 ? -4.772 -0.658 -5.564 1.00 84.75 346 PHE A C 1
ATOM 2774 O O . PHE A 1 346 ? -3.878 -0.290 -4.799 1.00 84.75 346 PHE A O 1
ATOM 2781 N N . SER A 1 347 ? -5.402 0.178 -6.388 1.00 79.56 347 SER A N 1
ATOM 2782 C CA . SER A 1 347 ? -5.133 1.615 -6.482 1.00 79.56 347 SER A CA 1
ATOM 2783 C C . SER A 1 347 ? -6.413 2.438 -6.526 1.00 79.56 347 SER A C 1
ATOM 2785 O O . SER A 1 347 ? -7.469 1.936 -6.894 1.00 79.56 347 SER A O 1
ATOM 2787 N N . ASN A 1 348 ? -6.294 3.730 -6.216 1.00 74.06 348 ASN A N 1
ATOM 2788 C CA . ASN A 1 348 ? -7.338 4.746 -6.391 1.00 74.06 348 ASN A CA 1
ATOM 2789 C C . ASN A 1 348 ? -8.606 4.596 -5.536 1.00 74.06 348 ASN A C 1
ATOM 2791 O O . ASN A 1 348 ? -9.541 5.378 -5.724 1.00 74.06 348 ASN A O 1
ATOM 2795 N N . PHE A 1 349 ? -8.589 3.731 -4.519 1.00 78.88 349 PHE A N 1
ATOM 2796 C CA . PHE A 1 349 ? -9.554 3.768 -3.417 1.00 78.88 349 PHE A CA 1
ATOM 2797 C C . PHE A 1 349 ? -9.579 5.181 -2.795 1.00 78.88 349 PHE A C 1
ATOM 2799 O O . PHE A 1 349 ? -8.551 5.854 -2.675 1.00 78.88 349 PHE A O 1
ATOM 2806 N N . HIS A 1 350 ? -10.765 5.717 -2.505 1.00 78.25 350 HIS A N 1
ATOM 2807 C CA . HIS A 1 350 ? -10.960 7.009 -1.831 1.00 78.25 350 HIS A CA 1
ATOM 2808 C C . HIS A 1 350 ? -10.413 6.971 -0.426 1.00 78.25 350 HIS A C 1
ATOM 2810 O O . HIS A 1 350 ? -9.778 7.917 0.032 1.00 78.25 350 HIS A O 1
ATOM 2816 N N . LEU A 1 351 ? -10.656 5.856 0.243 1.00 80.06 351 LEU A N 1
ATOM 2817 C CA . LEU A 1 351 ? -10.118 5.621 1.555 1.00 80.06 351 LEU A CA 1
ATOM 2818 C C . LEU A 1 351 ? -8.796 4.903 1.433 1.00 80.06 351 LEU A C 1
ATOM 2820 O O . LEU A 1 351 ? -8.648 3.914 0.718 1.00 80.06 351 LEU A O 1
ATOM 2824 N N . ASN A 1 352 ? -7.834 5.420 2.173 1.00 69.31 352 ASN A N 1
ATOM 2825 C CA . ASN A 1 352 ? -6.525 4.836 2.207 1.00 69.31 352 ASN A CA 1
ATOM 2826 C C . ASN A 1 352 ? -6.597 3.511 2.980 1.00 69.31 352 ASN A C 1
ATOM 2828 O O . ASN A 1 352 ? -6.855 3.513 4.179 1.00 69.31 352 ASN A O 1
ATOM 2832 N N . VAL A 1 353 ? -6.392 2.381 2.302 1.00 68.25 353 VAL A N 1
ATOM 2833 C CA . VAL A 1 353 ? -6.230 1.033 2.907 1.00 68.25 353 VAL A CA 1
ATOM 2834 C C . VAL A 1 353 ? -4.741 0.647 3.029 1.00 68.25 353 VAL A C 1
ATOM 2836 O O . VAL A 1 353 ? -4.354 -0.512 3.165 1.00 68.25 353 VAL A O 1
ATOM 2839 N N . MET A 1 354 ? -3.926 1.700 3.028 1.00 54.69 354 MET A N 1
ATOM 2840 C CA . MET A 1 354 ? -2.493 1.892 2.780 1.00 54.69 354 MET A CA 1
ATOM 2841 C C . MET A 1 354 ? -1.456 0.926 3.363 1.00 54.69 354 MET A C 1
ATOM 2843 O O . MET A 1 354 ? -0.284 1.012 3.015 1.00 54.69 354 MET A O 1
ATOM 2847 N N . TRP A 1 355 ? -1.807 0.111 4.350 1.00 64.31 355 TRP A N 1
ATOM 2848 C CA . TRP A 1 355 ? -0.833 -0.709 5.086 1.00 64.31 355 TRP A CA 1
ATOM 2849 C C . TRP A 1 355 ? -1.027 -2.207 4.843 1.00 64.31 355 TRP A C 1
ATOM 2851 O O . TRP A 1 355 ? -0.175 -2.994 5.256 1.00 64.31 355 TRP A O 1
ATOM 2861 N N . ILE A 1 356 ? -2.115 -2.594 4.168 1.00 67.69 356 ILE A N 1
ATOM 2862 C CA . ILE A 1 356 ? -2.364 -3.975 3.743 1.00 67.69 356 ILE A CA 1
ATOM 2863 C C . ILE A 1 356 ? -2.735 -4.117 2.282 1.00 67.69 356 ILE A C 1
ATOM 2865 O O . ILE A 1 356 ? -2.917 -5.236 1.857 1.00 67.69 356 ILE A O 1
ATOM 2869 N N . ASP A 1 357 ? -2.905 -3.055 1.514 1.00 76.75 357 ASP A N 1
ATOM 2870 C CA . ASP A 1 357 ? -3.281 -3.116 0.095 1.00 76.75 357 ASP A CA 1
ATOM 2871 C C . ASP A 1 357 ? -2.595 -4.222 -0.736 1.00 76.75 357 ASP A C 1
ATOM 2873 O O . ASP A 1 357 ? -3.268 -4.980 -1.430 1.00 76.75 357 ASP A O 1
ATOM 2877 N N . ASP A 1 358 ? -1.278 -4.378 -0.649 1.00 84.00 358 ASP A N 1
ATOM 2878 C CA . ASP A 1 358 ? -0.557 -5.427 -1.375 1.00 84.00 358 ASP A CA 1
ATOM 2879 C C . ASP A 1 358 ? -0.679 -6.803 -0.720 1.00 84.00 358 ASP A C 1
ATOM 2881 O O . ASP A 1 358 ? -0.640 -7.827 -1.404 1.00 84.00 358 ASP A O 1
ATOM 2885 N N . HIS A 1 359 ? -0.920 -6.840 0.588 1.00 85.56 359 HIS A N 1
ATOM 2886 C CA . HIS A 1 359 ? -1.352 -8.053 1.265 1.00 85.56 359 HIS A CA 1
ATOM 2887 C C . HIS A 1 359 ? -2.781 -8.459 0.858 1.00 85.56 359 HIS A C 1
ATOM 2889 O O . HIS A 1 359 ? -3.019 -9.630 0.589 1.00 85.56 359 HIS A O 1
ATOM 2895 N N . LEU A 1 360 ? -3.712 -7.514 0.719 1.00 89.31 360 LEU A N 1
ATOM 2896 C CA . LEU A 1 360 ? -5.056 -7.728 0.191 1.00 89.31 360 LEU A CA 1
ATOM 2897 C C . LEU A 1 360 ? -4.975 -8.208 -1.254 1.00 89.31 360 LEU A C 1
ATOM 2899 O O . LEU A 1 360 ? -5.711 -9.114 -1.628 1.00 89.31 360 LEU A O 1
ATOM 2903 N N . LYS A 1 361 ? -4.038 -7.672 -2.052 1.00 89.88 361 LYS A N 1
ATOM 2904 C CA . LYS A 1 361 ? -3.741 -8.197 -3.389 1.00 89.88 361 LYS A CA 1
ATOM 2905 C C . LYS A 1 361 ? -3.277 -9.644 -3.320 1.00 89.88 361 LYS A C 1
ATOM 2907 O O . LYS A 1 361 ? -3.834 -10.481 -4.023 1.00 89.88 361 LYS A O 1
ATOM 2912 N N . TYR A 1 362 ? -2.307 -9.948 -2.461 1.00 89.12 362 TYR A N 1
ATOM 2913 C CA . TYR A 1 362 ? -1.831 -11.314 -2.248 1.00 89.12 362 TYR A CA 1
ATOM 2914 C C . TYR A 1 362 ? -2.972 -12.270 -1.862 1.00 89.12 362 TYR A C 1
ATOM 2916 O O . TYR A 1 362 ? -3.160 -13.288 -2.531 1.00 89.12 362 TYR A O 1
ATOM 2924 N N . ILE A 1 363 ? -3.772 -11.925 -0.847 1.00 87.38 363 ILE A N 1
ATOM 2925 C CA . ILE A 1 363 ? -4.921 -12.731 -0.419 1.00 87.38 363 ILE A CA 1
ATOM 2926 C C . ILE A 1 363 ? -5.927 -12.863 -1.562 1.00 87.38 363 ILE A C 1
ATOM 2928 O O . ILE A 1 363 ? -6.400 -13.962 -1.813 1.00 87.38 363 ILE A O 1
ATOM 2932 N N . LEU A 1 364 ? -6.233 -11.796 -2.300 1.00 91.44 364 LEU A N 1
ATOM 2933 C CA . LEU A 1 364 ? -7.193 -11.881 -3.396 1.00 91.44 364 LEU A CA 1
ATOM 2934 C C . LEU A 1 364 ? -6.724 -12.844 -4.493 1.00 91.44 364 LEU A C 1
ATOM 2936 O O . LEU A 1 364 ? -7.509 -13.673 -4.942 1.00 91.44 364 LEU A O 1
ATOM 2940 N N . HIS A 1 365 ? -5.449 -12.789 -4.894 1.00 91.31 365 HIS A N 1
ATOM 2941 C CA . HIS A 1 365 ? -4.892 -13.771 -5.831 1.00 91.31 365 HIS A CA 1
ATOM 2942 C C . HIS A 1 365 ? -4.983 -15.196 -5.277 1.00 91.31 365 HIS A C 1
ATOM 2944 O O . HIS A 1 365 ? -5.319 -16.116 -6.020 1.00 91.31 365 HIS A O 1
ATOM 2950 N N . ARG A 1 366 ? -4.721 -15.393 -3.982 1.00 87.50 366 ARG A N 1
ATOM 2951 C CA . ARG A 1 366 ? -4.872 -16.698 -3.331 1.00 87.50 366 ARG A CA 1
ATOM 2952 C C . ARG A 1 366 ? -6.317 -17.198 -3.394 1.00 87.50 366 ARG A C 1
ATOM 2954 O O . ARG A 1 366 ? -6.552 -18.311 -3.849 1.00 87.50 366 ARG A O 1
ATOM 2961 N N . GLU A 1 367 ? -7.278 -16.380 -2.973 1.00 88.12 367 GLU A N 1
ATOM 2962 C CA . GLU A 1 367 ? -8.695 -16.758 -2.909 1.00 88.12 367 GLU A CA 1
ATOM 2963 C C . GLU A 1 367 ? -9.310 -16.975 -4.300 1.00 88.12 367 GLU A C 1
ATOM 2965 O O . GLU A 1 367 ? -10.189 -17.818 -4.468 1.00 88.12 367 GLU A O 1
ATOM 2970 N N . LEU A 1 368 ? -8.812 -16.272 -5.322 1.00 89.81 368 LEU A N 1
ATOM 2971 C CA . LEU A 1 368 ? -9.173 -16.514 -6.722 1.00 89.81 368 LEU A CA 1
ATOM 2972 C C . LEU A 1 368 ? -8.467 -17.730 -7.334 1.00 89.81 368 LEU A C 1
ATOM 2974 O O . LEU A 1 368 ? -8.726 -18.055 -8.491 1.00 89.81 368 LEU A O 1
ATOM 2978 N N . LYS A 1 369 ? -7.612 -18.419 -6.567 1.00 87.38 369 LYS A N 1
ATOM 2979 C CA . LYS A 1 369 ? -6.803 -19.553 -7.025 1.00 87.38 369 LYS A CA 1
ATOM 2980 C C . LYS A 1 369 ? -5.907 -19.169 -8.199 1.00 87.38 369 LYS A C 1
ATOM 2982 O O . LYS A 1 369 ? -5.798 -19.919 -9.157 1.00 87.38 369 LYS A O 1
ATOM 2987 N N . HIS A 1 370 ? -5.307 -17.982 -8.131 1.00 88.19 370 HIS A N 1
ATOM 2988 C CA . HIS A 1 370 ? -4.240 -17.573 -9.040 1.00 88.19 370 HIS A CA 1
ATOM 2989 C C . HIS A 1 370 ? -2.871 -18.076 -8.558 1.00 88.19 370 HIS A C 1
ATOM 2991 O O . HIS A 1 370 ? -1.936 -18.182 -9.335 1.00 88.19 370 HIS A O 1
ATOM 2997 N N . LEU A 1 371 ? -2.708 -18.341 -7.262 1.00 85.94 371 LEU A N 1
ATOM 2998 C CA . LEU A 1 371 ? -1.434 -18.808 -6.712 1.00 85.94 371 LEU A CA 1
ATOM 2999 C C . LEU A 1 371 ? -1.373 -20.336 -6.712 1.00 85.94 371 LEU A C 1
ATOM 3001 O O . LEU A 1 371 ? -2.409 -20.999 -6.628 1.00 85.94 371 LEU A O 1
ATOM 3005 N N . SER A 1 372 ? -0.159 -20.892 -6.773 1.00 71.31 372 SER A N 1
ATOM 3006 C CA . SER A 1 372 ? 0.047 -22.333 -6.582 1.00 71.31 372 SER A CA 1
ATOM 3007 C C . SER A 1 372 ? -0.542 -22.780 -5.242 1.00 71.31 372 SER A C 1
ATOM 3009 O O . SER A 1 372 ? -0.273 -22.166 -4.208 1.00 71.31 372 SER A O 1
ATOM 3011 N N . ALA A 1 373 ? -1.332 -23.854 -5.269 1.00 62.56 373 ALA A N 1
ATOM 3012 C CA . ALA A 1 373 ? -1.831 -24.514 -4.064 1.00 62.56 373 ALA A CA 1
ATOM 3013 C C . ALA A 1 373 ? -0.775 -25.438 -3.435 1.00 62.56 373 ALA A C 1
ATOM 3015 O O . ALA A 1 373 ? -0.855 -25.742 -2.248 1.00 62.56 373 ALA A O 1
ATOM 3016 N N . GLU A 1 374 ? 0.207 -25.883 -4.227 1.00 64.88 374 GLU A N 1
ATOM 3017 C CA . GLU A 1 374 ? 1.255 -26.782 -3.756 1.00 64.88 374 GLU A CA 1
ATOM 3018 C C . GLU A 1 374 ? 2.394 -26.007 -3.076 1.00 64.88 374 GLU A C 1
ATOM 3020 O O . GLU A 1 374 ? 2.874 -25.017 -3.649 1.00 64.88 374 GLU A O 1
ATOM 3025 N N . PRO A 1 375 ? 2.880 -26.480 -1.912 1.00 64.62 375 PRO A N 1
ATOM 3026 C CA . PRO A 1 375 ? 4.127 -26.012 -1.331 1.00 64.62 375 PRO A CA 1
ATOM 3027 C C . PRO A 1 375 ? 5.295 -26.187 -2.300 1.00 64.62 375 PRO A C 1
ATOM 3029 O O . PRO A 1 375 ? 5.561 -27.280 -2.802 1.00 64.62 375 PRO A O 1
ATOM 3032 N N . LEU A 1 376 ? 6.058 -25.118 -2.506 1.00 65.12 376 LEU A N 1
ATOM 3033 C CA . LEU A 1 376 ? 7.222 -25.128 -3.388 1.00 65.12 376 LEU A CA 1
ATOM 3034 C C . LEU A 1 376 ? 8.489 -25.131 -2.553 1.00 65.12 376 LEU A C 1
ATOM 3036 O O . LEU A 1 376 ? 8.722 -24.198 -1.794 1.00 65.12 376 LEU A O 1
ATOM 3040 N N . LYS A 1 377 ? 9.315 -26.167 -2.668 1.00 67.38 377 LYS A N 1
ATOM 3041 C CA . LYS A 1 377 ? 10.595 -26.233 -1.956 1.00 67.38 377 LYS A CA 1
ATOM 3042 C C . LYS A 1 377 ? 11.630 -25.356 -2.665 1.00 67.38 377 LYS A C 1
ATOM 3044 O O . LYS A 1 377 ? 11.855 -25.527 -3.860 1.00 67.38 377 LYS A O 1
ATOM 3049 N N . ILE A 1 378 ? 12.286 -24.456 -1.934 1.00 64.94 378 ILE A N 1
ATOM 3050 C CA . ILE A 1 378 ? 13.348 -23.603 -2.480 1.00 64.94 378 ILE A CA 1
ATOM 3051 C C . ILE A 1 378 ? 14.571 -24.492 -2.797 1.00 64.94 378 ILE A C 1
ATOM 3053 O O . ILE A 1 378 ? 15.060 -25.182 -1.893 1.00 64.94 378 ILE A O 1
ATOM 3057 N N . PRO A 1 379 ? 15.101 -24.485 -4.038 1.00 60.75 379 PRO A N 1
ATOM 3058 C CA . PRO A 1 379 ? 16.181 -25.369 -4.459 1.00 60.75 379 PRO A CA 1
ATOM 3059 C C . PRO A 1 379 ? 17.422 -25.226 -3.587 1.00 60.75 379 PRO A C 1
ATOM 3061 O O . PRO A 1 379 ? 17.834 -24.118 -3.252 1.00 60.75 379 PRO A O 1
ATOM 3064 N N . GLY A 1 380 ? 18.037 -26.357 -3.241 1.00 63.78 380 GLY A N 1
ATOM 3065 C CA . GLY A 1 380 ? 19.234 -26.375 -2.398 1.00 63.78 380 GLY A CA 1
ATOM 3066 C C . GLY A 1 380 ? 18.979 -26.015 -0.931 1.00 63.78 380 GLY A C 1
ATOM 3067 O O . GLY A 1 380 ? 19.936 -25.847 -0.183 1.00 63.78 380 GLY A O 1
ATOM 3068 N N . THR A 1 381 ? 17.716 -25.909 -0.506 1.00 61.44 381 THR A N 1
ATOM 3069 C CA . THR A 1 381 ? 17.345 -25.675 0.894 1.00 61.44 381 THR A CA 1
ATOM 3070 C C . THR A 1 381 ? 16.252 -26.643 1.335 1.00 61.44 381 THR A C 1
ATOM 3072 O O . THR A 1 381 ? 15.558 -27.237 0.510 1.00 61.44 381 THR A O 1
ATOM 3075 N N . GLU A 1 382 ? 16.054 -26.776 2.642 1.00 57.25 382 GLU A N 1
ATOM 3076 C CA . GLU A 1 382 ? 14.915 -27.506 3.209 1.00 57.25 382 GLU A CA 1
ATOM 3077 C C . GLU A 1 382 ? 13.654 -26.643 3.358 1.00 57.25 382 GLU A C 1
ATOM 3079 O O . GLU A 1 382 ? 12.615 -27.128 3.793 1.00 57.25 382 GLU A O 1
ATOM 3084 N N . ARG A 1 383 ? 13.721 -25.370 2.955 1.00 61.44 383 ARG A N 1
ATOM 3085 C CA . ARG A 1 383 ? 12.654 -24.390 3.155 1.00 61.44 383 ARG A CA 1
ATOM 3086 C C . ARG A 1 383 ? 11.640 -24.418 2.017 1.00 61.44 383 ARG A C 1
ATOM 3088 O O . ARG A 1 383 ? 11.985 -24.665 0.862 1.00 61.44 383 ARG A O 1
ATOM 3095 N N . TYR A 1 384 ? 10.400 -24.072 2.345 1.00 64.38 384 TYR A N 1
ATOM 3096 C CA . TYR A 1 384 ? 9.362 -23.784 1.361 1.00 64.38 384 TYR A CA 1
ATOM 3097 C C . TYR A 1 384 ? 9.338 -22.298 1.007 1.00 64.38 384 TYR A C 1
ATOM 3099 O O . TYR A 1 384 ? 9.703 -21.435 1.808 1.00 64.38 384 TYR A O 1
ATOM 3107 N N . TRP A 1 385 ? 8.900 -22.004 -0.210 1.00 65.94 385 TRP A N 1
ATOM 3108 C CA . TRP A 1 385 ? 8.629 -20.661 -0.671 1.00 65.94 385 TRP A CA 1
ATOM 3109 C C . TRP A 1 385 ? 7.526 -20.053 0.186 1.00 65.94 385 TRP A C 1
ATOM 3111 O O . TRP A 1 385 ? 6.490 -20.669 0.444 1.00 65.94 385 TRP A O 1
ATOM 3121 N N . THR A 1 386 ? 7.750 -18.815 0.609 1.00 69.81 386 THR A N 1
ATOM 3122 C CA . THR A 1 386 ? 6.740 -18.027 1.306 1.00 69.81 386 THR A CA 1
ATOM 3123 C C . THR A 1 386 ? 6.652 -16.643 0.674 1.00 69.81 386 THR A C 1
ATOM 3125 O O . THR A 1 386 ? 7.615 -16.199 0.044 1.00 69.81 386 THR A O 1
ATOM 3128 N N . PRO A 1 387 ? 5.540 -15.917 0.872 1.00 77.62 387 PRO A N 1
ATOM 3129 C CA . PRO A 1 387 ? 5.376 -14.582 0.300 1.00 77.62 387 PRO A CA 1
ATOM 3130 C C . PRO A 1 387 ? 6.373 -13.551 0.850 1.00 77.62 387 PRO A C 1
ATOM 3132 O O . PRO A 1 387 ? 6.509 -12.470 0.284 1.00 77.62 387 PRO A O 1
ATOM 3135 N N . ILE A 1 388 ? 7.067 -13.874 1.948 1.00 81.56 388 ILE A N 1
ATOM 3136 C CA . ILE A 1 388 ? 8.176 -13.092 2.488 1.00 81.56 388 ILE A CA 1
ATOM 3137 C C . ILE A 1 388 ? 9.482 -13.824 2.224 1.00 81.56 388 ILE A C 1
ATOM 3139 O O . ILE A 1 388 ? 9.706 -14.923 2.725 1.00 81.56 388 ILE A O 1
ATOM 3143 N N . ILE A 1 389 ? 10.378 -13.196 1.471 1.00 79.12 389 ILE A N 1
ATOM 3144 C CA . ILE A 1 389 ? 11.666 -13.804 1.159 1.00 79.12 389 ILE A CA 1
ATOM 3145 C C . ILE A 1 389 ? 12.551 -13.789 2.421 1.00 79.12 389 ILE A C 1
ATOM 3147 O O . ILE A 1 389 ? 12.866 -12.704 2.933 1.00 79.12 389 ILE A O 1
ATOM 3151 N N . PRO A 1 390 ? 12.960 -14.963 2.944 1.00 67.94 390 PRO A N 1
ATOM 3152 C CA . PRO A 1 390 ? 13.774 -15.044 4.150 1.00 67.94 390 PRO A CA 1
ATOM 3153 C C . PRO A 1 390 ? 15.139 -14.399 3.919 1.00 67.94 390 PRO A C 1
ATOM 3155 O O . PRO A 1 390 ? 15.614 -14.304 2.788 1.00 67.94 390 PRO A O 1
ATOM 3158 N N . ASP A 1 391 ? 15.756 -13.925 5.001 1.00 70.19 391 ASP A N 1
ATOM 3159 C CA . ASP A 1 391 ? 17.093 -13.315 4.980 1.00 70.19 391 ASP A CA 1
ATOM 3160 C C . ASP A 1 391 ? 17.225 -12.105 4.021 1.00 70.19 391 ASP A C 1
ATOM 3162 O O . ASP A 1 391 ? 18.325 -11.631 3.742 1.00 70.19 391 ASP A O 1
ATOM 3166 N N . SER A 1 392 ? 16.091 -11.557 3.564 1.00 79.19 392 SER A N 1
ATOM 3167 C CA . SER A 1 392 ? 15.991 -10.329 2.778 1.00 79.19 392 SER A CA 1
ATOM 3168 C C . SER A 1 392 ? 15.184 -9.300 3.572 1.00 79.19 392 SER A C 1
ATOM 3170 O O . SER A 1 392 ? 13.949 -9.286 3.598 1.00 79.19 392 SER A O 1
ATOM 3172 N N . MET A 1 393 ? 15.902 -8.482 4.337 1.00 84.75 393 MET A N 1
ATOM 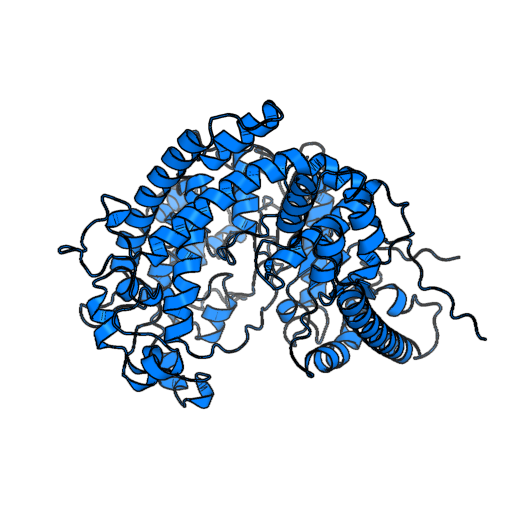3173 C CA . MET A 1 393 ? 15.298 -7.449 5.169 1.00 84.75 393 MET A CA 1
ATOM 3174 C C . MET A 1 393 ? 15.930 -6.100 4.885 1.00 84.75 393 MET A C 1
ATOM 3176 O O . MET A 1 393 ? 17.153 -5.964 4.883 1.00 84.75 393 MET A O 1
ATOM 3180 N N . LEU A 1 394 ? 15.074 -5.104 4.689 1.00 88.81 394 LEU A N 1
ATOM 3181 C CA . LEU A 1 394 ? 15.477 -3.727 4.445 1.00 88.81 394 LEU A CA 1
ATOM 3182 C C . LEU A 1 394 ? 14.989 -2.838 5.578 1.00 88.81 394 LEU A C 1
ATOM 3184 O O . LEU A 1 394 ? 13.881 -2.998 6.090 1.00 88.81 394 LEU A O 1
ATOM 3188 N N . LYS A 1 395 ? 15.798 -1.860 5.974 1.00 87.94 395 LYS A N 1
ATOM 3189 C CA . LYS A 1 395 ? 15.363 -0.890 6.978 1.00 87.94 395 LYS A CA 1
ATOM 3190 C C . LYS A 1 395 ? 14.546 0.217 6.314 1.00 87.94 395 LYS A C 1
ATOM 3192 O O . LYS A 1 395 ? 14.957 0.753 5.287 1.00 87.94 395 LYS A O 1
ATOM 3197 N N . LYS A 1 396 ? 13.404 0.561 6.911 1.00 86.50 396 LYS A N 1
ATOM 3198 C CA . LYS A 1 396 ? 12.570 1.697 6.503 1.00 86.50 396 LYS A CA 1
ATOM 3199 C C . LYS A 1 396 ? 12.812 2.885 7.421 1.00 86.50 396 LYS A C 1
ATOM 3201 O O . LYS A 1 396 ? 12.596 2.776 8.627 1.00 86.50 396 LYS A O 1
ATOM 3206 N N . GLU A 1 397 ? 13.219 4.020 6.863 1.00 81.50 397 GLU A N 1
ATOM 3207 C CA . GLU A 1 397 ? 13.351 5.264 7.627 1.00 81.50 397 GLU A CA 1
ATOM 3208 C C . GLU A 1 397 ? 12.036 6.044 7.610 1.00 81.50 397 GLU A C 1
ATOM 3210 O O . GLU A 1 397 ? 11.765 6.847 6.723 1.00 81.50 397 GLU A O 1
ATOM 3215 N N . ARG A 1 398 ? 11.186 5.820 8.617 1.00 79.75 398 ARG A N 1
ATOM 3216 C CA . ARG A 1 398 ? 9.918 6.550 8.714 1.00 79.75 398 ARG A CA 1
ATOM 3217 C C . ARG A 1 398 ? 10.156 7.993 9.156 1.00 79.75 398 ARG A C 1
ATOM 3219 O O . ARG A 1 398 ? 10.771 8.245 10.188 1.00 79.75 398 ARG A O 1
ATOM 3226 N N . GLY A 1 399 ? 9.580 8.938 8.415 1.00 76.06 399 GLY A N 1
ATOM 3227 C CA . GLY A 1 399 ? 9.566 10.346 8.811 1.00 76.06 399 GLY A CA 1
ATOM 3228 C C . GLY A 1 399 ? 8.816 10.596 10.133 1.00 76.06 399 GLY A C 1
ATOM 3229 O O . GLY A 1 399 ? 7.921 9.813 10.495 1.00 76.06 399 GLY A O 1
ATOM 3230 N N . PRO A 1 400 ? 9.145 11.698 10.839 1.00 80.25 400 PRO A N 1
ATOM 3231 C CA . PRO A 1 400 ? 8.476 12.075 12.078 1.00 80.25 400 PRO A CA 1
ATOM 3232 C C . PRO A 1 400 ? 6.986 12.328 11.838 1.00 80.25 400 PRO A C 1
ATOM 3234 O O . PRO A 1 400 ? 6.579 12.771 10.763 1.00 80.25 400 PRO A O 1
ATOM 3237 N N . VAL A 1 401 ? 6.172 12.057 12.857 1.00 83.19 401 VAL A N 1
ATOM 3238 C CA . VAL A 1 401 ? 4.742 12.379 12.842 1.00 83.19 401 VAL A CA 1
ATOM 3239 C C . VAL A 1 401 ? 4.525 13.699 13.545 1.00 83.19 401 VAL A C 1
ATOM 3241 O O . VAL A 1 401 ? 4.973 13.891 14.676 1.00 83.19 401 VAL A O 1
ATOM 3244 N N . THR A 1 402 ? 3.824 14.594 12.865 1.00 88.44 402 THR A N 1
ATOM 3245 C CA . THR A 1 402 ? 3.305 15.826 13.443 1.00 88.44 402 THR A CA 1
ATOM 3246 C C . THR A 1 402 ? 1.854 15.624 13.849 1.00 88.44 402 THR A C 1
ATOM 3248 O O . THR A 1 402 ? 1.145 14.803 13.263 1.00 88.44 402 THR A O 1
ATOM 3251 N N . ASN A 1 403 ? 1.409 16.374 14.856 1.00 92.19 403 ASN A N 1
ATOM 3252 C CA . ASN A 1 403 ? 0.018 16.394 15.300 1.00 92.19 403 ASN A CA 1
ATOM 3253 C C . ASN A 1 403 ? -0.501 14.990 15.650 1.00 92.19 403 ASN A C 1
ATOM 3255 O O . ASN A 1 403 ? -1.523 14.550 15.122 1.00 92.19 403 ASN A O 1
ATOM 3259 N N . VAL A 1 404 ? 0.246 14.258 16.488 1.00 92.25 404 VAL A N 1
ATOM 3260 C CA . VAL A 1 404 ? 0.075 12.808 16.703 1.00 92.25 404 VAL A CA 1
ATOM 3261 C C . VAL A 1 404 ? -1.382 12.436 16.975 1.00 92.25 404 VAL A C 1
ATOM 3263 O O . VAL A 1 404 ? -1.920 11.594 16.267 1.00 92.25 404 VAL A O 1
ATOM 3266 N N . GLY A 1 405 ? -2.049 13.083 17.935 1.00 93.50 405 GLY A N 1
ATOM 3267 C CA . GLY A 1 405 ? -3.453 12.804 18.244 1.00 93.50 405 GLY A CA 1
ATOM 3268 C C . GLY A 1 405 ? -4.392 12.979 17.050 1.00 93.50 405 GLY A C 1
ATOM 3269 O O . GLY A 1 405 ? -5.189 12.086 16.758 1.00 93.50 405 GLY A O 1
ATOM 3270 N N . PHE A 1 406 ? -4.259 14.091 16.322 1.00 93.56 406 PHE A N 1
ATOM 3271 C CA . PHE A 1 406 ? -5.054 14.373 15.126 1.00 93.56 406 PHE A CA 1
ATOM 3272 C C . PHE A 1 406 ? -4.810 13.341 14.020 1.00 93.56 406 PHE A C 1
ATOM 3274 O O . PHE A 1 406 ? -5.760 12.786 13.472 1.00 93.56 406 PHE A O 1
ATOM 3281 N N . TYR A 1 407 ? -3.543 13.037 13.727 1.00 93.06 407 TYR A N 1
ATOM 3282 C CA . TYR A 1 407 ? -3.162 12.049 12.720 1.00 93.06 407 TYR A CA 1
ATOM 3283 C C . TYR A 1 407 ? -3.658 10.643 13.078 1.00 93.06 407 TYR A C 1
ATOM 3285 O O . TYR A 1 407 ? -4.220 9.945 12.232 1.00 93.06 407 TYR A O 1
ATOM 3293 N N . VAL A 1 408 ? -3.468 10.218 14.329 1.00 94.31 408 VAL A N 1
ATOM 3294 C CA . VAL A 1 408 ? -3.789 8.857 14.768 1.00 94.31 408 VAL A CA 1
ATOM 3295 C C . VAL A 1 408 ? -5.298 8.625 14.784 1.00 94.31 408 VAL A C 1
ATOM 3297 O O . VAL A 1 408 ? -5.757 7.652 14.189 1.00 94.31 408 VAL A O 1
ATOM 3300 N N . LEU A 1 409 ? -6.066 9.525 15.405 1.00 95.38 409 LEU A N 1
ATOM 3301 C CA . LEU A 1 409 ? -7.523 9.395 15.527 1.00 95.38 409 LEU A CA 1
ATOM 3302 C C . LEU A 1 409 ? -8.251 9.719 14.216 1.00 95.38 409 LEU A C 1
ATOM 3304 O O . LEU A 1 409 ? -9.207 9.038 13.856 1.00 95.38 409 LEU A O 1
ATOM 3308 N N . GLY A 1 410 ? -7.814 10.762 13.506 1.00 92.81 410 GLY A N 1
ATOM 3309 C CA . GLY A 1 410 ? -8.500 11.282 12.323 1.00 92.81 410 GLY A CA 1
ATOM 3310 C C . GLY A 1 410 ? -8.161 10.564 11.019 1.00 92.81 410 GLY A C 1
ATOM 3311 O O . GLY A 1 410 ? -8.971 10.589 10.096 1.00 92.81 410 GLY A O 1
ATOM 3312 N N . SER A 1 411 ? -6.995 9.918 10.935 1.00 91.31 411 SER A N 1
ATOM 3313 C CA . SER A 1 411 ? -6.515 9.333 9.676 1.00 91.31 411 SER A CA 1
ATOM 3314 C C . SER A 1 411 ? -6.044 7.893 9.836 1.00 91.31 411 SER A C 1
ATOM 3316 O O . SER A 1 411 ? -6.479 7.014 9.091 1.00 91.31 411 SER A O 1
ATOM 3318 N N . TYR A 1 412 ? -5.161 7.626 10.801 1.00 92.00 412 TYR A N 1
ATOM 3319 C CA . TYR A 1 412 ? -4.464 6.345 10.877 1.00 92.00 412 TYR A CA 1
ATOM 3320 C C . TYR A 1 412 ? -5.370 5.198 11.348 1.00 92.00 412 TYR A C 1
ATOM 3322 O O . TYR A 1 412 ? -5.475 4.194 10.654 1.00 92.00 412 TYR A O 1
ATOM 3330 N N . ILE A 1 413 ? -6.073 5.341 12.477 1.00 94.44 413 ILE A N 1
ATOM 3331 C CA . ILE A 1 413 ? -7.004 4.313 12.978 1.00 94.44 413 ILE A CA 1
ATOM 3332 C C . ILE A 1 413 ? -8.118 4.001 11.961 1.00 94.44 413 ILE A C 1
ATOM 3334 O O . ILE A 1 413 ? -8.312 2.819 11.667 1.00 94.44 413 ILE A O 1
ATOM 3338 N N . PRO A 1 414 ? -8.794 4.998 11.349 1.00 94.00 414 PRO A N 1
ATOM 3339 C CA . PRO A 1 414 ? -9.749 4.735 10.274 1.00 94.00 414 PRO A CA 1
ATOM 3340 C C . PRO A 1 414 ? -9.147 3.939 9.107 1.00 94.00 414 PRO A C 1
ATOM 3342 O O . PRO A 1 414 ? -9.743 2.967 8.661 1.00 94.00 414 PRO A O 1
ATOM 3345 N N . THR A 1 415 ? -7.930 4.278 8.666 1.00 91.69 415 THR A N 1
ATOM 3346 C CA . THR A 1 415 ? -7.193 3.533 7.620 1.00 91.69 415 THR A CA 1
ATOM 3347 C C . THR A 1 415 ? -6.969 2.064 8.013 1.00 91.69 415 THR A C 1
ATOM 3349 O O . THR A 1 415 ? -7.078 1.160 7.180 1.00 91.69 415 THR A O 1
ATOM 3352 N N . VAL A 1 416 ? -6.694 1.794 9.295 1.00 91.75 416 VAL A N 1
ATOM 3353 C CA . VAL A 1 416 ? -6.612 0.424 9.826 1.00 91.75 416 VAL A CA 1
ATOM 3354 C C . VAL A 1 416 ? -7.957 -0.291 9.740 1.00 91.75 416 VAL A C 1
ATOM 3356 O O . VAL A 1 416 ? -8.014 -1.409 9.228 1.00 91.75 416 VAL A O 1
ATOM 3359 N N . LEU A 1 417 ? -9.045 0.368 10.138 1.00 94.50 417 LEU A N 1
ATOM 3360 C CA . LEU A 1 417 ? -10.391 -0.196 10.045 1.00 94.50 417 LEU A CA 1
ATOM 3361 C C . LEU A 1 417 ? -10.767 -0.559 8.598 1.00 94.50 417 LEU A C 1
ATOM 3363 O O . LEU A 1 417 ? -11.203 -1.683 8.347 1.00 94.50 417 LEU A O 1
ATOM 3367 N N . TRP A 1 418 ? -10.549 0.345 7.639 1.00 94.31 418 TRP A N 1
ATOM 3368 C CA . TRP A 1 418 ? -10.869 0.107 6.224 1.00 94.31 418 TRP A CA 1
ATOM 3369 C C . TRP A 1 418 ? -10.135 -1.102 5.658 1.00 94.31 418 TRP A C 1
ATOM 3371 O O . TRP A 1 418 ? -10.737 -1.913 4.955 1.00 94.31 418 TRP A O 1
ATOM 3381 N N . GLY A 1 419 ? -8.865 -1.272 6.036 1.00 91.94 419 GLY A N 1
ATOM 3382 C CA . GLY A 1 419 ? -8.106 -2.468 5.701 1.00 91.94 419 GLY A CA 1
ATOM 3383 C C . GLY A 1 419 ? -8.787 -3.743 6.212 1.00 91.94 419 GLY A C 1
ATOM 3384 O O . GLY A 1 419 ? -9.050 -4.658 5.438 1.00 91.94 419 GLY A O 1
ATOM 3385 N N . THR A 1 420 ? -9.153 -3.793 7.495 1.00 93.00 420 THR A N 1
ATOM 3386 C CA . THR A 1 420 ? -9.794 -4.991 8.079 1.00 93.00 420 THR A CA 1
ATOM 3387 C C . THR A 1 420 ? -11.139 -5.341 7.433 1.00 93.00 420 THR A C 1
ATOM 3389 O O . THR A 1 420 ? -11.503 -6.513 7.363 1.00 93.00 420 THR A O 1
ATOM 3392 N N . ILE A 1 421 ? -11.881 -4.342 6.939 1.00 95.25 421 ILE A N 1
ATOM 3393 C CA . ILE A 1 421 ? -13.140 -4.546 6.208 1.00 95.25 421 ILE A CA 1
ATOM 3394 C C . ILE A 1 421 ? -12.874 -5.143 4.827 1.00 95.25 421 ILE A C 1
ATOM 3396 O O . ILE A 1 421 ? -13.506 -6.136 4.470 1.00 95.25 421 ILE A O 1
ATOM 3400 N N . MET A 1 422 ? -11.923 -4.581 4.075 1.00 94.06 422 MET A N 1
ATOM 3401 C CA . MET A 1 422 ? -11.524 -5.129 2.775 1.00 94.06 422 MET A CA 1
ATOM 3402 C C . MET A 1 422 ? -11.006 -6.563 2.901 1.00 94.06 422 MET A C 1
ATOM 3404 O O . MET A 1 422 ? -11.377 -7.411 2.094 1.00 94.06 422 MET A O 1
ATOM 3408 N N . ASP A 1 423 ? -10.208 -6.843 3.934 1.00 91.81 423 ASP A N 1
ATOM 3409 C CA . ASP A 1 423 ? -9.756 -8.195 4.272 1.00 91.81 423 ASP A CA 1
ATOM 3410 C C . ASP A 1 423 ? -10.952 -9.137 4.419 1.00 91.81 423 ASP A C 1
ATOM 3412 O O . ASP A 1 423 ? -11.041 -10.119 3.697 1.00 91.81 423 ASP A O 1
ATOM 3416 N N . ALA A 1 424 ? -11.953 -8.764 5.221 1.00 93.44 424 ALA A N 1
ATOM 3417 C CA . ALA A 1 424 ? -13.163 -9.562 5.420 1.00 93.44 424 ALA A CA 1
ATOM 3418 C C . ALA A 1 424 ? -13.974 -9.809 4.138 1.00 93.44 424 ALA A C 1
ATOM 3420 O O . ALA A 1 424 ? -14.582 -10.871 3.981 1.00 93.44 424 ALA A O 1
ATOM 3421 N N . TRP A 1 425 ? -14.027 -8.822 3.239 1.00 95.19 425 TRP A N 1
ATOM 3422 C CA . TRP A 1 425 ? -14.704 -8.957 1.950 1.00 95.19 425 TRP A CA 1
ATOM 3423 C C . TRP A 1 425 ? -13.973 -9.892 0.995 1.00 95.19 425 TRP A C 1
ATOM 3425 O O . TRP A 1 425 ? -14.622 -10.497 0.143 1.00 95.19 425 TRP A O 1
ATOM 3435 N N . ILE A 1 426 ? -12.655 -10.023 1.119 1.00 93.12 426 ILE A N 1
ATOM 3436 C CA . ILE A 1 426 ? -11.859 -10.943 0.306 1.00 93.12 426 ILE A CA 1
ATOM 3437 C C . ILE A 1 426 ? -11.858 -12.333 0.949 1.00 93.12 426 ILE A C 1
ATOM 3439 O O . ILE A 1 426 ? -12.142 -13.337 0.288 1.00 93.12 426 ILE A O 1
ATOM 3443 N N . GLN A 1 427 ? -11.586 -12.378 2.249 1.00 89.38 427 GLN A N 1
ATOM 3444 C CA . GLN A 1 427 ? -11.387 -13.574 3.038 1.00 89.38 427 GLN A CA 1
ATOM 3445 C C . GLN A 1 427 ? -11.896 -13.354 4.485 1.00 89.38 427 GLN A C 1
ATOM 3447 O O . GLN A 1 427 ? -11.299 -12.629 5.278 1.00 89.38 427 GLN A O 1
ATOM 3452 N N . PRO A 1 428 ? -13.041 -13.945 4.865 1.00 85.62 428 PRO A N 1
ATOM 3453 C CA . PRO A 1 428 ? -13.650 -13.692 6.169 1.00 85.62 428 PRO A CA 1
ATOM 3454 C C . PRO A 1 428 ? -13.085 -14.543 7.322 1.00 85.62 428 PRO A C 1
ATOM 3456 O O . PRO A 1 428 ? -13.335 -14.195 8.482 1.00 85.62 428 PRO A O 1
ATOM 3459 N N . ASP A 1 429 ? -12.381 -15.643 7.038 1.00 80.69 429 ASP A N 1
ATOM 3460 C CA . ASP A 1 429 ? -11.871 -16.605 8.025 1.00 80.69 429 ASP A CA 1
ATOM 3461 C C . ASP A 1 429 ? -10.382 -16.383 8.341 1.00 80.69 429 ASP A C 1
ATOM 3463 O O . ASP A 1 429 ? -9.481 -16.808 7.627 1.00 80.69 429 ASP A O 1
ATOM 3467 N N . SER A 1 430 ? -10.097 -15.784 9.486 1.00 67.81 430 SER A N 1
ATOM 3468 C CA . SER A 1 430 ? -8.736 -15.417 9.862 1.00 67.81 430 SER A CA 1
ATOM 3469 C C . SER A 1 430 ? -7.755 -16.577 10.048 1.00 67.81 430 SER A C 1
ATOM 3471 O O . SER A 1 430 ? -6.557 -16.323 10.136 1.00 67.81 430 SER A O 1
ATOM 3473 N N . THR A 1 431 ? -8.207 -17.835 10.118 1.00 65.12 431 THR A N 1
ATOM 3474 C CA . THR A 1 431 ? -7.308 -19.004 10.231 1.00 65.12 431 THR A CA 1
ATOM 3475 C C . THR A 1 431 ? -6.307 -19.081 9.069 1.00 65.12 431 THR A C 1
ATOM 3477 O O . THR A 1 431 ? -5.159 -19.488 9.249 1.00 65.12 431 THR A O 1
ATOM 3480 N N . TYR A 1 432 ? -6.673 -18.545 7.905 1.00 62.81 432 TYR A N 1
ATOM 3481 C CA . TYR A 1 432 ? -5.828 -18.495 6.712 1.00 62.81 432 TYR A CA 1
ATOM 3482 C C . TYR A 1 432 ? -4.729 -17.420 6.765 1.00 62.81 432 TYR A C 1
ATOM 3484 O O . TYR A 1 432 ? -3.847 -17.407 5.903 1.00 62.81 432 TYR A O 1
ATOM 3492 N N . ASN A 1 433 ? -4.727 -16.549 7.781 1.00 58.16 433 ASN A N 1
ATOM 3493 C CA . ASN A 1 433 ? -3.630 -15.607 8.054 1.00 58.16 433 ASN A CA 1
ATOM 3494 C C . ASN A 1 433 ? -2.479 -16.261 8.845 1.00 58.16 433 ASN A C 1
ATOM 3496 O O . ASN A 1 433 ? -1.424 -15.648 9.046 1.00 58.16 433 ASN A O 1
ATOM 3500 N N . TYR A 1 434 ? -2.667 -17.511 9.284 1.00 54.59 434 TYR A N 1
ATOM 3501 C CA . TYR A 1 434 ? -1.685 -18.312 10.022 1.00 54.59 434 TYR A CA 1
ATOM 3502 C C . TYR A 1 434 ? -0.999 -19.375 9.156 1.00 54.59 434 TYR A C 1
ATOM 3504 O O . TYR A 1 434 ? 0.064 -19.872 9.525 1.00 54.59 434 TYR A O 1
ATOM 3512 N N . ALA A 1 435 ? -1.569 -19.703 7.995 1.00 48.91 435 ALA A N 1
ATOM 3513 C CA . ALA A 1 435 ? -1.255 -20.915 7.237 1.00 48.91 435 ALA A CA 1
ATOM 3514 C C . ALA A 1 435 ? 0.079 -20.904 6.458 1.00 48.91 435 ALA A C 1
ATOM 3516 O O . ALA A 1 435 ? 0.321 -21.758 5.618 1.00 48.91 435 ALA A O 1
ATOM 3517 N N . HIS A 1 436 ? 0.996 -19.978 6.744 1.00 49.06 436 HIS A N 1
ATOM 3518 C CA . HIS A 1 436 ? 2.333 -19.994 6.132 1.00 49.06 436 HIS A CA 1
ATOM 3519 C C . HIS A 1 436 ? 3.309 -20.976 6.799 1.00 49.06 436 HIS A C 1
ATOM 3521 O O . HIS A 1 436 ? 4.468 -21.030 6.397 1.00 49.06 436 HIS A O 1
ATOM 3527 N N . ILE A 1 437 ? 2.877 -21.704 7.834 1.00 44.66 437 ILE A N 1
ATOM 3528 C CA . ILE A 1 437 ? 3.744 -22.615 8.595 1.00 44.66 437 ILE A CA 1
ATOM 3529 C C . ILE A 1 437 ? 3.808 -24.011 7.954 1.00 44.66 437 ILE A C 1
ATOM 3531 O O . ILE A 1 437 ? 4.823 -24.684 8.090 1.00 44.66 437 ILE A O 1
ATOM 3535 N N . GLU A 1 438 ? 2.778 -24.438 7.219 1.00 41.31 438 GLU A N 1
ATOM 3536 C CA . GLU A 1 438 ? 2.627 -25.849 6.817 1.00 41.31 438 GLU A CA 1
ATOM 3537 C C . GLU A 1 438 ? 2.846 -26.114 5.318 1.00 41.31 438 GLU A C 1
ATOM 3539 O O . GLU A 1 438 ? 2.694 -27.247 4.876 1.00 41.31 438 GLU A O 1
ATOM 3544 N N . GLY A 1 439 ? 3.220 -25.116 4.510 1.00 43.19 439 GLY A N 1
ATOM 3545 C CA . GLY A 1 439 ? 3.443 -25.302 3.070 1.00 43.19 439 GLY A CA 1
ATOM 3546 C C . GLY A 1 439 ? 2.165 -25.568 2.259 1.00 43.19 439 GLY A C 1
ATOM 3547 O O . GLY A 1 439 ? 2.081 -25.156 1.107 1.00 43.19 439 GLY A O 1
ATOM 3548 N N . GLU A 1 440 ? 1.143 -26.175 2.850 1.00 40.06 440 GLU A N 1
ATOM 3549 C CA . GLU A 1 440 ? -0.212 -26.161 2.326 1.00 40.06 440 GLU A CA 1
ATOM 3550 C C . GLU A 1 440 ? -0.812 -24.784 2.593 1.00 40.06 440 GLU A C 1
ATOM 3552 O O . GLU A 1 440 ? -0.888 -24.317 3.729 1.00 40.06 440 GLU A O 1
ATOM 3557 N N . ILE A 1 441 ? -1.222 -24.112 1.523 1.00 50.44 441 ILE A N 1
ATOM 3558 C CA . ILE A 1 441 ? -2.102 -22.959 1.620 1.00 50.44 441 ILE A CA 1
ATOM 3559 C C . ILE A 1 441 ? -3.513 -23.544 1.554 1.00 50.44 441 ILE A C 1
ATOM 3561 O O . ILE A 1 441 ? -3.991 -23.801 0.444 1.00 50.44 441 ILE A O 1
ATOM 3565 N N . PRO A 1 442 ? -4.185 -23.813 2.690 1.00 49.53 442 PRO A N 1
ATOM 3566 C CA . PRO A 1 442 ? -5.548 -24.292 2.632 1.00 49.53 442 PRO A CA 1
ATOM 3567 C C . PRO A 1 442 ? -6.355 -23.238 1.864 1.00 49.53 442 PRO A C 1
ATOM 3569 O O . PRO A 1 442 ? -6.164 -22.028 2.023 1.00 49.53 442 PRO A O 1
ATOM 3572 N N . LEU A 1 443 ? -7.220 -23.694 0.968 1.00 55.06 443 LEU A N 1
ATOM 3573 C CA . LEU A 1 443 ? -8.174 -22.822 0.300 1.00 55.06 443 LEU A CA 1
ATOM 3574 C C . LEU A 1 443 ? -9.368 -22.653 1.231 1.00 55.06 443 LEU A C 1
ATOM 3576 O O . LEU A 1 443 ? -9.862 -23.638 1.775 1.00 55.06 443 LEU A O 1
ATOM 3580 N N . SER A 1 444 ? -9.840 -21.419 1.408 1.00 57.75 444 SER A N 1
ATOM 3581 C CA . SER A 1 444 ? -11.061 -21.192 2.173 1.00 57.75 444 SER A CA 1
ATOM 3582 C C . SER A 1 444 ? -12.251 -21.844 1.471 1.00 57.75 444 SER A C 1
ATOM 3584 O O . SER A 1 444 ? -12.581 -21.480 0.343 1.00 57.75 444 SER A O 1
ATOM 3586 N N . ASP A 1 445 ? -12.967 -22.730 2.168 1.00 60.53 445 ASP A N 1
ATOM 3587 C CA . ASP A 1 445 ? -14.306 -23.185 1.751 1.00 60.53 445 ASP A CA 1
ATOM 3588 C C . ASP A 1 445 ? -15.322 -22.023 1.722 1.00 60.53 445 ASP A C 1
ATOM 3590 O O . ASP A 1 445 ? -16.425 -22.144 1.184 1.00 60.53 445 ASP A O 1
ATOM 3594 N N . LYS A 1 446 ? -14.965 -20.877 2.319 1.00 74.62 446 LYS A N 1
ATOM 3595 C CA . LYS A 1 446 ? -15.777 -19.661 2.406 1.00 74.62 446 LYS A CA 1
ATOM 3596 C C . LYS A 1 446 ? -14.992 -18.460 1.889 1.00 74.62 446 LYS A C 1
ATOM 3598 O O . LYS A 1 446 ? -14.403 -17.709 2.669 1.00 74.62 446 LYS A O 1
ATOM 3603 N N . SER A 1 447 ? -14.982 -18.262 0.577 1.00 86.25 447 SER A N 1
ATOM 3604 C CA . SER A 1 447 ? -14.487 -17.015 -0.012 1.00 86.25 447 SER A CA 1
ATOM 3605 C C . SER A 1 447 ? -15.353 -15.826 0.425 1.00 86.25 447 SER A C 1
ATOM 3607 O O . SER A 1 447 ? -16.555 -15.966 0.666 1.00 86.25 447 SER A O 1
ATOM 3609 N N . GLY A 1 448 ? -14.748 -14.645 0.538 1.00 92.81 448 GLY A N 1
ATOM 3610 C CA . GLY A 1 448 ? -15.471 -13.424 0.882 1.00 92.81 448 GLY A CA 1
ATOM 3611 C C . GLY A 1 448 ? -16.371 -12.921 -0.251 1.00 92.81 448 GLY A C 1
ATOM 3612 O O . GLY A 1 448 ? -16.259 -13.334 -1.408 1.00 92.81 448 GLY A O 1
ATOM 3613 N N . SER A 1 449 ? -17.285 -12.011 0.088 1.00 95.31 449 SER A N 1
ATOM 3614 C CA . SER A 1 449 ? -18.280 -11.462 -0.843 1.00 95.31 449 SER A CA 1
ATOM 3615 C C . SER A 1 449 ? -17.661 -10.769 -2.060 1.00 95.31 449 SER A C 1
ATOM 3617 O O . SER A 1 449 ? -18.153 -10.965 -3.171 1.00 95.31 449 SER A O 1
ATOM 3619 N N . LEU A 1 450 ? -16.573 -10.013 -1.882 1.00 95.31 450 LEU A N 1
ATOM 3620 C CA . LEU A 1 450 ? -15.859 -9.362 -2.982 1.00 95.31 450 LEU A CA 1
ATOM 3621 C C . LEU A 1 450 ? -15.170 -10.392 -3.879 1.00 95.31 450 LEU A C 1
ATOM 3623 O O . LEU A 1 450 ? -15.277 -10.293 -5.098 1.00 95.31 450 LEU A O 1
ATOM 3627 N N . THR A 1 451 ? -14.517 -11.401 -3.299 1.00 95.19 451 THR A N 1
ATOM 3628 C CA . THR A 1 451 ? -13.869 -12.476 -4.070 1.00 95.19 451 THR A CA 1
ATOM 3629 C C . THR A 1 451 ? -14.881 -13.227 -4.927 1.00 95.19 451 THR A C 1
ATOM 3631 O O . THR A 1 451 ? -14.640 -13.435 -6.115 1.00 95.19 451 THR A O 1
ATOM 3634 N N . ILE A 1 452 ? -16.030 -13.602 -4.353 1.00 94.88 452 ILE A N 1
ATOM 3635 C CA . ILE A 1 452 ? -17.095 -14.304 -5.083 1.00 94.88 452 ILE A CA 1
ATOM 3636 C C . ILE A 1 452 ? -17.601 -13.435 -6.237 1.00 94.88 452 ILE A C 1
ATOM 3638 O O . ILE A 1 452 ? -17.642 -13.892 -7.381 1.00 94.88 452 ILE A O 1
ATOM 3642 N N . ALA A 1 453 ? -17.948 -12.176 -5.952 1.00 96.50 453 ALA A N 1
ATOM 3643 C CA . ALA A 1 453 ? -18.462 -11.256 -6.960 1.00 96.50 453 ALA A CA 1
ATOM 3644 C C . ALA A 1 453 ? -17.447 -11.018 -8.086 1.00 96.50 453 ALA A C 1
ATOM 3646 O O . ALA A 1 453 ? -17.819 -11.040 -9.260 1.00 96.50 453 ALA A O 1
ATOM 3647 N N . LEU A 1 454 ? -16.167 -10.841 -7.753 1.00 96.50 454 LEU A N 1
ATOM 3648 C CA . LEU A 1 454 ? -15.097 -10.652 -8.726 1.00 96.50 454 LEU A CA 1
ATOM 3649 C C . LEU A 1 454 ? -14.863 -11.910 -9.571 1.00 96.50 454 LEU A C 1
ATOM 3651 O O . LEU A 1 454 ? -14.865 -11.810 -10.796 1.00 96.50 454 LEU A O 1
ATOM 3655 N N . SER A 1 455 ? -14.715 -13.083 -8.946 1.00 95.44 455 SER A N 1
ATOM 3656 C CA . SER A 1 455 ? -14.489 -14.358 -9.644 1.00 95.44 455 SER A CA 1
ATOM 3657 C C . SER A 1 455 ? -15.584 -14.629 -10.673 1.00 95.44 455 SER A C 1
ATOM 3659 O O . SER A 1 455 ? -15.307 -14.898 -11.842 1.00 95.44 455 SER A O 1
ATOM 3661 N N . GLU A 1 456 ? -16.845 -14.493 -10.265 1.00 95.81 456 GLU A N 1
ATOM 3662 C CA . GLU A 1 456 ? -17.976 -14.725 -11.156 1.00 95.81 456 GLU A CA 1
ATOM 3663 C C . GLU A 1 456 ? -18.113 -13.643 -12.233 1.00 95.81 456 GLU A C 1
ATOM 3665 O O . GLU A 1 456 ? -18.512 -13.944 -13.361 1.00 95.81 456 GLU A O 1
ATOM 3670 N N . SER A 1 457 ? -17.750 -12.395 -11.923 1.00 96.81 457 SER A N 1
ATOM 3671 C CA . SER A 1 457 ? -17.765 -11.318 -12.916 1.00 96.81 457 SER A CA 1
ATOM 3672 C C . SER A 1 457 ? -16.716 -11.547 -14.003 1.00 96.81 457 SER A C 1
ATOM 3674 O O . SER A 1 457 ? -17.031 -11.432 -15.187 1.00 96.81 457 SER A O 1
ATOM 3676 N N . LEU A 1 458 ? -15.496 -11.940 -13.617 1.00 95.06 458 LEU A N 1
ATOM 3677 C CA . LEU A 1 458 ? -14.413 -12.272 -14.547 1.00 95.06 458 LEU A CA 1
ATOM 3678 C C . LEU A 1 458 ? -14.799 -13.445 -15.458 1.00 95.06 458 LEU A C 1
ATOM 3680 O O . LEU A 1 458 ? -14.658 -13.337 -16.673 1.00 95.06 458 LEU A O 1
ATOM 3684 N N . LYS A 1 459 ? -15.386 -14.520 -14.907 1.00 93.75 459 LYS A N 1
ATOM 3685 C CA . LYS A 1 459 ? -15.882 -15.665 -15.700 1.00 93.75 459 LYS A CA 1
ATOM 3686 C C . LYS A 1 459 ? -16.944 -15.268 -16.730 1.00 93.75 459 LYS A C 1
ATOM 3688 O O . LYS A 1 459 ? -17.024 -15.873 -17.795 1.00 93.75 459 LYS A O 1
ATOM 3693 N N . ARG A 1 460 ? -17.788 -14.282 -16.407 1.00 94.81 460 ARG A N 1
ATOM 3694 C CA . ARG A 1 460 ? -18.895 -13.826 -17.266 1.00 94.81 460 ARG A CA 1
ATOM 3695 C C . ARG A 1 460 ? -18.516 -12.683 -18.209 1.00 94.81 460 ARG A C 1
ATOM 3697 O O . ARG A 1 460 ? -19.301 -12.372 -19.102 1.00 94.81 460 ARG A O 1
ATOM 3704 N N . GLY A 1 461 ? -17.380 -12.021 -17.985 1.00 94.06 461 GLY A N 1
ATOM 3705 C CA . GLY A 1 461 ? -16.986 -10.797 -18.691 1.00 94.06 461 GLY A CA 1
ATOM 3706 C C . GLY A 1 461 ? -17.872 -9.578 -18.388 1.00 94.06 461 GLY A C 1
ATOM 3707 O O . GLY A 1 461 ? -17.845 -8.598 -19.128 1.00 94.06 461 GLY A O 1
ATOM 3708 N N . LYS A 1 462 ? -18.688 -9.631 -17.329 1.00 93.75 462 LYS A N 1
ATOM 3709 C CA . LYS A 1 462 ? -19.570 -8.544 -16.871 1.00 93.75 462 LYS A CA 1
ATOM 3710 C C . LYS A 1 462 ? -19.896 -8.724 -15.394 1.00 93.75 462 LYS A C 1
ATOM 3712 O O . LYS A 1 462 ? -19.756 -9.829 -14.881 1.00 93.75 462 LYS A O 1
ATOM 3717 N N . LEU A 1 463 ? -20.383 -7.670 -14.736 1.00 92.69 463 LEU A N 1
ATOM 3718 C CA . LEU A 1 463 ? -20.767 -7.737 -13.324 1.00 92.69 463 LEU A CA 1
ATOM 3719 C C . LEU A 1 463 ? -21.764 -8.889 -13.083 1.00 92.69 463 LEU A C 1
ATOM 3721 O O . LEU A 1 463 ? -22.773 -9.008 -13.784 1.00 92.69 463 LEU A O 1
ATOM 3725 N N . TYR A 1 464 ? -21.429 -9.767 -12.135 1.00 87.69 464 TYR A N 1
ATOM 3726 C CA . TYR A 1 464 ? -22.155 -11.008 -11.853 1.00 87.69 464 TY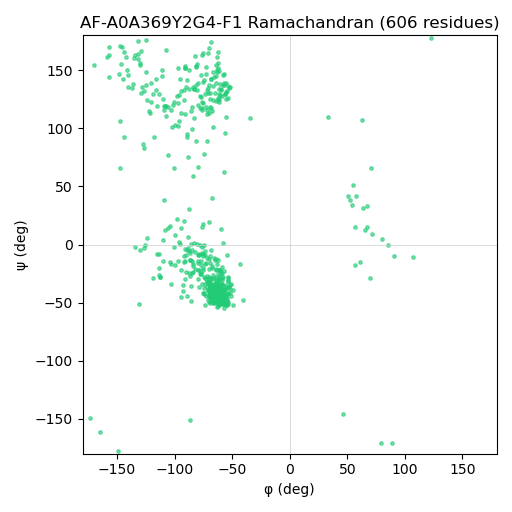R A CA 1
ATOM 3727 C C . TYR A 1 464 ? -23.589 -10.773 -11.371 1.00 87.69 464 TYR A C 1
ATOM 3729 O O . TYR A 1 464 ? -24.507 -11.471 -11.815 1.00 87.69 464 TYR A O 1
ATOM 3737 N N . GLU A 1 465 ? -23.758 -9.814 -10.464 1.00 88.44 465 GLU A N 1
ATOM 3738 C CA . GLU A 1 465 ? -25.010 -9.506 -9.777 1.00 88.44 465 GLU A CA 1
ATOM 3739 C C . GLU A 1 465 ? -25.348 -8.015 -9.851 1.00 88.44 465 GLU A C 1
ATOM 3741 O O . GLU A 1 465 ? -24.510 -7.195 -10.225 1.00 88.44 465 GLU A O 1
ATOM 3746 N N . ASP A 1 466 ? -26.592 -7.677 -9.511 1.00 93.75 466 ASP A N 1
ATOM 3747 C CA . ASP A 1 466 ? -27.026 -6.286 -9.417 1.00 93.75 466 ASP A CA 1
ATOM 3748 C C . ASP A 1 466 ? -26.213 -5.528 -8.357 1.00 93.75 466 ASP A C 1
ATOM 3750 O O . ASP A 1 466 ? -25.943 -6.041 -7.265 1.00 93.75 466 ASP A O 1
ATOM 3754 N N . GLU A 1 467 ? -25.839 -4.291 -8.683 1.00 94.50 467 GLU A N 1
ATOM 3755 C CA . GLU A 1 467 ? -24.975 -3.469 -7.841 1.00 94.50 467 GLU A CA 1
ATOM 3756 C C . GLU A 1 467 ? -25.569 -3.262 -6.441 1.00 94.50 467 GLU A C 1
ATOM 3758 O O . GLU A 1 467 ? -24.850 -3.369 -5.449 1.00 94.50 467 GLU A O 1
ATOM 3763 N N . MET A 1 468 ? -26.884 -3.047 -6.328 1.00 95.75 468 MET A N 1
ATOM 3764 C CA . MET A 1 468 ? -27.541 -2.820 -5.037 1.00 95.75 468 MET A CA 1
ATOM 3765 C C . MET A 1 468 ? -27.526 -4.072 -4.159 1.00 95.75 468 MET A C 1
ATOM 3767 O O . MET A 1 468 ? -27.367 -3.976 -2.939 1.00 95.75 468 MET A O 1
ATOM 3771 N N . ILE A 1 469 ? -27.642 -5.256 -4.766 1.00 96.44 469 ILE A N 1
ATOM 3772 C CA . ILE A 1 469 ? -27.551 -6.531 -4.043 1.00 96.44 469 ILE A CA 1
ATOM 3773 C C . ILE A 1 469 ? -26.134 -6.719 -3.492 1.00 96.44 469 ILE A C 1
ATOM 3775 O O . ILE A 1 469 ? -25.969 -7.062 -2.316 1.00 96.44 469 ILE A O 1
ATOM 3779 N N . LEU A 1 470 ? -25.111 -6.458 -4.313 1.00 96.62 470 LEU A N 1
ATOM 3780 C CA . LEU A 1 470 ? -23.715 -6.543 -3.886 1.00 96.62 470 LEU A CA 1
ATOM 3781 C C . LEU A 1 470 ? -23.408 -5.533 -2.771 1.00 96.62 470 LEU A C 1
ATOM 3783 O O . LEU A 1 470 ? -22.809 -5.914 -1.764 1.00 96.62 470 LEU A O 1
ATOM 3787 N N . LYS A 1 471 ? -23.886 -4.286 -2.887 1.00 97.44 471 LYS A N 1
ATOM 3788 C CA . LYS A 1 471 ? -23.766 -3.268 -1.828 1.00 97.44 471 LYS A CA 1
ATOM 3789 C C . LYS A 1 471 ? -24.318 -3.766 -0.497 1.00 97.44 471 LYS A C 1
ATOM 3791 O O . LYS A 1 471 ? -23.610 -3.722 0.507 1.00 97.44 471 LYS A O 1
ATOM 3796 N N . GLY A 1 472 ? -25.529 -4.327 -0.496 1.00 97.25 472 GLY A N 1
ATOM 3797 C CA . GLY A 1 472 ? -26.145 -4.877 0.715 1.00 97.25 472 GLY A CA 1
ATOM 3798 C C . GLY A 1 472 ? -25.322 -6.004 1.354 1.00 97.25 472 GLY A C 1
ATOM 3799 O O . GLY A 1 472 ? -25.164 -6.046 2.577 1.00 97.25 472 GLY A O 1
ATOM 3800 N N . LYS A 1 473 ? -24.734 -6.894 0.542 1.00 96.81 473 LYS A N 1
ATOM 3801 C CA . LYS A 1 473 ? -23.841 -7.961 1.033 1.00 96.81 473 LYS A CA 1
ATOM 3802 C C . LYS A 1 473 ? -22.548 -7.404 1.630 1.00 96.81 473 LYS A C 1
ATOM 3804 O O . LYS A 1 473 ? -22.155 -7.829 2.716 1.00 96.81 473 LYS A O 1
ATOM 3809 N N . LEU A 1 474 ? -21.895 -6.467 0.940 1.00 97.25 474 LEU A N 1
ATOM 3810 C CA . LEU A 1 474 ? -20.661 -5.829 1.409 1.00 97.25 474 LEU A CA 1
ATOM 3811 C C . LEU A 1 474 ? -20.905 -5.068 2.718 1.00 97.25 474 LEU A C 1
ATOM 3813 O O . LEU A 1 474 ? -20.168 -5.269 3.683 1.00 97.25 474 LEU A O 1
ATOM 3817 N N . GLN A 1 475 ? -21.983 -4.286 2.800 1.00 97.81 475 GLN A N 1
ATOM 3818 C CA . GLN A 1 475 ? -22.364 -3.563 4.014 1.00 97.81 475 GLN A CA 1
ATOM 3819 C C . GLN A 1 475 ? -22.579 -4.508 5.199 1.00 97.81 475 GLN A C 1
ATOM 3821 O O . GLN A 1 475 ? -22.047 -4.265 6.282 1.00 97.81 475 GLN A O 1
ATOM 3826 N N . LYS A 1 476 ? -23.305 -5.616 5.001 1.00 97.06 476 LYS A N 1
ATOM 3827 C CA . LYS A 1 476 ? -23.536 -6.603 6.063 1.00 97.06 476 LYS A CA 1
ATOM 3828 C C . LYS A 1 476 ? -22.221 -7.165 6.613 1.00 97.06 476 LYS A C 1
ATOM 3830 O O . LYS A 1 476 ? -22.001 -7.132 7.822 1.00 97.06 476 LYS A O 1
ATOM 3835 N N . VAL A 1 477 ? -21.335 -7.639 5.732 1.00 96.50 477 VAL A N 1
ATOM 3836 C CA . VAL A 1 477 ? -20.029 -8.191 6.137 1.00 96.50 477 VAL A CA 1
ATOM 3837 C C . VAL A 1 477 ? -19.165 -7.125 6.817 1.00 96.50 477 VAL A C 1
ATOM 3839 O O . VAL A 1 477 ? -18.467 -7.422 7.787 1.00 96.50 477 VAL A O 1
ATOM 3842 N N . ALA A 1 478 ? -19.237 -5.874 6.357 1.00 97.12 478 ALA A N 1
ATOM 3843 C CA . ALA A 1 478 ? -18.512 -4.773 6.973 1.00 97.12 478 ALA A CA 1
ATOM 3844 C C . ALA A 1 478 ? -18.985 -4.502 8.404 1.00 97.12 478 ALA A C 1
ATOM 3846 O O . ALA A 1 478 ? -18.143 -4.405 9.289 1.00 97.12 478 ALA A O 1
ATOM 3847 N N . LEU A 1 479 ? -20.295 -4.449 8.668 1.00 97.62 479 LEU A N 1
ATOM 3848 C CA . LEU A 1 479 ? -20.821 -4.250 10.027 1.00 97.62 479 LEU A CA 1
ATOM 3849 C C . LEU A 1 479 ? -20.395 -5.380 10.976 1.00 97.62 479 LEU A C 1
ATOM 3851 O O . LEU A 1 479 ? -19.945 -5.114 12.092 1.00 97.62 479 LEU A O 1
ATOM 3855 N N . GLU A 1 480 ? -20.447 -6.632 10.513 1.00 95.94 480 GLU A N 1
ATOM 3856 C CA . GLU A 1 480 ? -19.957 -7.785 11.279 1.00 95.94 480 GLU A CA 1
ATOM 3857 C C . GLU A 1 480 ? -18.455 -7.666 11.594 1.00 95.94 480 GLU A C 1
ATOM 3859 O O . GLU A 1 480 ? -18.019 -7.969 12.708 1.00 95.94 480 GLU A O 1
ATOM 3864 N N . ARG A 1 481 ? -17.648 -7.203 10.630 1.00 95.12 481 ARG A N 1
ATOM 3865 C CA . ARG A 1 481 ? -16.209 -6.983 10.824 1.00 95.12 481 ARG A CA 1
ATOM 3866 C C . ARG A 1 481 ? -15.925 -5.808 11.756 1.00 95.12 481 ARG A C 1
ATOM 3868 O O . ARG A 1 481 ? -15.092 -5.958 12.643 1.00 95.12 481 ARG A O 1
ATOM 3875 N N . ILE A 1 482 ? -16.619 -4.682 11.603 1.00 97.19 482 ILE A N 1
ATOM 3876 C CA . ILE A 1 482 ? -16.469 -3.503 12.465 1.00 97.19 482 ILE A CA 1
ATOM 3877 C C . ILE A 1 482 ? -16.759 -3.881 13.923 1.00 97.19 482 ILE A C 1
ATOM 3879 O O . ILE A 1 482 ? -15.990 -3.515 14.807 1.00 97.19 482 ILE A O 1
ATOM 3883 N N . GLU A 1 483 ? -17.800 -4.673 14.189 1.00 96.69 483 GLU A N 1
ATOM 3884 C CA . GLU A 1 483 ? -18.108 -5.142 15.547 1.00 96.69 483 GLU A CA 1
ATOM 3885 C C . GLU A 1 483 ? -17.003 -6.050 16.120 1.00 96.69 483 GLU A C 1
ATOM 3887 O O . GLU A 1 483 ? -16.662 -5.941 17.301 1.00 96.69 483 GLU A O 1
ATOM 3892 N N . LYS A 1 484 ? -16.386 -6.915 15.300 1.00 94.25 484 LYS A N 1
ATOM 3893 C CA . LYS A 1 484 ? -15.211 -7.706 15.721 1.00 94.25 484 LYS A CA 1
ATOM 3894 C C . LYS A 1 484 ? -14.021 -6.807 16.066 1.00 94.25 484 LYS A C 1
ATOM 3896 O O . LYS A 1 484 ? -13.407 -6.990 17.115 1.00 94.25 484 LYS A O 1
ATOM 3901 N N . VAL A 1 485 ? -13.723 -5.823 15.216 1.00 94.88 485 VAL A N 1
ATOM 3902 C CA . VAL A 1 485 ? -12.640 -4.850 15.438 1.00 94.88 485 VAL A CA 1
ATOM 3903 C C . VAL A 1 485 ? -12.888 -4.049 16.713 1.00 94.88 485 VAL A C 1
ATOM 3905 O O . VAL A 1 485 ? -11.986 -3.926 17.537 1.00 94.88 485 VAL A O 1
ATOM 3908 N N . ARG A 1 486 ? -14.121 -3.572 16.924 1.00 96.25 486 ARG A N 1
ATOM 3909 C CA . ARG A 1 486 ? -14.531 -2.850 18.133 1.00 96.25 486 ARG A CA 1
ATOM 3910 C C . ARG A 1 486 ? -14.231 -3.660 19.390 1.00 96.25 486 ARG A C 1
ATOM 3912 O O . ARG A 1 486 ? -13.599 -3.135 20.298 1.00 96.25 486 ARG A O 1
ATOM 3919 N N . LYS A 1 487 ? -14.638 -4.934 19.442 1.00 94.25 487 LYS A N 1
ATOM 3920 C CA . LYS A 1 487 ? -14.372 -5.810 20.598 1.00 94.25 487 LYS A CA 1
ATOM 3921 C C . LYS A 1 487 ? -12.878 -5.959 20.873 1.00 94.25 487 LYS A C 1
ATOM 3923 O O . LYS A 1 487 ? -12.459 -5.813 22.017 1.00 94.25 487 LYS A O 1
ATOM 3928 N N . LEU A 1 488 ? -12.085 -6.204 19.830 1.00 92.75 488 LEU A N 1
ATOM 3929 C CA . LEU A 1 488 ? -10.634 -6.356 19.955 1.00 92.75 488 LEU A CA 1
ATOM 3930 C C . LEU A 1 488 ? -9.971 -5.073 20.453 1.00 92.75 488 LEU A C 1
ATOM 3932 O O . LEU A 1 488 ? -9.204 -5.100 21.411 1.00 92.75 488 LEU A O 1
ATOM 3936 N N . TRP A 1 489 ? -10.288 -3.935 19.836 1.00 95.19 489 TRP A N 1
ATOM 3937 C CA . TRP A 1 489 ? -9.680 -2.659 20.196 1.00 95.19 489 TRP A CA 1
ATOM 3938 C C . TRP A 1 489 ? -10.147 -2.143 21.551 1.00 95.19 489 TRP A C 1
ATOM 3940 O O . TRP A 1 489 ? -9.341 -1.564 22.270 1.00 95.19 489 TRP A O 1
ATOM 3950 N N . ASN A 1 490 ? -11.391 -2.411 21.955 1.00 93.94 490 ASN A N 1
ATOM 3951 C CA . ASN A 1 490 ? -11.898 -2.028 23.273 1.00 93.94 490 ASN A CA 1
ATOM 3952 C C . ASN A 1 490 ? -11.100 -2.689 24.413 1.00 93.94 490 ASN A C 1
ATOM 3954 O O . ASN A 1 490 ? -10.968 -2.104 25.484 1.00 93.94 490 ASN A O 1
ATOM 3958 N N . ASN A 1 491 ? -10.513 -3.863 24.160 1.00 91.19 491 ASN A N 1
ATOM 3959 C CA . ASN A 1 491 ? -9.679 -4.602 25.113 1.00 91.19 491 ASN A CA 1
ATOM 3960 C C . ASN A 1 491 ? -8.209 -4.128 25.153 1.00 91.19 491 ASN A C 1
ATOM 3962 O O . ASN A 1 491 ? -7.402 -4.677 25.908 1.00 91.19 491 ASN A O 1
ATOM 3966 N N . LEU A 1 492 ? -7.837 -3.109 24.367 1.00 93.12 492 LEU A N 1
ATOM 3967 C CA . LEU A 1 492 ? -6.501 -2.499 24.379 1.00 93.12 492 LEU A CA 1
ATOM 3968 C C . LEU A 1 492 ? -6.387 -1.444 25.488 1.00 93.12 492 LEU A C 1
ATOM 3970 O O . LEU A 1 492 ? -6.119 -0.265 25.246 1.00 93.12 492 LEU A O 1
ATOM 3974 N N . ASN A 1 493 ? -6.605 -1.890 26.719 1.00 91.81 493 ASN A N 1
ATOM 3975 C CA . ASN A 1 493 ? -6.447 -1.108 27.935 1.00 91.81 493 ASN A CA 1
ATOM 3976 C C . ASN A 1 493 ? -5.584 -1.876 28.955 1.00 91.81 493 ASN A C 1
ATOM 3978 O O . ASN A 1 493 ? -5.426 -3.101 28.871 1.00 91.81 493 ASN A O 1
ATOM 3982 N N . ILE A 1 494 ? -4.954 -1.127 29.862 1.00 84.62 494 ILE A N 1
ATOM 3983 C CA . ILE A 1 494 ? -4.218 -1.677 31.015 1.00 84.62 494 ILE A CA 1
ATOM 3984 C C . ILE A 1 494 ? -5.143 -1.704 32.236 1.00 84.62 494 ILE A C 1
ATOM 3986 O O . ILE A 1 494 ? -5.211 -2.698 32.951 1.00 84.62 494 ILE A O 1
ATOM 3990 N N . ASP A 1 495 ? -5.864 -0.605 32.442 1.00 82.00 495 ASP A N 1
ATOM 3991 C CA . ASP A 1 495 ? -6.892 -0.393 33.457 1.00 82.00 495 ASP A CA 1
ATOM 3992 C C . ASP A 1 495 ? -7.945 0.593 32.899 1.00 82.00 495 ASP A C 1
ATOM 3994 O O . ASP A 1 495 ? -7.856 1.002 31.734 1.00 82.00 495 ASP A O 1
ATOM 3998 N N . GLU A 1 496 ? -8.955 0.961 33.695 1.00 75.69 496 GLU A N 1
ATOM 3999 C CA . GLU A 1 496 ? -10.056 1.835 33.249 1.00 75.69 496 GLU A CA 1
ATOM 4000 C C . GLU A 1 496 ? -9.580 3.217 32.753 1.00 75.69 496 GLU A C 1
ATOM 4002 O O . GLU A 1 496 ? -10.172 3.774 31.820 1.00 75.69 496 GLU A O 1
ATOM 4007 N N . ASP A 1 497 ? -8.478 3.735 33.306 1.00 79.94 497 ASP A N 1
ATOM 4008 C CA . ASP A 1 497 ? -7.945 5.069 33.009 1.00 79.94 497 ASP A CA 1
ATOM 4009 C C . ASP A 1 497 ? -6.868 5.061 31.909 1.00 79.94 497 ASP A C 1
ATOM 4011 O O . ASP A 1 497 ? -6.627 6.078 31.243 1.00 79.94 497 ASP A O 1
ATOM 4015 N N . LYS A 1 498 ? -6.225 3.912 31.669 1.00 88.81 498 LYS A N 1
ATOM 4016 C CA . LYS A 1 498 ? -5.140 3.735 30.692 1.00 88.81 498 LYS A CA 1
ATOM 4017 C C . LYS A 1 498 ? -5.614 2.987 29.452 1.00 88.81 498 LYS A C 1
ATOM 4019 O O . LYS A 1 498 ? -5.304 1.813 29.231 1.00 88.81 498 LYS A O 1
ATOM 4024 N N . LYS A 1 499 ? -6.332 3.721 28.603 1.00 94.44 499 LYS A N 1
ATOM 4025 C CA . LYS A 1 499 ? -6.768 3.279 27.271 1.00 94.44 499 LYS A CA 1
ATOM 4026 C C . LYS A 1 499 ? -5.721 3.614 26.203 1.00 94.44 499 LYS A C 1
ATOM 4028 O O . LYS A 1 499 ? -5.121 4.695 26.228 1.00 94.44 499 LYS A O 1
ATOM 4033 N N . SER A 1 500 ? -5.533 2.717 25.236 1.00 96.62 500 SER A N 1
ATOM 4034 C CA . SER A 1 500 ? -4.817 3.036 23.996 1.00 96.62 500 SER A CA 1
ATOM 4035 C C . SER A 1 500 ? -5.627 3.988 23.105 1.00 96.62 500 SER A C 1
ATOM 4037 O O . SER A 1 500 ? -6.820 4.202 23.338 1.00 96.62 500 SER A O 1
ATOM 4039 N N . PHE A 1 501 ? -5.016 4.546 22.055 1.00 97.12 501 PHE A N 1
ATOM 4040 C CA . PHE A 1 501 ? -5.754 5.327 21.052 1.00 97.12 501 PHE A CA 1
ATOM 4041 C C . PHE A 1 501 ? -6.875 4.511 20.393 1.00 97.12 501 PHE A C 1
ATOM 4043 O O . PHE A 1 501 ? -7.966 5.039 20.191 1.00 97.12 501 PHE A O 1
ATOM 4050 N N . ALA A 1 502 ? -6.637 3.232 20.091 1.00 96.50 502 ALA A N 1
ATOM 4051 C CA . ALA A 1 502 ? -7.638 2.346 19.504 1.00 96.50 502 ALA A CA 1
ATOM 4052 C C . ALA A 1 502 ? -8.808 2.085 20.461 1.00 96.50 502 ALA A C 1
ATOM 4054 O O . ALA A 1 502 ? -9.959 2.237 20.056 1.00 96.50 502 ALA A O 1
ATOM 4055 N N . ALA A 1 503 ? -8.521 1.760 21.728 1.00 96.50 503 ALA A N 1
ATOM 4056 C CA . ALA A 1 503 ? -9.547 1.549 22.752 1.00 96.50 503 ALA A CA 1
ATOM 4057 C C . ALA A 1 503 ? -10.374 2.814 22.995 1.00 96.50 503 ALA A C 1
ATOM 4059 O O . ALA A 1 503 ? -11.593 2.751 23.132 1.00 96.50 503 ALA A O 1
ATOM 4060 N N . LEU A 1 504 ? -9.714 3.974 23.005 1.00 95.88 504 LEU A N 1
ATOM 4061 C CA . LEU A 1 504 ? -10.379 5.261 23.138 1.00 95.88 504 LEU A CA 1
ATOM 4062 C C . LEU A 1 504 ? -11.291 5.560 21.931 1.00 95.88 504 LEU A C 1
ATOM 4064 O O . LEU A 1 504 ? -12.394 6.058 22.121 1.00 95.88 504 LEU A O 1
ATOM 4068 N N . TRP A 1 505 ? -10.864 5.230 20.707 1.00 97.12 505 TRP A N 1
ATOM 4069 C CA . TRP A 1 505 ? -11.617 5.500 19.474 1.00 97.12 505 TRP A CA 1
ATOM 4070 C C . TRP A 1 505 ? -12.865 4.625 19.301 1.00 97.12 505 TRP A C 1
ATOM 4072 O O . TRP A 1 505 ? -13.869 5.091 18.766 1.00 97.12 505 TRP A O 1
ATOM 4082 N N . VAL A 1 506 ? -12.835 3.374 19.768 1.00 96.56 506 VAL A N 1
ATOM 4083 C CA . VAL A 1 506 ? -13.999 2.465 19.703 1.00 96.56 506 VAL A CA 1
ATOM 4084 C C . VAL A 1 506 ? -14.906 2.527 20.931 1.00 96.56 506 VAL A C 1
ATOM 4086 O O . VAL A 1 506 ? -15.915 1.827 20.964 1.00 96.56 506 VAL A O 1
ATOM 4089 N N . GLY A 1 507 ? -14.529 3.313 21.941 1.00 93.56 507 GLY A N 1
ATOM 4090 C CA . GLY A 1 507 ? -15.294 3.516 23.167 1.00 93.56 507 GLY A CA 1
ATOM 4091 C C . GLY A 1 507 ? -16.328 4.638 23.049 1.00 93.56 507 GLY A C 1
ATOM 4092 O O . GLY A 1 507 ? -16.850 4.923 21.973 1.00 93.56 507 GLY A O 1
ATOM 4093 N N . ASP A 1 508 ? -16.622 5.286 24.178 1.00 92.44 508 ASP A N 1
ATOM 4094 C CA . ASP A 1 508 ? -17.536 6.428 24.240 1.00 92.44 508 ASP A CA 1
ATOM 4095 C C . ASP A 1 508 ? -16.919 7.666 23.552 1.00 92.44 508 ASP A C 1
ATOM 4097 O O . ASP A 1 508 ? -15.907 8.188 24.037 1.00 92.44 508 ASP A O 1
ATOM 4101 N N . PRO A 1 509 ? -17.530 8.205 22.476 1.00 91.31 509 PRO A N 1
ATOM 4102 C CA . PRO A 1 509 ? -17.035 9.399 21.782 1.00 91.31 509 PRO A CA 1
ATOM 4103 C C . PRO A 1 509 ? -16.819 10.615 22.698 1.00 91.31 509 PRO A C 1
ATOM 4105 O O . PRO A 1 509 ? -15.957 11.465 22.448 1.00 91.31 509 PRO A O 1
ATOM 4108 N N . ARG A 1 510 ? -17.575 10.704 23.801 1.00 89.69 510 ARG A N 1
ATOM 4109 C CA . ARG A 1 510 ? -17.485 11.804 24.773 1.00 89.69 510 ARG A CA 1
ATOM 4110 C C . ARG A 1 510 ? -16.150 11.807 25.517 1.00 89.69 510 ARG A C 1
ATOM 4112 O O . ARG A 1 510 ? -15.707 12.873 25.947 1.00 89.69 510 ARG A O 1
ATOM 4119 N N . ASP A 1 511 ? -15.491 10.657 25.657 1.00 90.38 511 ASP A N 1
ATOM 4120 C CA . ASP A 1 511 ? -14.186 10.558 26.318 1.00 90.38 511 ASP A CA 1
ATOM 4121 C C . ASP A 1 511 ? -13.094 11.256 25.497 1.00 90.38 511 ASP A C 1
ATOM 4123 O O . ASP A 1 511 ? -12.255 11.970 26.054 1.00 90.38 511 ASP A O 1
ATOM 4127 N N . ILE A 1 512 ? -13.138 11.122 24.165 1.00 90.56 512 ILE A N 1
ATOM 4128 C CA . ILE A 1 512 ? -12.223 11.828 23.258 1.00 90.56 512 ILE A CA 1
ATOM 4129 C C . ILE A 1 512 ? -12.483 13.333 23.324 1.00 90.56 512 ILE A C 1
ATOM 4131 O O . ILE A 1 512 ? -11.557 14.119 23.528 1.00 90.56 512 ILE A O 1
ATOM 4135 N N . GLN A 1 513 ? -13.748 13.742 23.205 1.00 88.81 513 GLN A N 1
ATOM 4136 C CA . GLN A 1 513 ? -14.135 15.156 23.186 1.00 88.81 513 GLN A CA 1
ATOM 4137 C C . GLN A 1 513 ? -13.735 15.909 24.465 1.00 88.81 513 GLN A C 1
ATOM 4139 O O . GLN A 1 513 ? -13.383 17.087 24.397 1.00 88.81 513 GLN A O 1
ATOM 4144 N N . LYS A 1 514 ? -13.762 15.242 25.628 1.00 89.19 514 LYS A N 1
ATOM 4145 C CA . LYS A 1 514 ? -13.288 15.807 26.905 1.00 89.19 514 LYS A CA 1
ATOM 4146 C C . LYS A 1 514 ? -11.769 15.981 26.947 1.00 89.19 514 LYS A C 1
ATOM 4148 O O . LYS A 1 514 ? -11.291 16.926 27.567 1.00 89.19 514 LYS A O 1
ATOM 4153 N N . LYS A 1 515 ? -11.016 15.074 26.314 1.00 89.44 515 LYS A N 1
ATOM 4154 C CA . LYS A 1 515 ? -9.546 15.113 26.279 1.00 89.44 515 LYS A CA 1
ATOM 4155 C C . LYS A 1 515 ? -9.010 16.161 25.297 1.00 89.44 515 LYS A C 1
ATOM 4157 O O . LYS A 1 515 ? -7.909 16.654 25.520 1.00 89.44 515 LYS A O 1
ATOM 4162 N N . PHE A 1 516 ? -9.762 16.532 24.256 1.00 87.94 516 PHE A N 1
ATOM 4163 C CA . PHE A 1 516 ? -9.386 17.604 23.324 1.00 87.94 516 PHE A CA 1
ATOM 4164 C C . PHE A 1 516 ? -9.608 19.005 23.919 1.00 87.94 516 PHE A C 1
ATOM 4166 O O . PHE A 1 516 ? -10.723 19.395 24.279 1.00 87.94 516 PHE A O 1
ATOM 4173 N N . ASN A 1 517 ? -8.544 19.804 23.970 1.00 87.19 517 ASN A N 1
ATOM 4174 C CA . ASN A 1 517 ? -8.592 21.187 24.426 1.00 87.19 517 ASN A CA 1
ATOM 4175 C C . ASN A 1 517 ? -9.051 22.148 23.307 1.00 87.19 517 ASN A C 1
ATOM 4177 O O . ASN A 1 517 ? -9.044 21.837 22.112 1.00 87.19 517 ASN A O 1
ATOM 4181 N N . THR A 1 518 ? -9.472 23.349 23.707 1.00 85.31 518 THR A N 1
ATOM 4182 C CA . THR A 1 518 ? -10.041 24.346 22.787 1.00 85.31 518 THR A CA 1
ATOM 4183 C C . THR A 1 518 ? -9.024 24.868 21.769 1.00 85.31 518 THR A C 1
ATOM 4185 O O . THR A 1 518 ? -9.408 25.162 20.640 1.00 85.31 518 THR A O 1
ATOM 4188 N N . SER A 1 519 ? -7.743 24.994 22.133 1.00 85.81 519 SER A N 1
ATOM 4189 C CA . SER A 1 519 ? -6.697 25.464 21.213 1.00 85.81 519 SER A CA 1
ATOM 4190 C C . SER A 1 519 ? -6.450 24.467 20.081 1.00 85.81 519 SER A C 1
ATOM 4192 O O . SER A 1 519 ? -6.435 24.871 18.925 1.00 85.81 519 SER A O 1
ATOM 4194 N N . THR A 1 520 ? -6.373 23.173 20.392 1.00 85.19 520 THR A N 1
ATOM 4195 C CA . THR A 1 520 ? -6.216 22.087 19.409 1.00 85.19 520 THR A CA 1
ATOM 4196 C C . THR A 1 520 ? -7.407 22.026 18.456 1.00 85.19 520 THR A C 1
ATOM 4198 O O . THR A 1 520 ? -7.233 21.927 17.244 1.00 85.19 520 THR A O 1
ATOM 4201 N N . CYS A 1 521 ? -8.629 22.156 18.985 1.00 85.88 521 CYS A N 1
ATOM 4202 C CA . CYS A 1 521 ? -9.837 22.209 18.158 1.00 85.88 521 CYS A CA 1
ATOM 4203 C C . CYS A 1 521 ? -9.803 23.392 17.176 1.00 85.88 521 CYS A C 1
ATOM 4205 O O . CYS A 1 521 ? -10.147 23.233 16.008 1.00 85.88 521 CYS A O 1
ATOM 4207 N N . LYS A 1 522 ? -9.362 24.571 17.636 1.00 87.44 522 LYS A N 1
ATOM 4208 C CA . LYS A 1 522 ? -9.233 25.766 16.789 1.00 87.44 522 LYS A CA 1
ATOM 4209 C C . LYS A 1 522 ? -8.178 25.586 15.698 1.00 87.44 522 LYS A C 1
ATOM 4211 O O . LYS A 1 522 ? -8.466 25.908 14.549 1.00 87.44 522 LYS A O 1
ATOM 4216 N N . GLU A 1 523 ? -7.009 25.051 16.045 1.00 88.44 523 GLU A N 1
ATOM 4217 C CA . GLU A 1 523 ? -5.895 24.832 15.112 1.00 88.44 523 GLU A CA 1
ATOM 4218 C C . GLU A 1 523 ? -6.310 23.941 13.935 1.00 88.44 523 GLU A C 1
ATOM 4220 O O . GLU A 1 523 ? -6.145 24.300 12.770 1.00 88.44 523 GLU A O 1
ATOM 4225 N N . PHE A 1 524 ? -6.942 22.805 14.233 1.00 86.44 524 PHE A N 1
ATOM 4226 C CA . PHE A 1 524 ? -7.363 21.842 13.213 1.00 86.44 524 PHE A CA 1
ATOM 4227 C C . PHE A 1 524 ? -8.756 22.113 12.638 1.00 86.44 524 PHE A C 1
ATOM 4229 O O . PHE A 1 524 ? -9.261 21.302 11.862 1.00 86.44 524 PHE A O 1
ATOM 4236 N N . LYS A 1 525 ? -9.386 23.238 13.007 1.00 87.44 525 LYS A N 1
ATOM 4237 C CA . LYS A 1 525 ? -10.752 23.607 12.592 1.00 87.44 525 LYS A CA 1
ATOM 4238 C C . LYS A 1 525 ? -11.772 22.494 12.872 1.00 87.44 525 LYS A C 1
ATOM 4240 O O . LYS A 1 525 ? -12.678 22.241 12.080 1.00 87.44 525 LYS A O 1
ATOM 4245 N N . ILE A 1 526 ? -11.611 21.819 14.007 1.00 83.44 526 ILE A N 1
ATOM 4246 C CA . ILE A 1 526 ? -12.523 20.779 14.470 1.00 83.44 526 ILE A CA 1
ATOM 4247 C C . ILE A 1 526 ? -13.578 21.455 15.338 1.00 83.44 526 ILE A C 1
ATOM 4249 O O . ILE A 1 526 ? -13.290 21.939 16.435 1.00 83.44 526 ILE A O 1
ATOM 4253 N N . GLU A 1 527 ? -14.820 21.484 14.872 1.00 71.69 527 GLU A N 1
ATOM 4254 C CA . GLU A 1 527 ? -15.925 21.935 15.713 1.00 71.69 527 GLU A CA 1
ATOM 4255 C C . GLU A 1 527 ? -16.376 20.781 16.615 1.00 71.69 527 GLU A C 1
ATOM 4257 O O . GLU A 1 527 ? -16.511 19.642 16.168 1.00 71.69 527 GLU A O 1
ATOM 4262 N N . LYS A 1 528 ? -16.635 21.064 17.898 1.00 62.53 528 LYS A N 1
ATOM 4263 C CA . LYS A 1 528 ? -17.074 20.040 18.868 1.00 62.53 528 LYS A CA 1
ATOM 4264 C C . LYS A 1 528 ? -18.402 19.371 18.487 1.00 62.53 528 LYS A C 1
ATOM 4266 O O . LYS A 1 528 ? -18.647 18.250 18.914 1.00 62.53 528 LYS A O 1
ATOM 4271 N N . ASN A 1 529 ? -19.210 20.041 17.664 1.00 62.97 529 ASN A N 1
ATOM 4272 C CA . ASN A 1 529 ? -20.482 19.538 17.147 1.00 62.97 529 ASN A CA 1
ATOM 4273 C C . ASN A 1 529 ? -20.375 19.006 15.705 1.00 62.97 529 ASN A C 1
ATOM 4275 O O . ASN A 1 529 ? -21.376 18.540 15.170 1.00 62.97 529 ASN A O 1
ATOM 4279 N N . ASN A 1 530 ? -19.197 19.087 15.071 1.00 64.12 530 ASN A N 1
ATOM 4280 C CA . ASN A 1 530 ? -19.001 18.575 13.718 1.00 64.12 530 ASN A CA 1
ATOM 4281 C C . ASN A 1 530 ? -18.775 17.067 13.701 1.00 64.12 530 ASN A C 1
ATOM 4283 O O . ASN A 1 530 ? -18.239 16.459 14.630 1.00 64.12 530 ASN A O 1
ATOM 4287 N N . GLU A 1 531 ? -19.095 16.497 12.548 1.00 75.69 531 GLU A N 1
ATOM 4288 C CA . GLU A 1 531 ? -18.775 15.136 12.156 1.00 75.69 531 GLU A CA 1
ATOM 4289 C C . GLU A 1 531 ? -17.277 15.036 11.802 1.00 75.69 531 GLU A C 1
ATOM 4291 O O . GLU A 1 531 ? -16.893 15.050 10.633 1.00 75.69 531 GLU A O 1
ATOM 4296 N N . TRP A 1 532 ? -16.393 14.984 12.801 1.00 91.62 532 TRP A N 1
ATOM 4297 C CA . TRP A 1 532 ? -15.008 14.547 12.594 1.00 91.62 532 TRP A CA 1
ATOM 4298 C C . TRP A 1 532 ? -14.895 13.052 12.895 1.00 91.62 532 TRP A C 1
ATOM 4300 O O . TRP A 1 532 ? -15.345 12.579 13.939 1.00 91.62 532 TRP A O 1
ATOM 4310 N N . ILE A 1 533 ? -14.263 12.295 11.995 1.00 93.00 533 ILE A N 1
ATOM 4311 C CA . ILE A 1 533 ? -14.070 10.847 12.169 1.00 93.00 533 ILE A CA 1
ATOM 4312 C C . ILE A 1 533 ? -13.208 10.511 13.398 1.00 93.00 533 ILE A C 1
ATOM 4314 O O . ILE A 1 533 ? -13.351 9.448 13.998 1.00 93.00 533 ILE A O 1
ATOM 4318 N N . GLY A 1 534 ? -12.345 11.442 13.820 1.00 93.88 534 GLY A N 1
ATOM 4319 C CA . GLY A 1 534 ? -11.518 11.284 15.014 1.00 93.88 534 GLY A CA 1
ATOM 4320 C C . GLY A 1 534 ? -12.293 11.319 16.331 1.00 93.88 534 GLY A C 1
ATOM 4321 O O . GLY A 1 534 ? -11.720 10.962 17.355 1.00 93.88 534 GLY A O 1
ATOM 4322 N N . TRP A 1 535 ? -13.586 11.677 16.320 1.00 93.31 535 TRP A N 1
ATOM 4323 C CA . TRP A 1 535 ? -14.444 11.584 17.507 1.00 93.31 535 TRP A CA 1
ATOM 4324 C C . TRP A 1 535 ? -14.788 10.162 17.929 1.00 93.31 535 TRP A C 1
ATOM 4326 O O . TRP A 1 535 ? -15.262 9.975 19.044 1.00 93.31 535 TRP A O 1
ATOM 4336 N N . GLY A 1 536 ? -14.510 9.172 17.087 1.00 94.69 536 GLY A N 1
ATOM 4337 C CA . GLY A 1 536 ? -14.689 7.768 17.422 1.00 94.69 536 GLY A CA 1
ATOM 4338 C C . GLY A 1 536 ? -15.618 7.047 16.461 1.00 94.69 536 GLY A C 1
ATOM 4339 O O . GLY A 1 536 ? -16.183 7.636 15.535 1.00 94.69 536 GLY A O 1
ATOM 4340 N N . LEU A 1 537 ? -15.758 5.747 16.707 1.00 96.69 537 LEU A N 1
ATOM 4341 C CA . LEU A 1 537 ? -16.506 4.817 15.869 1.00 96.69 537 LEU A CA 1
ATOM 4342 C C . LEU A 1 537 ? -18.018 5.060 15.906 1.00 96.69 537 LEU A C 1
ATOM 4344 O O . LEU A 1 537 ? -18.694 4.880 14.896 1.00 96.69 537 LEU A O 1
ATOM 4348 N N . PHE A 1 538 ? -18.544 5.448 17.064 1.00 95.88 538 PHE A N 1
ATOM 4349 C CA . PHE A 1 538 ? -19.978 5.527 17.312 1.00 95.88 538 PHE A CA 1
ATOM 4350 C C . PHE A 1 538 ? -20.585 6.890 16.995 1.00 95.88 538 PHE A C 1
ATOM 4352 O O . PHE A 1 538 ? -19.953 7.938 17.130 1.00 95.88 538 PHE A O 1
ATOM 4359 N N . ASN A 1 539 ? -21.867 6.863 16.642 1.00 91.94 539 ASN A N 1
ATOM 4360 C CA . ASN A 1 539 ? -22.710 8.042 16.590 1.00 91.94 539 ASN A CA 1
ATOM 4361 C C . ASN A 1 539 ? -22.819 8.653 18.002 1.00 91.94 539 ASN A C 1
ATOM 4363 O O . ASN A 1 539 ? -23.254 7.951 18.917 1.00 91.94 539 ASN A O 1
ATOM 4367 N N . PRO A 1 540 ? -22.490 9.943 18.205 1.00 86.62 540 PRO A N 1
ATOM 4368 C CA . PRO A 1 540 ? -22.538 10.576 19.528 1.00 86.62 540 PRO A CA 1
ATOM 4369 C C . PRO A 1 540 ? -23.949 10.637 20.136 1.00 86.62 540 PRO A C 1
ATOM 4371 O O . PRO A 1 540 ? -24.092 10.849 21.338 1.00 86.62 540 PRO A O 1
ATOM 4374 N N . ASN A 1 541 ? -24.994 10.447 19.323 1.00 87.00 541 ASN A N 1
ATOM 4375 C CA . ASN A 1 541 ? -26.383 10.402 19.781 1.00 87.00 541 ASN A CA 1
ATOM 4376 C C . ASN A 1 541 ? -26.824 9.001 20.245 1.00 87.00 541 ASN A C 1
ATOM 4378 O O . ASN A 1 541 ? -27.934 8.847 20.765 1.00 87.00 541 ASN A O 1
ATOM 4382 N N . LYS A 1 542 ? -25.993 7.964 20.061 1.00 87.19 542 LYS A N 1
ATOM 4383 C CA . LYS A 1 542 ? -26.303 6.601 20.507 1.00 87.19 542 LYS A CA 1
ATOM 4384 C C . LYS A 1 542 ? -26.241 6.536 22.039 1.00 87.19 542 LYS A C 1
ATOM 4386 O O . LYS A 1 542 ? -25.328 7.057 22.668 1.00 87.19 542 LYS A O 1
ATOM 4391 N N . LYS A 1 543 ? -27.231 5.892 22.667 1.00 86.25 543 LYS A N 1
ATOM 4392 C CA . LYS A 1 543 ? -27.324 5.815 24.141 1.00 86.25 543 LYS A CA 1
ATOM 4393 C C . LYS A 1 543 ? -26.409 4.760 24.767 1.00 86.25 543 LYS A C 1
ATOM 4395 O O . LYS A 1 543 ? -26.015 4.920 25.916 1.00 86.25 543 LYS A O 1
ATOM 4400 N N . ASN A 1 544 ? -26.125 3.679 24.042 1.00 88.31 544 ASN A N 1
ATOM 4401 C CA . ASN A 1 544 ? -25.316 2.550 24.501 1.00 88.31 544 ASN A CA 1
ATOM 4402 C C . ASN A 1 544 ? -24.229 2.257 23.455 1.00 88.31 544 ASN A C 1
ATOM 4404 O O . ASN A 1 544 ? -24.565 2.117 22.291 1.00 88.31 544 ASN A O 1
ATOM 4408 N N . TYR A 1 545 ? -22.963 2.136 23.851 1.00 89.56 545 TYR A N 1
ATOM 4409 C CA . TYR A 1 545 ? -21.821 1.912 22.953 1.00 89.56 545 TYR A CA 1
ATOM 4410 C C . TYR A 1 545 ? -21.271 0.470 22.997 1.00 89.56 545 TYR A C 1
ATOM 4412 O O . TYR A 1 545 ? -20.190 0.184 22.486 1.00 89.56 545 TYR A O 1
ATOM 4420 N N . ASP A 1 546 ? -22.016 -0.471 23.578 1.00 89.62 546 ASP A N 1
ATOM 4421 C CA . ASP A 1 546 ? -21.559 -1.851 23.782 1.00 89.62 546 ASP A CA 1
ATOM 4422 C C . ASP A 1 546 ? -21.664 -2.725 22.526 1.00 89.62 546 ASP A C 1
ATOM 4424 O O . ASP A 1 546 ? -21.078 -3.811 22.486 1.00 89.62 546 ASP A O 1
ATOM 4428 N N . LYS A 1 547 ? -22.425 -2.290 21.512 1.00 94.19 547 LYS A N 1
ATOM 4429 C CA . LYS A 1 547 ? -22.717 -3.077 20.307 1.00 94.19 547 LYS A CA 1
ATOM 4430 C C . LYS A 1 547 ? -23.098 -2.208 19.106 1.00 94.19 547 LYS A C 1
ATOM 4432 O O . LYS A 1 547 ? -23.809 -1.210 19.247 1.00 94.19 547 LYS A O 1
ATOM 4437 N N . ILE A 1 548 ? -22.678 -2.648 17.922 1.00 95.00 548 ILE A N 1
ATOM 4438 C CA . ILE A 1 548 ? -23.115 -2.130 16.620 1.00 95.00 548 ILE A CA 1
ATOM 4439 C C . ILE A 1 548 ? -24.154 -3.091 16.034 1.00 95.00 548 ILE A C 1
ATOM 4441 O O . ILE A 1 548 ? -23.882 -4.277 15.847 1.00 95.00 548 ILE A O 1
ATOM 4445 N N . GLU A 1 549 ? -25.360 -2.593 15.778 1.00 91.25 549 GLU A N 1
ATOM 4446 C CA . GLU A 1 549 ? -26.484 -3.365 15.229 1.00 91.25 549 GLU A CA 1
ATOM 4447 C C . GLU A 1 549 ? -26.866 -2.903 13.824 1.00 91.25 549 GLU A C 1
ATOM 4449 O O . GLU A 1 549 ? -27.396 -3.685 13.037 1.00 91.25 549 GLU A O 1
ATOM 4454 N N . SER A 1 550 ? -26.580 -1.643 13.508 1.00 94.75 550 SER A N 1
ATOM 4455 C CA . SER A 1 550 ? -26.956 -0.998 12.254 1.00 94.75 550 SER A CA 1
ATOM 4456 C C . SER A 1 550 ? -25.893 0.006 11.802 1.00 94.75 550 SER A C 1
ATOM 4458 O O . SER A 1 550 ? -24.959 0.314 12.545 1.00 94.75 550 SER A O 1
ATOM 4460 N N . ILE A 1 551 ? -26.010 0.510 10.573 1.00 95.62 551 ILE A N 1
ATOM 4461 C CA . ILE A 1 551 ? -25.076 1.519 10.054 1.00 95.62 551 ILE A CA 1
ATOM 4462 C C . ILE A 1 551 ? -25.278 2.872 10.749 1.00 95.62 551 ILE A C 1
ATOM 4464 O O . ILE A 1 551 ? -24.313 3.596 10.974 1.00 95.62 551 ILE A O 1
ATOM 4468 N N . GLU A 1 552 ? -26.502 3.167 11.187 1.00 95.56 552 GLU A N 1
ATOM 4469 C CA . GLU A 1 552 ? -26.901 4.395 11.880 1.00 95.56 552 GLU A CA 1
ATOM 4470 C C . GLU A 1 552 ? -26.218 4.557 13.249 1.00 95.56 552 GLU A C 1
ATOM 4472 O O . GLU A 1 552 ? -26.084 5.672 13.767 1.00 95.56 552 GLU A O 1
ATOM 4477 N N . ASP A 1 553 ? -25.748 3.443 13.816 1.00 95.69 553 ASP A N 1
ATOM 4478 C CA . ASP A 1 553 ? -24.981 3.403 15.058 1.00 95.69 553 ASP A CA 1
ATOM 4479 C C . ASP A 1 553 ? -23.574 3.981 14.919 1.00 95.69 553 ASP A C 1
ATOM 4481 O O . ASP A 1 553 ? -22.957 4.348 15.922 1.00 95.69 553 ASP A O 1
ATOM 4485 N N . LEU A 1 554 ? -23.048 4.035 13.696 1.00 96.56 554 LEU A N 1
ATOM 4486 C CA . LEU A 1 554 ? -21.703 4.515 13.417 1.00 96.56 554 LEU A CA 1
ATOM 4487 C C . LEU A 1 554 ? -21.678 6.042 13.361 1.00 96.56 554 LEU A C 1
ATOM 4489 O O . LEU A 1 554 ? -22.663 6.693 13.019 1.00 96.56 554 LEU A O 1
ATOM 4493 N N . ASN A 1 555 ? -20.523 6.629 13.649 1.00 94.94 555 ASN A N 1
ATOM 4494 C CA . ASN A 1 555 ? -20.262 8.042 13.394 1.00 94.94 555 ASN A CA 1
ATOM 4495 C C . ASN A 1 555 ? -20.586 8.367 11.918 1.00 94.94 555 ASN A C 1
ATOM 4497 O O . ASN A 1 555 ? -20.152 7.612 11.045 1.00 94.94 555 ASN A O 1
ATOM 4501 N N . PRO A 1 556 ? -21.293 9.469 11.600 1.00 94.31 556 PRO A N 1
ATOM 4502 C CA . PRO A 1 556 ? -21.647 9.815 10.220 1.00 94.31 556 PRO A CA 1
ATOM 4503 C C . PRO A 1 556 ? -20.469 9.816 9.233 1.00 94.31 556 PRO A C 1
ATOM 4505 O O . PRO A 1 556 ? -20.624 9.375 8.098 1.00 94.31 556 PRO A O 1
ATOM 4508 N N . LYS A 1 557 ? -19.255 10.202 9.659 1.00 94.50 557 LYS A N 1
ATOM 4509 C CA . LYS A 1 557 ? -18.057 10.095 8.801 1.00 94.50 557 LYS A CA 1
ATOM 4510 C C . LYS A 1 557 ? -17.560 8.676 8.604 1.00 94.50 557 LYS A C 1
ATOM 4512 O O . LYS A 1 557 ? -16.982 8.380 7.562 1.00 94.50 557 LYS A O 1
ATOM 4517 N N . VAL A 1 558 ? -17.778 7.797 9.577 1.00 95.81 558 VAL A N 1
ATOM 4518 C CA . VAL A 1 558 ? -17.524 6.363 9.408 1.00 95.81 558 VAL A CA 1
ATOM 4519 C C . VAL A 1 558 ? -18.550 5.772 8.437 1.00 95.81 558 VAL A C 1
ATOM 4521 O O . VAL A 1 558 ? -18.159 4.984 7.584 1.00 95.81 558 VAL A O 1
ATOM 4524 N N . GLN A 1 559 ? -19.821 6.187 8.500 1.00 96.19 559 GLN A N 1
ATOM 4525 C CA . GLN A 1 559 ? -20.854 5.769 7.539 1.00 96.19 559 GLN A CA 1
ATOM 4526 C C . GLN A 1 559 ? -20.508 6.216 6.113 1.00 96.19 559 GLN A C 1
ATOM 4528 O O . GLN A 1 559 ? -20.465 5.397 5.198 1.00 96.19 559 GLN A O 1
ATOM 4533 N N . GLU A 1 560 ? -20.190 7.502 5.941 1.00 95.19 560 GLU A N 1
ATOM 4534 C CA . GLU A 1 560 ? -19.760 8.079 4.664 1.00 95.19 560 GLU A CA 1
ATOM 4535 C C . GLU A 1 560 ? -18.519 7.357 4.120 1.00 95.19 560 GLU A C 1
ATOM 4537 O O . GLU A 1 560 ? -18.454 7.015 2.938 1.00 95.19 560 GLU A O 1
ATOM 4542 N N . GLY A 1 561 ? -17.544 7.085 4.991 1.00 94.62 561 GLY A N 1
ATOM 4543 C CA . GLY A 1 561 ? -16.364 6.303 4.650 1.00 94.62 561 GLY A CA 1
ATOM 4544 C C . GLY A 1 561 ? -16.713 4.887 4.187 1.00 94.62 561 GLY A C 1
ATOM 4545 O O . GLY A 1 561 ? -16.265 4.463 3.126 1.00 94.62 561 GLY A O 1
ATOM 4546 N N . LEU A 1 562 ? -17.551 4.167 4.932 1.00 96.25 562 LEU A N 1
ATOM 4547 C CA . LEU A 1 562 ? -17.958 2.810 4.578 1.00 96.25 562 LEU A CA 1
ATOM 4548 C C . LEU A 1 562 ? -18.662 2.761 3.214 1.00 96.25 562 LEU A C 1
ATOM 4550 O O . LEU A 1 562 ? -18.322 1.914 2.391 1.00 96.25 562 LEU A O 1
ATOM 4554 N N . GLU A 1 563 ? -19.579 3.689 2.939 1.00 96.25 563 GLU A N 1
ATOM 4555 C CA . GLU A 1 563 ? -20.254 3.770 1.639 1.00 96.25 563 GLU A CA 1
ATOM 4556 C C . GLU A 1 563 ? -19.252 4.033 0.504 1.00 96.25 563 GLU A C 1
ATOM 4558 O O . GLU A 1 563 ? -19.302 3.389 -0.546 1.00 96.25 563 GLU A O 1
ATOM 4563 N N . ARG A 1 564 ? -18.274 4.926 0.712 1.00 93.25 564 ARG A N 1
ATOM 4564 C CA . ARG A 1 564 ? -17.186 5.139 -0.259 1.00 93.25 564 ARG A CA 1
ATOM 4565 C C . ARG A 1 564 ? -16.378 3.859 -0.491 1.00 93.25 564 ARG A C 1
ATOM 4567 O O . ARG A 1 564 ? -16.130 3.516 -1.644 1.00 93.25 564 ARG A O 1
ATOM 4574 N N . LEU A 1 565 ? -16.027 3.127 0.570 1.00 93.94 565 LEU A N 1
ATOM 4575 C CA . LEU A 1 565 ? -15.275 1.870 0.472 1.00 93.94 565 LEU A CA 1
ATOM 4576 C C . LEU A 1 565 ? -16.042 0.798 -0.315 1.00 93.94 565 LEU A C 1
ATOM 4578 O O . LEU A 1 565 ? -15.455 0.108 -1.145 1.00 93.94 565 LEU A O 1
ATOM 4582 N N . ILE A 1 566 ? -17.354 0.677 -0.079 1.00 96.00 566 ILE A N 1
ATOM 4583 C CA . ILE A 1 566 ? -18.235 -0.248 -0.806 1.00 96.00 566 ILE A CA 1
ATOM 4584 C C . ILE A 1 566 ? -18.236 0.098 -2.297 1.00 96.00 566 ILE A C 1
ATOM 4586 O O . ILE A 1 566 ? -18.019 -0.774 -3.141 1.00 96.00 566 ILE A O 1
ATOM 4590 N N . ASN A 1 567 ? -18.437 1.375 -2.624 1.00 93.25 567 ASN A N 1
ATOM 4591 C CA . ASN A 1 567 ? -18.420 1.843 -4.007 1.00 93.25 567 ASN A CA 1
ATOM 4592 C C . ASN A 1 567 ? -17.066 1.581 -4.679 1.00 93.25 567 ASN A C 1
ATOM 4594 O O . ASN A 1 567 ? -17.031 1.174 -5.839 1.00 93.25 567 ASN A O 1
ATOM 4598 N N . ASP A 1 568 ? -15.958 1.755 -3.962 1.00 91.12 568 ASP A N 1
ATOM 4599 C CA . ASP A 1 568 ? -14.624 1.478 -4.494 1.00 91.12 568 ASP A CA 1
ATOM 4600 C C . ASP A 1 568 ? -14.379 -0.011 -4.745 1.00 91.12 568 ASP A C 1
ATOM 4602 O O . ASP A 1 568 ? -13.812 -0.367 -5.776 1.00 91.12 568 ASP A O 1
ATOM 4606 N N . ALA A 1 569 ? -14.851 -0.896 -3.863 1.00 93.44 569 ALA A N 1
ATOM 4607 C CA . ALA A 1 569 ? -14.750 -2.339 -4.071 1.00 93.44 569 ALA A CA 1
ATOM 4608 C C . ALA A 1 569 ? -15.522 -2.796 -5.321 1.00 93.44 569 ALA A C 1
ATOM 4610 O O . ALA A 1 569 ? -15.032 -3.623 -6.090 1.00 93.44 569 ALA A O 1
ATOM 4611 N N . ILE A 1 570 ? -16.695 -2.214 -5.576 1.00 94.31 570 ILE A N 1
ATOM 4612 C CA . ILE A 1 570 ? -17.479 -2.476 -6.791 1.00 94.31 570 ILE A CA 1
ATOM 4613 C C . ILE A 1 570 ? -16.777 -1.897 -8.026 1.00 94.31 570 ILE A C 1
ATOM 4615 O O . ILE A 1 570 ? -16.631 -2.586 -9.039 1.00 94.31 570 ILE A O 1
ATOM 4619 N N . LYS A 1 571 ? -16.278 -0.655 -7.947 1.00 90.94 571 LYS A N 1
ATOM 4620 C CA . LYS A 1 571 ? -15.477 -0.035 -9.017 1.00 90.94 571 LYS A CA 1
ATOM 4621 C C . LYS A 1 571 ? -14.248 -0.880 -9.359 1.00 90.94 571 LYS A C 1
ATOM 4623 O O . LYS A 1 571 ? -13.945 -1.033 -10.538 1.00 90.94 571 LYS A O 1
ATOM 4628 N N . TYR A 1 572 ? -13.599 -1.494 -8.369 1.00 92.31 572 TYR A N 1
ATOM 4629 C CA . TYR A 1 572 ? -12.474 -2.400 -8.593 1.00 92.31 572 TYR A CA 1
ATOM 4630 C C . TYR A 1 572 ? -12.852 -3.615 -9.457 1.00 92.31 572 TYR A C 1
ATOM 4632 O O . TYR A 1 572 ? -12.075 -3.994 -10.331 1.00 92.31 572 TYR A O 1
ATOM 4640 N N . ILE A 1 573 ? -14.059 -4.179 -9.307 1.00 94.62 573 ILE A N 1
ATOM 4641 C CA . ILE A 1 573 ? -14.547 -5.252 -10.195 1.00 94.62 573 ILE A CA 1
ATOM 4642 C C . ILE A 1 573 ? -14.667 -4.749 -11.636 1.00 94.62 573 ILE A C 1
ATOM 4644 O O . ILE A 1 573 ? -14.205 -5.411 -12.566 1.00 94.62 573 ILE A O 1
ATOM 4648 N N . HIS A 1 574 ? -15.240 -3.561 -11.839 1.00 91.56 574 HIS A N 1
ATOM 4649 C CA . HIS A 1 574 ? -15.309 -2.957 -13.172 1.00 91.56 574 HIS A CA 1
ATOM 4650 C C . HIS A 1 574 ? -13.922 -2.714 -13.771 1.00 91.56 574 HIS A C 1
ATOM 4652 O O . HIS A 1 574 ? -13.714 -2.943 -14.960 1.00 91.56 574 HIS A O 1
ATOM 4658 N N . TRP A 1 575 ? -12.960 -2.292 -12.954 1.00 90.00 575 TRP A N 1
ATOM 4659 C CA . TRP A 1 575 ? -11.582 -2.115 -13.396 1.00 90.00 575 TRP A CA 1
ATOM 4660 C C . TRP A 1 575 ? -10.911 -3.433 -13.758 1.00 90.00 575 TRP A C 1
ATOM 4662 O O . TRP A 1 575 ? -10.212 -3.486 -14.765 1.00 90.00 575 TRP A O 1
ATOM 4672 N N . ALA A 1 576 ? -11.157 -4.505 -13.005 1.00 94.00 576 ALA A N 1
ATOM 4673 C CA . ALA A 1 576 ? -10.651 -5.830 -13.343 1.00 94.00 576 ALA A CA 1
ATOM 4674 C C . ALA A 1 576 ? -11.196 -6.329 -14.693 1.00 94.00 576 ALA A C 1
ATOM 4676 O O . ALA A 1 576 ? -10.457 -6.932 -15.465 1.00 94.00 576 ALA A O 1
ATOM 4677 N N . LEU A 1 577 ? -12.448 -6.003 -15.027 1.00 92.88 577 LEU A N 1
ATOM 4678 C CA . LEU A 1 577 ? -13.040 -6.314 -16.333 1.00 92.88 577 LEU A CA 1
ATOM 4679 C C . LEU A 1 577 ? -12.426 -5.501 -17.489 1.00 92.88 577 LEU A C 1
ATOM 4681 O O . LEU A 1 577 ? -12.296 -6.014 -18.598 1.00 92.88 577 LEU A O 1
ATOM 4685 N N . GLU A 1 578 ? -12.028 -4.249 -17.250 1.00 89.00 578 GLU A N 1
ATOM 4686 C CA . GLU A 1 578 ? -11.372 -3.398 -18.260 1.00 89.00 578 GLU A CA 1
ATOM 4687 C C . GLU A 1 578 ? -9.852 -3.624 -18.352 1.00 89.00 578 GLU A C 1
ATOM 4689 O O . GLU A 1 578 ? -9.212 -3.205 -19.322 1.00 89.00 578 GLU A O 1
ATOM 4694 N N . TRP A 1 579 ? -9.264 -4.305 -17.368 1.00 92.94 579 TRP A N 1
ATOM 4695 C CA . TRP A 1 579 ? -7.823 -4.496 -17.244 1.00 92.94 579 TRP A CA 1
ATOM 4696 C C . TRP A 1 579 ? -7.146 -5.105 -18.485 1.00 92.94 579 TRP A C 1
ATOM 4698 O O . TRP A 1 579 ? -6.120 -4.562 -18.906 1.00 92.94 579 TRP A O 1
ATOM 4708 N N . PRO A 1 580 ? -7.710 -6.126 -19.167 1.00 91.81 580 PRO A N 1
ATOM 4709 C CA . PRO A 1 580 ? -7.101 -6.670 -20.383 1.00 91.81 580 PRO A CA 1
ATOM 4710 C C . PRO A 1 580 ? -6.936 -5.632 -21.501 1.00 91.81 580 PRO A C 1
ATOM 4712 O O . PRO A 1 580 ? -5.915 -5.613 -22.188 1.00 91.81 580 PRO A O 1
ATOM 4715 N N . ARG A 1 581 ? -7.908 -4.723 -21.668 1.00 86.81 581 ARG A N 1
ATOM 4716 C CA . ARG A 1 581 ? -7.828 -3.640 -22.665 1.00 86.81 581 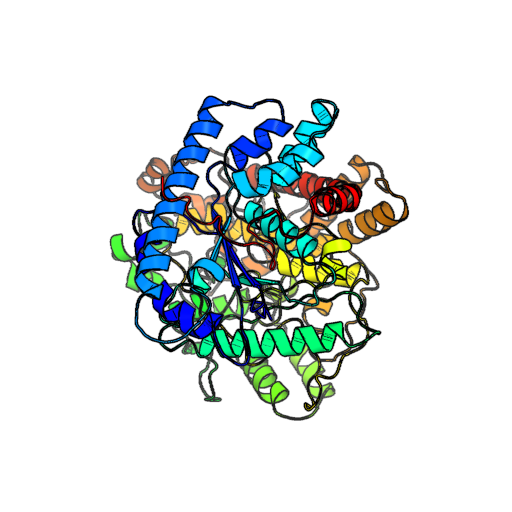ARG A CA 1
ATOM 4717 C C . ARG A 1 581 ? -6.742 -2.634 -22.303 1.00 86.81 581 ARG A C 1
ATOM 4719 O O . ARG A 1 581 ? -6.037 -2.145 -23.183 1.00 86.81 581 ARG A O 1
ATOM 4726 N N . PHE A 1 582 ? -6.595 -2.339 -21.013 1.00 88.81 582 PHE A N 1
ATOM 4727 C CA . PHE A 1 582 ? -5.519 -1.482 -20.529 1.00 88.81 582 PHE A CA 1
ATOM 4728 C C . PHE A 1 582 ? -4.139 -2.121 -20.744 1.00 88.81 582 PHE A C 1
ATOM 4730 O O . PHE A 1 582 ? -3.224 -1.468 -21.236 1.00 88.81 582 PHE A O 1
ATOM 4737 N N . ALA A 1 583 ? -3.990 -3.419 -20.472 1.00 91.88 583 ALA A N 1
ATOM 4738 C CA . ALA A 1 583 ? -2.749 -4.132 -20.755 1.00 91.88 583 ALA A CA 1
ATOM 4739 C C . ALA A 1 583 ? -2.396 -4.121 -22.254 1.00 91.88 583 ALA A C 1
ATOM 4741 O O . ALA A 1 583 ? -1.243 -3.887 -22.622 1.00 91.88 583 ALA A O 1
ATOM 4742 N N . GLN A 1 584 ? -3.388 -4.299 -23.132 1.00 89.12 584 GLN A N 1
ATOM 4743 C CA . GLN A 1 584 ? -3.197 -4.222 -24.584 1.00 89.12 584 GLN A CA 1
ATOM 4744 C C . GLN A 1 584 ? -2.726 -2.838 -25.049 1.00 89.12 584 GLN A C 1
ATOM 4746 O O . GLN A 1 584 ? -1.843 -2.760 -25.904 1.00 89.12 584 GLN A O 1
ATOM 4751 N N . SER A 1 585 ? -3.245 -1.747 -24.477 1.00 87.12 585 SER A N 1
ATOM 4752 C CA . SER A 1 585 ? -2.814 -0.399 -24.872 1.00 87.12 585 SER A CA 1
ATOM 4753 C C . SER A 1 585 ? -1.341 -0.146 -24.537 1.00 87.12 585 SER A C 1
ATOM 4755 O O . SER A 1 585 ? -0.612 0.405 -25.358 1.00 87.12 585 SER A O 1
ATOM 4757 N N . ILE A 1 586 ? -0.857 -0.628 -23.391 1.00 90.94 586 ILE A N 1
ATOM 4758 C CA . ILE A 1 586 ? 0.560 -0.528 -23.006 1.00 90.94 586 ILE A CA 1
ATOM 4759 C C . ILE A 1 586 ? 1.455 -1.304 -23.980 1.00 90.94 586 ILE A C 1
ATOM 4761 O O . ILE A 1 586 ? 2.560 -0.871 -24.321 1.00 90.94 586 ILE A O 1
ATOM 4765 N N . ARG A 1 587 ? 0.974 -2.464 -24.434 1.00 89.38 587 ARG A N 1
ATOM 4766 C CA . ARG A 1 587 ? 1.682 -3.349 -25.367 1.00 89.38 587 ARG A CA 1
ATOM 4767 C C . ARG A 1 587 ? 1.637 -2.869 -26.821 1.00 89.38 587 ARG A C 1
ATOM 4769 O O . ARG A 1 587 ? 2.409 -3.380 -27.620 1.00 89.38 587 ARG A O 1
ATOM 4776 N N . SER A 1 588 ? 0.769 -1.911 -27.153 1.00 89.69 588 SER A N 1
ATOM 4777 C CA . SER A 1 588 ? 0.641 -1.363 -28.514 1.00 89.69 588 SER A CA 1
ATOM 4778 C C . SER A 1 588 ? 1.764 -0.399 -28.915 1.00 89.69 588 SER A C 1
ATOM 4780 O O . SER A 1 588 ? 1.982 -0.190 -30.102 1.00 89.69 588 SER A O 1
ATOM 4782 N N . VAL A 1 589 ? 2.482 0.173 -27.943 1.00 90.06 589 VAL A N 1
ATOM 4783 C CA . VAL A 1 589 ? 3.673 1.007 -28.182 1.00 90.06 589 VAL A CA 1
ATOM 4784 C C . VAL A 1 589 ? 4.875 0.095 -28.446 1.00 90.06 589 VAL A C 1
ATOM 4786 O O . VAL A 1 589 ? 5.026 -0.918 -27.754 1.00 90.06 589 VAL A O 1
ATOM 4789 N N . GLU A 1 590 ? 5.754 0.409 -29.399 1.00 89.50 590 GLU A N 1
ATOM 4790 C CA . GLU A 1 590 ? 6.830 -0.523 -29.759 1.00 89.50 590 GLU A CA 1
ATOM 4791 C C . GLU A 1 590 ? 7.873 -0.665 -28.624 1.00 89.50 590 GLU A C 1
ATOM 4793 O O . GLU A 1 590 ? 8.175 0.295 -27.905 1.00 89.50 590 GLU A O 1
ATOM 4798 N N . PRO A 1 591 ? 8.431 -1.869 -28.379 1.00 86.69 591 PRO A N 1
ATOM 4799 C CA . PRO A 1 591 ? 9.511 -2.056 -27.407 1.00 86.69 591 PRO A CA 1
ATOM 4800 C C . PRO A 1 591 ? 10.787 -1.273 -27.750 1.00 86.69 591 PRO A C 1
ATOM 4802 O O . PRO A 1 591 ? 11.415 -1.515 -28.777 1.00 86.69 591 PRO A O 1
ATOM 4805 N N . GLY A 1 592 ? 11.242 -0.420 -26.831 1.00 86.62 592 GLY A N 1
ATOM 4806 C CA . GLY A 1 592 ? 12.447 0.405 -26.962 1.00 86.62 592 GLY A CA 1
ATOM 4807 C C . GLY A 1 592 ? 12.165 1.891 -27.196 1.00 86.62 592 GLY A C 1
ATOM 4808 O O . GLY A 1 592 ? 13.095 2.692 -27.091 1.00 86.62 592 GLY A O 1
ATOM 4809 N N . GLU A 1 593 ? 10.913 2.265 -27.470 1.00 89.19 593 GLU A N 1
ATOM 4810 C CA . GLU A 1 593 ? 10.503 3.660 -27.675 1.00 89.19 593 GLU A CA 1
ATOM 4811 C C . GLU A 1 593 ? 10.397 4.441 -26.364 1.00 89.19 593 GLU A C 1
ATOM 4813 O O . GLU A 1 593 ? 10.702 5.634 -26.313 1.00 89.19 593 GLU A O 1
ATOM 4818 N N . LEU A 1 594 ? 9.984 3.776 -25.283 1.00 91.50 594 LEU A N 1
ATOM 4819 C CA . LEU A 1 594 ? 9.708 4.434 -24.012 1.00 91.50 594 LEU A CA 1
ATOM 4820 C C . LEU A 1 594 ? 10.922 4.368 -23.097 1.00 91.50 594 LEU A C 1
ATOM 4822 O O . LEU A 1 594 ? 11.581 3.338 -22.993 1.00 91.50 594 LEU A O 1
ATOM 4826 N N . ARG A 1 595 ? 11.170 5.441 -22.339 1.00 91.12 595 ARG A N 1
ATOM 4827 C CA . ARG A 1 595 ? 12.314 5.551 -21.415 1.00 91.12 595 ARG A CA 1
ATOM 4828 C C . ARG A 1 595 ? 12.431 4.403 -20.415 1.00 91.12 595 ARG A C 1
ATOM 4830 O O . ARG A 1 595 ? 13.525 4.081 -19.963 1.00 91.12 595 ARG A O 1
ATOM 4837 N N . MET A 1 596 ? 11.302 3.808 -20.055 1.00 92.00 596 MET A N 1
ATOM 4838 C CA . MET A 1 596 ? 11.241 2.690 -19.121 1.00 92.00 596 MET A CA 1
ATOM 4839 C C . MET A 1 596 ? 11.725 1.364 -19.707 1.00 92.00 596 MET A C 1
ATOM 4841 O O . MET A 1 596 ? 12.003 0.454 -18.937 1.00 92.00 596 MET A O 1
ATOM 4845 N N . ASP A 1 597 ? 11.824 1.248 -21.032 1.00 91.94 597 ASP A N 1
ATOM 4846 C CA . ASP A 1 597 ? 12.192 0.006 -21.697 1.00 91.94 597 ASP A CA 1
ATOM 4847 C C . ASP A 1 597 ? 13.689 -0.288 -21.538 1.00 91.94 597 ASP A C 1
ATOM 4849 O O . ASP A 1 597 ? 14.538 0.592 -21.687 1.00 91.94 597 ASP A O 1
ATOM 4853 N N . ILE A 1 598 ? 14.042 -1.561 -21.352 1.00 88.69 598 ILE A N 1
ATOM 4854 C CA . ILE A 1 598 ? 15.447 -2.010 -21.266 1.00 88.69 598 ILE A CA 1
ATOM 4855 C C . ILE A 1 598 ? 16.273 -1.585 -22.489 1.00 88.69 598 ILE A C 1
ATOM 4857 O O . ILE A 1 598 ? 17.443 -1.226 -22.369 1.00 88.69 598 ILE A O 1
ATOM 4861 N N . LYS A 1 599 ? 15.669 -1.634 -23.683 1.00 85.81 599 LYS A N 1
ATOM 4862 C CA . LYS A 1 599 ? 16.340 -1.288 -24.945 1.00 85.81 599 LYS A CA 1
ATOM 4863 C C . LYS A 1 599 ? 16.442 0.219 -25.181 1.00 85.81 599 LYS A C 1
ATOM 4865 O O . LYS A 1 599 ? 17.131 0.618 -26.123 1.00 85.81 599 LYS A O 1
ATOM 4870 N N . TRP A 1 600 ? 15.779 1.038 -24.363 1.00 86.00 600 TRP A N 1
ATOM 4871 C CA . TRP A 1 600 ? 15.788 2.481 -24.536 1.00 86.00 600 TRP A CA 1
ATOM 4872 C C . TRP A 1 600 ? 17.187 3.051 -24.345 1.00 86.00 600 TRP A C 1
ATOM 4874 O O . TRP A 1 600 ? 17.929 2.682 -23.425 1.00 86.00 600 TRP A O 1
ATOM 4884 N N . LYS A 1 601 ? 17.529 4.005 -25.209 1.00 75.94 601 LYS A N 1
ATOM 4885 C CA . LYS A 1 601 ? 18.785 4.743 -25.150 1.00 75.94 601 LYS A CA 1
ATOM 4886 C C . LYS A 1 601 ? 18.486 6.228 -24.995 1.00 75.94 601 LYS A C 1
ATOM 4888 O O . LYS A 1 601 ? 17.591 6.722 -25.682 1.00 75.94 601 LYS A O 1
ATOM 4893 N N . PRO A 1 602 ? 19.249 6.951 -24.158 1.00 72.62 602 PRO A N 1
ATOM 4894 C CA . PRO A 1 602 ? 19.159 8.399 -24.146 1.00 72.62 602 PRO A CA 1
ATOM 4895 C C . PRO A 1 602 ? 19.455 8.935 -25.555 1.00 72.62 602 PRO A C 1
ATOM 4897 O O . PRO A 1 602 ? 20.354 8.403 -26.224 1.00 72.62 602 PRO A O 1
ATOM 4900 N N . PRO A 1 603 ? 18.713 9.954 -26.028 1.00 70.88 603 PRO A N 1
ATOM 4901 C CA . PRO A 1 603 ? 19.037 10.629 -27.275 1.00 70.88 603 PRO A CA 1
ATOM 4902 C C . PRO A 1 603 ? 20.503 11.058 -27.244 1.00 70.88 603 PRO A C 1
ATOM 4904 O O . PRO A 1 603 ? 20.972 11.576 -26.229 1.00 70.88 603 PRO A O 1
ATOM 4907 N N . LYS A 1 604 ? 21.239 10.832 -28.337 1.00 65.44 604 LYS A N 1
ATOM 4908 C CA . LYS A 1 604 ? 22.559 11.453 -28.476 1.00 65.44 604 LYS A CA 1
ATOM 4909 C C . LYS A 1 604 ? 22.326 12.957 -28.466 1.00 65.44 604 LYS A C 1
ATOM 4911 O O . LYS A 1 604 ? 21.519 13.424 -29.268 1.00 65.44 604 LYS A O 1
ATOM 4916 N N . GLU A 1 605 ? 22.987 13.685 -27.572 1.00 56.91 605 GLU A N 1
ATOM 4917 C CA . GLU A 1 605 ? 22.995 15.142 -27.648 1.00 56.91 605 GLU A CA 1
ATOM 4918 C C . GLU A 1 605 ? 23.494 15.509 -29.045 1.00 56.91 605 GLU A C 1
ATOM 4920 O O . GLU A 1 605 ? 24.636 15.235 -29.415 1.00 56.91 605 GLU A O 1
ATOM 4925 N N . THR A 1 606 ? 22.596 16.035 -29.873 1.00 39.28 606 THR A N 1
ATOM 4926 C CA . THR A 1 606 ? 22.989 16.701 -31.102 1.00 39.28 606 THR A CA 1
ATOM 4927 C C . THR A 1 606 ? 23.723 17.946 -30.650 1.00 39.28 606 THR A C 1
ATOM 4929 O O . THR A 1 606 ? 23.093 18.902 -30.209 1.00 39.28 606 THR A O 1
ATOM 4932 N N . THR A 1 607 ? 25.052 17.903 -30.693 1.00 34.50 607 THR A N 1
ATOM 4933 C CA . THR A 1 607 ? 25.894 19.096 -30.659 1.00 34.50 607 THR A CA 1
ATOM 4934 C C . THR A 1 607 ? 25.452 19.992 -31.811 1.00 34.50 607 THR A C 1
ATOM 4936 O O . THR A 1 607 ? 25.821 19.746 -32.961 1.00 34.50 607 THR A O 1
ATOM 4939 N N . THR A 1 608 ? 24.586 20.951 -31.510 1.00 34.47 608 THR A N 1
ATOM 4940 C CA . THR A 1 608 ? 24.305 22.123 -32.342 1.00 34.47 608 THR A CA 1
ATOM 4941 C C . THR A 1 608 ? 25.101 23.291 -31.820 1.00 34.47 608 THR A C 1
ATOM 4943 O O . THR A 1 608 ? 25.028 23.504 -30.586 1.00 34.47 608 THR A O 1
#

Secondary structure (DSSP, 8-state):
-------EEEEEEE---STHHHHHHHHHHHHHHHHHEETTEEEEEEEEE-TTHHHHHHHHHT---HHHHHHHHHHHHHHHHHHHHHHHHHT-SSSS----GGGTEEEE-HHHHHHHHHHHHTT--HHHHHHHHHHHH-SSSS--TTHHHHHHHHHHHHTTTS---EEE--HHHHSSTTTSTTSHHHHHHHHHHHHHHHHHHH-TT-SB-EEEEEE--S-SS-TT--GGG--HHHHHHHSSS-SGGGSB--HHHHT--SBTTTTT-HHHHHTT--HHHHHHHHT--HHHHHHHHHTTTS---HHHHHHHHTS---SGGGTS--TTTS--TTTTBEE-HHHHHHS--S---SS--TTTHHHHHHHHHHHTT-B-SS--BPTTSSPBP-SEEEEEEE---PPPPBSHHHHIIIIIHHHHHHHHHHHHHH---GGGGSTTSSS--PPPSS--HHHHHHHHHHHHTS-SS-HHHHHHHHHHHHHHHHHHHHHHHHT-BSSSS-BBHHHHHHS-HHHHHHHS-HHHHHHTT--TTS--GGG-SB-TT-S--S---SGGGB-HHHHHHHHHHHHHHHHHHHHHHHHHHHHHHHHTSPTTSSTTSTT--PPP----